Protein AF-A0A2E6HB63-F1 (afdb_monomer)

pLDDT: mean 70.23, std 17.17, range [26.14, 93.38]

Structure (mmCIF, N/CA/C/O backbone):
data_AF-A0A2E6HB63-F1
#
_entry.id   AF-A0A2E6HB63-F1
#
loop_
_atom_site.group_PDB
_atom_site.id
_atom_site.type_symbol
_atom_site.label_atom_id
_atom_site.label_alt_id
_atom_site.label_comp_id
_atom_site.label_asym_id
_atom_site.label_entity_id
_atom_site.label_seq_id
_atom_site.pdbx_PDB_ins_code
_atom_site.Cartn_x
_atom_site.Cartn_y
_atom_site.Cartn_z
_atom_site.occupancy
_atom_site.B_iso_or_equiv
_atom_site.auth_seq_id
_atom_site.auth_comp_id
_atom_site.auth_asym_id
_atom_site.auth_atom_id
_atom_site.pdbx_PDB_model_num
ATOM 1 N N . MET A 1 1 ? 72.623 -30.294 -24.756 1.00 43.41 1 MET A N 1
ATOM 2 C CA . MET A 1 1 ? 72.700 -28.826 -24.928 1.00 43.41 1 MET A CA 1
ATOM 3 C C . MET A 1 1 ? 72.608 -28.507 -26.411 1.00 43.41 1 MET A C 1
ATOM 5 O O . MET A 1 1 ? 73.412 -29.070 -27.139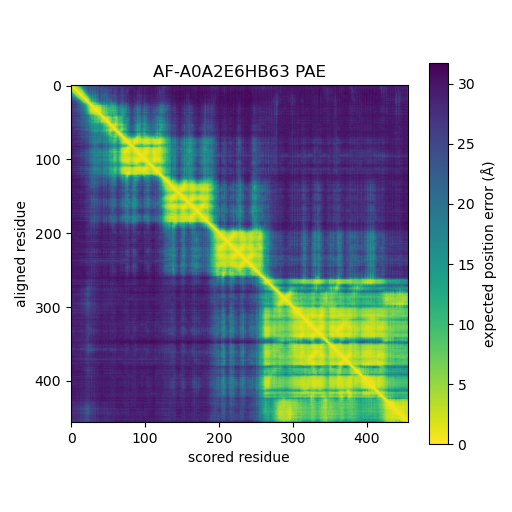 1.00 43.41 1 MET A O 1
ATOM 9 N N . ARG A 1 2 ? 71.716 -27.569 -26.785 1.00 32.94 2 ARG A N 1
ATOM 10 C CA . ARG A 1 2 ? 71.605 -26.884 -28.101 1.00 32.94 2 ARG A CA 1
ATOM 11 C C . ARG A 1 2 ? 71.075 -27.787 -29.241 1.00 32.94 2 ARG A C 1
ATOM 13 O O . ARG A 1 2 ? 71.469 -28.936 -29.320 1.00 32.94 2 ARG A O 1
ATOM 20 N N . SER A 1 3 ? 70.139 -27.401 -30.109 1.00 27.80 3 SER A N 1
ATOM 21 C CA . SER A 1 3 ? 69.627 -26.085 -30.510 1.00 27.80 3 SER A CA 1
ATOM 22 C C . SER A 1 3 ? 68.125 -26.136 -30.818 1.00 27.80 3 SER A C 1
ATOM 24 O O . SER A 1 3 ? 67.604 -27.138 -31.297 1.00 27.80 3 SER A O 1
ATOM 26 N N . VAL A 1 4 ? 67.467 -25.007 -30.560 1.00 32.19 4 VAL A N 1
ATOM 27 C CA . VAL A 1 4 ? 66.081 -24.664 -30.900 1.00 32.19 4 VAL A CA 1
ATOM 28 C C . VAL A 1 4 ? 66.093 -23.811 -32.175 1.00 32.19 4 VAL A C 1
ATOM 30 O O . VAL A 1 4 ? 66.934 -22.924 -32.297 1.00 32.19 4 VAL A O 1
ATOM 33 N N . SER A 1 5 ? 65.165 -24.050 -33.105 1.00 30.66 5 SER A N 1
ATOM 34 C CA . SER A 1 5 ? 64.737 -23.133 -34.186 1.00 30.66 5 SER A CA 1
ATOM 35 C C . SER A 1 5 ? 63.360 -23.622 -34.668 1.00 30.66 5 SER A C 1
ATOM 37 O O . SER A 1 5 ? 63.269 -24.683 -35.271 1.00 30.66 5 SER A O 1
ATOM 39 N N . ILE A 1 6 ? 62.261 -23.148 -34.070 1.00 30.48 6 ILE A N 1
ATOM 40 C CA . ILE A 1 6 ? 61.382 -22.044 -34.516 1.00 30.48 6 ILE A CA 1
ATOM 41 C C . ILE A 1 6 ? 60.884 -22.223 -35.961 1.00 30.48 6 ILE A C 1
ATOM 43 O O . ILE A 1 6 ? 61.549 -21.831 -36.914 1.00 30.48 6 ILE A O 1
ATOM 47 N N . PHE A 1 7 ? 59.667 -22.765 -36.089 1.00 28.91 7 PHE A N 1
ATOM 48 C CA . PHE A 1 7 ? 58.817 -22.637 -37.274 1.00 28.91 7 PHE A CA 1
ATOM 49 C C . PHE A 1 7 ? 57.940 -21.388 -37.128 1.00 28.91 7 PHE A C 1
ATOM 51 O O . PHE A 1 7 ? 57.222 -21.231 -36.141 1.00 28.91 7 PHE A O 1
ATOM 58 N N . LEU A 1 8 ? 58.011 -20.507 -38.123 1.00 26.14 8 LEU A N 1
ATOM 59 C CA . LEU A 1 8 ? 57.200 -19.302 -38.261 1.00 26.14 8 LEU A CA 1
ATOM 60 C C . LEU A 1 8 ? 55.905 -19.670 -39.012 1.00 26.14 8 LEU A C 1
ATOM 62 O O . LEU A 1 8 ? 55.958 -19.989 -40.197 1.00 26.14 8 LEU A O 1
ATOM 66 N N . PHE A 1 9 ? 54.749 -19.635 -38.345 1.00 28.80 9 PHE A N 1
ATOM 67 C CA . PHE A 1 9 ? 53.437 -19.678 -39.005 1.00 28.80 9 PHE A CA 1
ATOM 68 C C . PHE A 1 9 ? 52.905 -18.247 -39.133 1.00 28.80 9 PHE A C 1
ATOM 70 O O . PHE A 1 9 ? 52.549 -17.616 -38.140 1.00 28.80 9 PHE A O 1
ATOM 77 N N . ILE A 1 10 ? 52.845 -17.735 -40.362 1.00 28.78 10 ILE A N 1
ATOM 78 C CA . ILE A 1 10 ? 52.113 -16.511 -40.698 1.00 28.78 10 ILE A CA 1
ATOM 79 C C . ILE A 1 10 ? 50.651 -16.914 -40.902 1.00 28.78 10 ILE A C 1
ATOM 81 O O . ILE A 1 10 ? 50.321 -17.582 -41.878 1.00 28.78 10 ILE A O 1
ATOM 85 N N . SER A 1 11 ? 49.780 -16.522 -39.972 1.00 28.03 11 SER A N 1
ATOM 86 C CA . SER A 1 11 ? 48.327 -16.573 -40.159 1.00 28.03 11 SER A CA 1
ATOM 87 C C . SER A 1 11 ? 47.829 -15.166 -40.478 1.00 28.03 11 SER A C 1
ATOM 89 O O . SER A 1 11 ? 48.028 -14.237 -39.697 1.00 28.03 11 SER A O 1
ATOM 91 N N . LEU A 1 12 ? 47.213 -15.019 -41.651 1.00 26.62 12 LEU A N 1
ATOM 92 C CA . LEU A 1 12 ? 46.540 -13.807 -42.109 1.00 26.62 12 LEU A CA 1
ATOM 93 C C . LEU A 1 12 ? 45.317 -13.537 -41.214 1.00 26.62 12 LEU A C 1
ATOM 95 O O . LEU A 1 12 ? 44.401 -14.354 -41.153 1.00 26.62 12 LEU A O 1
ATOM 99 N N . ILE A 1 13 ? 45.290 -12.388 -40.540 1.00 29.33 13 ILE A N 1
ATOM 100 C CA . ILE A 1 13 ? 44.109 -11.869 -39.841 1.00 29.33 13 ILE A CA 1
ATOM 101 C C . ILE A 1 13 ? 43.326 -11.008 -40.839 1.00 29.33 13 ILE A C 1
ATOM 103 O O . ILE A 1 13 ? 43.828 -9.984 -41.296 1.00 29.33 13 ILE A O 1
ATOM 107 N N . ILE A 1 14 ? 42.096 -11.410 -41.167 1.00 32.22 14 ILE A N 1
ATOM 108 C CA . ILE A 1 14 ? 41.104 -10.553 -41.835 1.00 32.22 14 ILE A CA 1
ATOM 109 C C . ILE A 1 14 ? 40.232 -9.929 -40.731 1.00 32.22 14 ILE A C 1
ATOM 111 O O . ILE A 1 14 ? 39.657 -10.682 -39.943 1.00 32.22 14 ILE A O 1
ATOM 115 N N . PRO A 1 15 ? 40.102 -8.593 -40.634 1.00 31.12 15 PRO A N 1
ATOM 116 C CA . PRO A 1 15 ? 39.249 -7.970 -39.632 1.00 31.12 15 PRO A CA 1
ATOM 117 C C . PRO A 1 15 ? 37.785 -7.995 -40.093 1.00 31.12 15 PRO A C 1
ATOM 119 O O . PRO A 1 15 ? 37.424 -7.382 -41.096 1.00 31.12 15 PRO A O 1
ATOM 122 N N . SER A 1 16 ? 36.926 -8.690 -39.346 1.00 31.41 16 SER A N 1
ATOM 123 C CA . SER A 1 16 ? 35.472 -8.583 -39.483 1.00 31.41 16 SER A CA 1
ATOM 124 C C . SER A 1 16 ? 34.992 -7.271 -38.861 1.00 31.41 16 SER A C 1
ATOM 126 O O . SER A 1 16 ? 35.115 -7.062 -37.652 1.00 31.41 16 SER A O 1
ATOM 128 N N . THR A 1 17 ? 34.454 -6.383 -39.691 1.00 33.34 17 THR A N 1
ATOM 129 C CA . THR A 1 17 ? 33.797 -5.140 -39.287 1.00 33.34 17 THR A CA 1
ATOM 130 C C . THR A 1 17 ? 32.453 -5.422 -38.611 1.00 33.34 17 THR A C 1
ATOM 132 O O . THR A 1 17 ? 31.710 -6.326 -38.991 1.00 33.34 17 THR A O 1
ATOM 135 N N . GLY A 1 18 ? 32.177 -4.656 -37.554 1.00 29.58 18 GLY A N 1
ATOM 136 C CA . GLY A 1 18 ? 31.045 -4.843 -36.655 1.00 29.58 18 GLY A CA 1
ATOM 137 C C . GLY A 1 18 ? 29.687 -4.461 -37.242 1.00 29.58 18 GLY A C 1
ATOM 138 O O . GLY A 1 18 ? 29.544 -3.463 -37.947 1.00 29.58 18 GLY A O 1
ATOM 139 N N . LEU A 1 19 ? 28.671 -5.230 -36.853 1.00 31.11 19 LEU A N 1
ATOM 140 C CA . LEU A 1 19 ? 27.269 -4.830 -36.882 1.00 31.11 19 LEU A CA 1
ATOM 141 C C . LEU A 1 19 ? 26.838 -4.539 -35.444 1.00 31.11 19 LEU A C 1
ATOM 143 O O . LEU A 1 19 ? 26.817 -5.424 -34.590 1.00 31.11 19 LEU A O 1
ATOM 147 N N . PHE A 1 20 ? 26.531 -3.270 -35.190 1.00 29.92 20 PHE A N 1
ATOM 148 C CA . PHE A 1 20 ? 25.911 -2.791 -33.963 1.00 29.92 20 PHE A CA 1
ATOM 149 C C . PHE A 1 20 ? 24.507 -3.391 -33.814 1.00 29.92 20 PHE A C 1
ATOM 151 O O . PHE A 1 20 ? 23.667 -3.254 -34.704 1.00 29.92 20 PHE A O 1
ATOM 158 N N . ALA A 1 21 ? 24.245 -4.014 -32.667 1.00 31.31 21 ALA A N 1
ATOM 159 C CA . ALA A 1 21 ? 22.900 -4.326 -32.207 1.00 31.31 21 ALA A CA 1
ATOM 160 C C . ALA A 1 21 ? 22.323 -3.105 -31.466 1.00 31.31 21 ALA A C 1
ATOM 162 O O . ALA A 1 21 ? 22.933 -2.608 -30.520 1.00 31.31 21 ALA A O 1
ATOM 163 N N . CYS A 1 22 ? 21.152 -2.629 -31.899 1.00 30.06 22 CYS A N 1
ATOM 164 C CA . CYS A 1 22 ? 20.299 -1.707 -31.140 1.00 30.06 22 CYS A CA 1
ATOM 165 C C . CYS A 1 22 ? 19.283 -2.493 -30.286 1.00 30.06 22 CYS A C 1
ATOM 167 O O . CYS A 1 22 ? 18.897 -3.597 -30.682 1.00 30.06 22 CYS A O 1
ATOM 169 N N . PRO A 1 23 ? 18.830 -1.939 -29.144 1.00 36.50 23 PRO A N 1
ATOM 170 C CA . PRO A 1 23 ? 17.990 -2.650 -28.190 1.00 36.50 23 PRO A CA 1
ATOM 171 C C . PRO A 1 23 ? 16.496 -2.637 -28.564 1.00 36.50 23 PRO A C 1
ATOM 173 O O . PRO A 1 23 ? 15.971 -1.681 -29.128 1.00 36.50 23 PRO A O 1
ATOM 176 N N . GLU A 1 24 ? 15.870 -3.766 -28.238 1.00 41.56 24 GLU A N 1
ATOM 177 C CA . GLU A 1 24 ? 14.458 -4.095 -27.996 1.00 41.56 24 GLU A CA 1
ATOM 178 C C . GLU A 1 24 ? 13.367 -3.062 -28.342 1.00 41.56 24 GLU A C 1
ATOM 180 O O . GLU A 1 24 ? 13.202 -2.039 -27.684 1.00 41.56 24 GLU A O 1
ATOM 185 N N . GLY A 1 25 ? 12.521 -3.418 -29.324 1.00 42.56 25 GLY A N 1
ATOM 186 C CA . GLY A 1 25 ? 11.278 -2.689 -29.592 1.00 42.56 25 GLY A CA 1
ATOM 187 C C . GLY A 1 25 ? 10.486 -3.052 -30.857 1.00 42.56 25 GLY A C 1
ATOM 188 O O . GLY A 1 25 ? 9.826 -2.169 -31.383 1.00 42.56 25 GLY A O 1
ATOM 189 N N . VAL A 1 26 ? 10.523 -4.283 -31.403 1.00 41.62 26 VAL A N 1
ATOM 190 C CA . VAL A 1 26 ? 9.675 -4.669 -32.569 1.00 41.62 26 VAL A CA 1
ATOM 191 C C . VAL A 1 26 ? 9.345 -6.181 -32.592 1.00 41.62 26 VAL A C 1
ATOM 193 O O . VAL A 1 26 ? 9.848 -6.929 -33.434 1.00 41.62 26 VAL A O 1
ATOM 196 N N . SER A 1 27 ? 8.503 -6.685 -31.681 1.00 47.12 27 SER A N 1
ATOM 197 C CA . SER A 1 27 ? 8.182 -8.133 -31.647 1.00 47.12 27 SER A CA 1
ATOM 198 C C . SER A 1 27 ? 6.889 -8.534 -32.380 1.00 47.12 27 SER A C 1
ATOM 200 O O . SER A 1 27 ? 6.821 -9.638 -32.911 1.00 47.12 27 SER A O 1
ATOM 202 N N . ALA A 1 28 ? 5.884 -7.658 -32.502 1.00 42.34 28 ALA A N 1
ATOM 203 C CA . ALA A 1 28 ? 4.601 -8.028 -33.122 1.00 42.34 28 ALA A CA 1
ATOM 204 C C . ALA A 1 28 ? 4.597 -7.902 -34.660 1.00 42.34 28 ALA A C 1
ATOM 206 O O . ALA A 1 28 ? 4.108 -8.787 -35.364 1.00 42.34 28 ALA A O 1
ATOM 207 N N . LEU A 1 29 ? 5.192 -6.831 -35.200 1.00 41.25 29 LEU A N 1
ATOM 208 C CA . LEU A 1 29 ? 5.235 -6.582 -36.647 1.00 41.25 29 LEU A CA 1
ATOM 209 C C . LEU A 1 29 ? 6.137 -7.597 -37.372 1.00 41.25 29 LEU A C 1
ATOM 211 O O . LEU A 1 29 ? 5.808 -8.069 -38.457 1.00 41.25 29 LEU A O 1
ATOM 215 N N . SER A 1 30 ? 7.245 -7.997 -36.741 1.00 49.41 30 SER A N 1
ATOM 216 C CA . SER A 1 30 ? 8.195 -8.961 -37.312 1.00 49.41 30 SER A CA 1
ATOM 217 C C . SER A 1 30 ? 7.619 -10.380 -37.408 1.00 49.41 30 SER A C 1
ATOM 219 O O . SER A 1 30 ? 7.944 -11.114 -38.344 1.00 49.41 30 SER A O 1
ATOM 221 N N . GLN A 1 31 ? 6.716 -10.759 -36.497 1.00 47.94 31 GLN A N 1
ATOM 222 C CA . GLN A 1 31 ? 6.041 -12.058 -36.528 1.00 47.94 31 GLN A CA 1
ATOM 223 C C . GLN A 1 31 ? 4.931 -12.128 -37.584 1.00 47.94 31 GLN A C 1
ATOM 225 O O . GLN A 1 31 ? 4.807 -13.157 -38.250 1.00 47.94 31 GLN A O 1
ATOM 230 N N . ALA A 1 32 ? 4.167 -11.048 -37.785 1.00 46.97 32 ALA A N 1
ATOM 231 C CA . ALA A 1 32 ? 3.152 -10.980 -38.839 1.00 46.97 32 ALA A CA 1
ATOM 232 C C . ALA A 1 32 ? 3.791 -11.064 -40.235 1.00 46.97 32 ALA A C 1
ATOM 234 O O . ALA A 1 32 ? 3.389 -11.894 -41.047 1.00 46.97 32 ALA A O 1
ATOM 235 N N . VAL A 1 33 ? 4.867 -10.301 -40.466 1.00 47.47 33 VAL A N 1
ATOM 236 C CA . VAL A 1 33 ? 5.624 -10.332 -41.729 1.00 47.47 33 VAL A CA 1
ATOM 237 C C . VAL A 1 33 ? 6.235 -11.716 -41.985 1.00 47.47 33 VAL A C 1
ATOM 239 O O . VAL A 1 33 ? 6.127 -12.232 -43.096 1.00 47.47 33 VAL A O 1
ATOM 242 N N . ARG A 1 34 ? 6.796 -12.378 -40.960 1.00 50.25 34 ARG A N 1
ATOM 243 C CA . ARG A 1 34 ? 7.318 -13.753 -41.102 1.00 50.25 34 ARG A CA 1
ATOM 244 C C . ARG A 1 34 ? 6.242 -14.779 -41.454 1.00 50.25 34 ARG A C 1
ATOM 246 O O . ARG A 1 34 ? 6.512 -15.665 -42.258 1.00 50.25 34 ARG A O 1
ATOM 253 N N . ARG A 1 35 ? 5.039 -14.687 -40.874 1.00 49.75 35 ARG A N 1
ATOM 254 C CA . ARG A 1 35 ? 3.945 -15.627 -41.184 1.00 49.75 35 ARG A CA 1
ATOM 255 C C . ARG A 1 35 ? 3.474 -15.489 -42.629 1.00 49.75 35 ARG A C 1
ATOM 257 O O . ARG A 1 35 ? 3.337 -16.503 -43.304 1.00 49.75 35 ARG A O 1
ATOM 264 N N . THR A 1 36 ? 3.313 -14.262 -43.123 1.00 46.56 36 THR A N 1
ATOM 265 C CA . THR A 1 36 ? 2.882 -14.009 -44.507 1.00 46.56 36 THR A CA 1
ATOM 266 C C . THR A 1 36 ? 3.946 -14.430 -45.528 1.00 46.56 36 THR A C 1
ATOM 268 O O . THR A 1 36 ? 3.614 -15.052 -46.534 1.00 46.56 36 THR A O 1
ATOM 271 N N . MET A 1 37 ? 5.236 -14.193 -45.246 1.00 47.22 37 MET A N 1
ATOM 272 C CA . MET A 1 37 ? 6.338 -14.630 -46.123 1.00 47.22 37 MET A CA 1
ATOM 273 C C . MET A 1 37 ? 6.456 -16.158 -46.231 1.00 47.22 37 MET A C 1
ATOM 275 O O . MET A 1 37 ? 6.833 -16.663 -47.287 1.00 47.22 37 MET A O 1
ATOM 279 N N . ASN A 1 38 ? 6.102 -16.892 -45.172 1.00 49.47 38 ASN A N 1
ATOM 280 C CA . ASN A 1 38 ? 6.113 -18.357 -45.174 1.00 49.47 38 ASN A CA 1
ATOM 281 C C . ASN A 1 38 ? 4.918 -18.978 -45.921 1.00 49.47 38 ASN A C 1
ATOM 283 O O . ASN A 1 38 ? 5.006 -20.137 -46.313 1.00 49.47 38 ASN A O 1
ATOM 287 N N . GLN A 1 39 ? 3.818 -18.240 -46.119 1.00 49.62 39 GLN A N 1
ATOM 288 C CA . GLN A 1 39 ? 2.605 -18.751 -46.776 1.00 49.62 39 GLN A CA 1
ATOM 289 C C . GLN A 1 39 ? 2.540 -18.464 -48.285 1.00 49.62 39 GLN A C 1
ATOM 291 O O . GLN A 1 39 ? 1.927 -19.244 -49.007 1.00 49.62 39 GLN A O 1
ATOM 296 N N . HIS A 1 40 ? 3.178 -17.393 -48.777 1.00 49.47 40 HIS A N 1
ATOM 297 C CA . HIS A 1 40 ? 2.977 -16.912 -50.158 1.00 49.47 40 HIS A CA 1
ATOM 298 C C . HIS A 1 40 ? 4.257 -16.760 -50.998 1.00 49.47 40 HIS A C 1
ATOM 300 O O . HIS A 1 40 ? 4.226 -16.173 -52.074 1.00 49.47 40 HIS A O 1
ATOM 306 N N . GLY A 1 41 ? 5.385 -17.308 -50.540 1.00 48.69 41 GLY A N 1
ATOM 307 C CA . GLY A 1 41 ? 6.660 -17.211 -51.251 1.00 48.69 41 GLY A CA 1
ATOM 308 C C . GLY A 1 41 ? 7.328 -15.840 -51.081 1.00 48.69 41 GLY A C 1
ATOM 309 O O . GLY A 1 41 ? 6.713 -14.776 -51.157 1.00 48.69 41 GLY A O 1
ATOM 310 N N . SER A 1 42 ? 8.635 -15.857 -50.823 1.00 49.59 42 SER A N 1
ATOM 311 C CA . SER A 1 42 ? 9.406 -14.682 -50.394 1.00 49.59 42 SER A CA 1
ATOM 312 C C . SER A 1 42 ? 9.603 -13.606 -51.473 1.00 49.59 42 SER A C 1
ATOM 314 O O . SER A 1 42 ? 9.984 -12.486 -51.135 1.00 49.59 42 SER A O 1
ATOM 316 N N . GLY A 1 43 ? 9.344 -13.917 -52.749 1.00 45.47 43 GLY A N 1
ATOM 317 C CA . GLY A 1 43 ? 9.638 -13.043 -53.890 1.00 45.47 43 GLY A CA 1
ATOM 318 C C . GLY A 1 43 ? 8.620 -11.922 -54.119 1.00 45.47 43 GLY A C 1
ATOM 319 O O . GLY A 1 43 ? 8.994 -10.751 -54.163 1.00 45.47 43 GLY A O 1
ATOM 320 N N . GLU A 1 44 ? 7.332 -12.251 -54.236 1.00 47.56 44 GLU A N 1
ATOM 321 C CA . GLU A 1 44 ? 6.289 -11.283 -54.623 1.00 47.56 44 GLU A CA 1
ATOM 322 C C . GLU A 1 44 ? 5.919 -10.331 -53.481 1.00 47.56 44 GLU A C 1
ATOM 324 O O . GLU A 1 44 ? 5.827 -9.116 -53.674 1.00 47.56 44 GLU A O 1
ATOM 329 N N . THR A 1 45 ? 5.825 -10.859 -52.257 1.00 49.31 45 THR A N 1
ATOM 330 C CA . THR A 1 45 ? 5.526 -10.063 -51.054 1.00 49.31 45 THR A CA 1
ATOM 331 C C . THR A 1 45 ? 6.638 -9.045 -50.766 1.00 49.31 45 THR A C 1
ATOM 333 O O . THR A 1 45 ? 6.369 -7.899 -50.402 1.00 49.31 45 THR A O 1
ATOM 336 N N . ALA A 1 46 ? 7.905 -9.421 -50.984 1.00 48.19 46 ALA A N 1
ATOM 337 C CA . ALA A 1 46 ? 9.041 -8.518 -50.804 1.00 48.19 46 ALA A CA 1
ATOM 338 C C . ALA A 1 46 ? 9.104 -7.425 -51.885 1.00 48.19 46 ALA A C 1
ATOM 340 O O . ALA A 1 46 ? 9.498 -6.294 -51.589 1.00 48.19 46 ALA A O 1
ATOM 341 N N . MET A 1 47 ? 8.692 -7.732 -53.120 1.00 43.03 47 MET A N 1
ATOM 342 C CA . MET A 1 47 ? 8.622 -6.757 -54.213 1.00 43.03 47 MET A CA 1
ATOM 343 C C . MET A 1 47 ? 7.517 -5.719 -53.986 1.00 43.03 47 MET A C 1
ATOM 345 O O . MET A 1 47 ? 7.766 -4.525 -54.143 1.00 43.03 47 MET A O 1
ATOM 349 N N . ALA A 1 48 ? 6.331 -6.151 -53.546 1.00 48.03 48 ALA A N 1
ATOM 350 C CA . ALA A 1 48 ? 5.202 -5.258 -53.280 1.00 48.03 48 ALA A CA 1
ATOM 351 C C . ALA A 1 48 ? 5.491 -4.274 -52.130 1.00 48.03 48 ALA A C 1
ATOM 353 O O . ALA A 1 48 ? 5.208 -3.081 -52.246 1.00 48.03 48 ALA A O 1
ATOM 354 N N . ILE A 1 49 ? 6.130 -4.740 -51.048 1.00 49.66 49 ILE A N 1
ATOM 355 C CA . ILE A 1 49 ? 6.530 -3.877 -49.921 1.00 49.66 49 ILE A CA 1
ATOM 356 C C . ILE A 1 49 ? 7.614 -2.873 -50.353 1.00 49.66 49 ILE A C 1
ATOM 358 O O . ILE A 1 49 ? 7.556 -1.704 -49.973 1.00 49.66 49 ILE A O 1
ATOM 362 N N . ARG A 1 50 ? 8.564 -3.277 -51.215 1.00 49.53 50 ARG A N 1
ATOM 363 C CA . ARG A 1 50 ? 9.570 -2.359 -51.794 1.00 49.53 50 ARG A CA 1
ATOM 364 C C . ARG A 1 50 ? 8.962 -1.258 -52.669 1.00 49.53 50 ARG A C 1
ATOM 366 O O . ARG A 1 50 ? 9.589 -0.217 -52.827 1.00 49.53 50 ARG A O 1
ATOM 373 N N . GLN A 1 51 ? 7.757 -1.460 -53.198 1.00 45.22 51 GLN A N 1
ATOM 374 C CA . GLN A 1 51 ? 7.025 -0.487 -54.019 1.00 45.22 51 GLN A CA 1
ATOM 375 C C . GLN A 1 51 ? 6.020 0.361 -53.215 1.00 45.22 51 GLN A C 1
ATOM 377 O O . GLN A 1 51 ? 5.167 1.031 -53.793 1.00 45.22 51 GLN A O 1
ATOM 382 N N . GLY A 1 52 ? 6.118 0.371 -51.880 1.00 42.50 52 GLY A N 1
ATOM 383 C CA . GLY A 1 52 ? 5.310 1.244 -51.020 1.00 42.50 52 GLY A CA 1
ATOM 384 C C . GLY A 1 52 ? 3.934 0.688 -50.646 1.00 42.50 52 GLY A C 1
ATOM 385 O O . GLY A 1 52 ? 3.090 1.449 -50.165 1.00 42.50 52 GLY A O 1
ATOM 386 N N . ALA A 1 53 ? 3.699 -0.614 -50.842 1.00 51.50 53 ALA A N 1
ATOM 387 C CA . ALA A 1 53 ? 2.530 -1.291 -50.294 1.00 51.50 53 ALA A CA 1
ATOM 388 C C . ALA A 1 53 ? 2.698 -1.565 -48.790 1.00 51.50 53 ALA A C 1
ATOM 390 O O . ALA A 1 53 ? 3.811 -1.792 -48.311 1.00 51.50 53 ALA A O 1
ATOM 391 N N . TYR A 1 54 ? 1.594 -1.586 -48.043 1.00 51.72 54 TYR A N 1
ATOM 392 C CA . TYR A 1 54 ? 1.597 -2.015 -46.643 1.00 51.72 54 TYR A CA 1
ATOM 393 C C . TYR A 1 54 ? 0.605 -3.154 -46.418 1.00 51.72 54 TYR A C 1
ATOM 395 O O . TYR A 1 54 ? -0.451 -3.221 -47.046 1.00 51.72 54 TYR A O 1
ATOM 403 N N . VAL A 1 55 ? 0.968 -4.064 -45.514 1.00 46.47 55 VAL A N 1
ATOM 404 C CA . VAL A 1 55 ? 0.132 -5.201 -45.127 1.00 46.47 55 VAL A CA 1
ATOM 405 C C . VAL A 1 55 ? -0.674 -4.807 -43.900 1.00 46.47 55 VAL A C 1
ATOM 407 O O . VAL A 1 55 ? -0.105 -4.372 -42.897 1.00 46.47 55 VAL A O 1
ATOM 410 N N . ARG A 1 56 ? -1.994 -4.970 -43.963 1.00 45.38 56 ARG A N 1
ATOM 411 C CA . ARG A 1 56 ? -2.876 -4.793 -42.808 1.00 45.38 56 ARG A CA 1
ATOM 412 C C . ARG A 1 56 ? -3.902 -5.918 -42.793 1.00 45.38 56 ARG A C 1
ATOM 414 O O . ARG A 1 56 ? -4.606 -6.123 -43.772 1.00 45.38 56 ARG A O 1
ATOM 421 N N . ASP A 1 57 ? -3.937 -6.656 -41.687 1.00 50.94 57 ASP A N 1
AT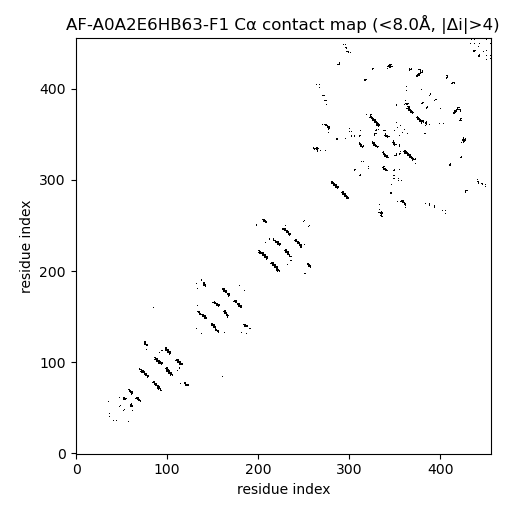OM 422 C CA . ASP A 1 57 ? -4.939 -7.693 -41.410 1.00 50.94 57 ASP A CA 1
ATOM 423 C C . ASP A 1 57 ? -5.053 -8.780 -42.503 1.00 50.94 57 ASP A C 1
ATOM 425 O O . ASP A 1 57 ? -6.135 -9.267 -42.807 1.00 50.94 57 ASP A O 1
ATOM 429 N N . GLY A 1 58 ? -3.919 -9.167 -43.101 1.00 48.91 58 GLY A N 1
ATOM 430 C CA . GLY A 1 58 ? -3.857 -10.206 -44.139 1.00 48.91 58 GLY A CA 1
ATOM 431 C C . GLY A 1 58 ? -4.134 -9.720 -45.565 1.00 48.91 58 GLY A C 1
ATOM 432 O O . GLY A 1 58 ? -4.123 -10.536 -46.477 1.00 48.91 58 GLY A O 1
ATOM 433 N N . LEU A 1 59 ? -4.333 -8.415 -45.774 1.00 49.59 59 LEU A N 1
ATOM 434 C CA . LEU A 1 59 ? -4.517 -7.795 -47.091 1.00 49.59 59 LEU A CA 1
ATOM 435 C C . LEU A 1 59 ? -3.324 -6.900 -47.458 1.00 49.59 59 LEU A C 1
ATOM 437 O O . LEU A 1 59 ? -2.694 -6.298 -46.580 1.00 49.59 59 LEU A O 1
ATOM 441 N N . ILE A 1 60 ? -3.026 -6.800 -48.758 1.00 53.22 60 ILE A N 1
ATOM 442 C CA . ILE A 1 60 ? -1.956 -5.956 -49.308 1.00 53.22 60 ILE A CA 1
ATOM 443 C C . ILE A 1 60 ? -2.586 -4.699 -49.917 1.00 53.22 60 ILE A C 1
ATOM 445 O O . ILE A 1 60 ? -3.370 -4.773 -50.859 1.00 53.22 60 ILE A O 1
ATOM 449 N N . PHE A 1 61 ? -2.223 -3.530 -49.387 1.00 53.03 61 PHE A N 1
ATOM 450 C CA . PHE A 1 61 ? -2.723 -2.236 -49.856 1.00 53.03 61 PHE A CA 1
ATOM 451 C C . PHE A 1 61 ? -1.645 -1.511 -50.661 1.00 53.03 61 PHE A C 1
ATOM 453 O O . PHE A 1 61 ? -0.574 -1.224 -50.119 1.00 53.03 61 PHE A O 1
ATOM 460 N N . ARG A 1 62 ? -1.920 -1.171 -51.928 1.00 53.53 62 ARG A N 1
ATOM 461 C CA . ARG A 1 62 ? -1.049 -0.314 -52.752 1.00 53.53 62 ARG A CA 1
ATOM 462 C C . ARG A 1 62 ? -1.471 1.149 -52.621 1.00 53.53 62 ARG A C 1
ATOM 464 O O . ARG A 1 62 ? -2.642 1.494 -52.715 1.00 53.53 62 ARG A O 1
ATOM 471 N N . LYS A 1 63 ? -0.498 2.025 -52.359 1.00 42.72 63 LYS A N 1
ATOM 472 C CA . LYS A 1 63 ? -0.745 3.419 -51.948 1.00 42.72 63 LYS A CA 1
ATOM 473 C C . LYS A 1 63 ? -1.060 4.377 -53.109 1.00 42.72 63 LYS A C 1
ATOM 475 O O . LYS A 1 63 ? -1.463 5.504 -52.846 1.00 42.72 63 LYS A O 1
ATOM 480 N N . ALA A 1 64 ? -0.841 3.973 -54.362 1.00 40.22 64 ALA A N 1
ATOM 481 C CA . ALA A 1 64 ? -0.774 4.907 -55.489 1.00 40.22 64 ALA A CA 1
ATOM 482 C C . ALA A 1 64 ? -2.067 5.047 -56.320 1.00 40.22 64 ALA A C 1
ATOM 484 O O . ALA A 1 64 ? -2.224 6.066 -56.982 1.00 40.22 64 ALA A O 1
ATOM 485 N N . ASP A 1 65 ? -2.998 4.090 -56.278 1.00 49.19 65 ASP A N 1
ATOM 486 C CA . ASP A 1 65 ? -4.172 4.060 -57.175 1.00 49.19 65 ASP A CA 1
ATOM 487 C C . ASP A 1 65 ? -5.497 3.648 -56.502 1.00 49.19 65 ASP A C 1
ATOM 489 O O . ASP A 1 65 ? -6.547 3.679 -57.139 1.00 49.19 65 ASP A O 1
ATOM 493 N N . GLY A 1 66 ? -5.481 3.291 -55.213 1.00 48.38 66 GLY A N 1
ATOM 494 C CA . GLY A 1 66 ? -6.676 2.826 -54.503 1.00 48.38 66 GLY A CA 1
ATOM 495 C C . GLY A 1 66 ? -7.114 1.405 -54.876 1.00 48.38 66 GLY A C 1
ATOM 496 O O . GLY A 1 66 ? -8.184 0.976 -54.441 1.00 48.38 66 GLY A O 1
ATOM 497 N N . ALA A 1 67 ? -6.304 0.663 -55.638 1.00 48.72 67 ALA A N 1
ATOM 498 C CA . ALA A 1 67 ? -6.558 -0.741 -55.921 1.00 48.72 67 ALA A CA 1
ATOM 499 C C . ALA A 1 67 ? -6.304 -1.593 -54.664 1.00 48.72 67 ALA A C 1
ATOM 501 O O . ALA A 1 67 ? -5.259 -1.500 -54.012 1.00 48.72 67 ALA A O 1
ATOM 502 N N . VAL A 1 68 ? -7.286 -2.425 -54.313 1.00 53.72 68 VAL A N 1
ATOM 503 C CA . VAL A 1 68 ? -7.184 -3.394 -53.218 1.00 53.72 68 VAL A CA 1
ATOM 504 C C . VAL A 1 68 ? -6.856 -4.748 -53.834 1.00 53.72 68 VAL A C 1
ATOM 506 O O . VAL A 1 68 ? -7.702 -5.312 -54.527 1.00 53.72 68 VAL A O 1
ATOM 509 N N . ASP A 1 69 ? -5.660 -5.280 -53.566 1.00 58.72 69 ASP A N 1
ATOM 510 C CA . ASP A 1 69 ? -5.386 -6.691 -53.843 1.00 58.72 69 ASP A CA 1
ATOM 511 C C . ASP A 1 69 ? -6.095 -7.520 -52.769 1.00 58.72 69 ASP A C 1
ATOM 513 O O . ASP A 1 69 ? -5.697 -7.596 -51.601 1.00 58.72 69 ASP A O 1
ATOM 517 N N . ILE A 1 70 ? -7.236 -8.068 -53.174 1.00 61.09 70 ILE A N 1
ATOM 518 C CA . ILE A 1 70 ? -8.106 -8.889 -52.349 1.00 61.09 70 ILE A CA 1
ATOM 519 C C . ILE A 1 70 ? -7.531 -10.304 -52.303 1.00 61.09 70 ILE A C 1
ATOM 521 O O . ILE A 1 70 ? -7.329 -10.920 -53.344 1.00 61.09 70 ILE A O 1
ATOM 525 N N . VAL A 1 71 ? -7.309 -10.838 -51.100 1.00 65.75 71 VAL A N 1
ATOM 526 C CA . VAL A 1 71 ? -6.836 -12.216 -50.917 1.00 65.75 71 VAL A CA 1
ATOM 527 C C . VAL A 1 71 ? -8.029 -13.177 -51.016 1.00 65.75 71 VAL A C 1
ATOM 529 O O . VAL A 1 71 ? -8.922 -13.118 -50.162 1.00 65.75 71 VAL A O 1
ATOM 532 N N . PRO A 1 72 ? -8.089 -14.062 -52.031 1.00 69.75 72 PRO A N 1
ATOM 533 C CA . PRO A 1 72 ? -9.116 -15.095 -52.098 1.00 69.75 72 PRO A CA 1
ATOM 534 C C . PRO A 1 72 ? -9.056 -15.989 -50.855 1.00 69.75 72 PRO A C 1
ATOM 536 O O . PRO A 1 72 ? -7.980 -16.285 -50.341 1.00 69.75 72 PRO A O 1
ATOM 539 N N . SER A 1 73 ? -10.211 -16.470 -50.404 1.00 77.75 73 SER A N 1
ATOM 540 C CA . SER A 1 73 ? -10.424 -17.261 -49.180 1.00 77.75 73 SER A CA 1
ATOM 541 C C . SER A 1 73 ? -10.445 -16.476 -47.862 1.00 77.75 73 SER A C 1
ATOM 543 O O . SER A 1 73 ? -10.594 -17.084 -46.804 1.00 77.75 73 SER A O 1
ATOM 545 N N . ALA A 1 74 ? -10.349 -15.143 -47.887 1.00 76.25 74 ALA A N 1
ATOM 546 C CA . ALA A 1 74 ? -10.560 -14.335 -46.687 1.00 76.25 74 ALA A CA 1
ATOM 547 C C . ALA A 1 74 ? -12.043 -14.345 -46.268 1.00 76.25 74 ALA A C 1
ATOM 549 O O . ALA A 1 74 ? -12.929 -14.088 -47.087 1.00 76.25 74 ALA A O 1
ATOM 550 N N . GLU A 1 75 ? -12.324 -14.607 -44.991 1.00 80.12 75 GLU A N 1
ATOM 551 C CA . GLU A 1 75 ? -13.663 -14.401 -44.436 1.00 80.12 75 GLU A CA 1
ATOM 552 C C . GLU A 1 75 ? -13.944 -12.904 -44.258 1.00 80.12 75 GLU A C 1
ATOM 554 O O . GLU A 1 75 ? -13.093 -12.139 -43.799 1.00 80.12 75 GLU A O 1
ATOM 559 N N . VAL A 1 76 ? -15.167 -12.484 -44.583 1.00 82.69 76 VAL A N 1
ATOM 560 C CA . VAL A 1 76 ? -15.640 -11.103 -44.457 1.00 82.69 76 VAL A CA 1
ATOM 561 C C . VAL A 1 76 ? -17.089 -11.018 -43.983 1.00 82.69 76 VAL A C 1
ATOM 563 O O . VAL A 1 76 ? -17.860 -11.976 -44.065 1.00 82.69 76 VAL A O 1
ATOM 566 N N . LEU A 1 77 ? -17.483 -9.833 -43.514 1.00 80.44 77 LEU A N 1
ATOM 567 C CA . LEU A 1 77 ? -18.879 -9.492 -43.249 1.00 80.44 77 LEU A CA 1
ATOM 568 C C . LEU A 1 77 ? -19.403 -8.588 -44.355 1.00 80.44 77 LEU A C 1
ATOM 570 O O . LEU A 1 77 ? -18.780 -7.589 -44.708 1.00 80.44 77 LEU A O 1
ATOM 574 N N . VAL A 1 78 ? -20.569 -8.928 -44.889 1.00 82.12 78 VAL A N 1
ATOM 575 C CA . VAL A 1 78 ? -21.198 -8.207 -45.992 1.00 82.12 78 VAL A CA 1
ATOM 576 C C . VAL A 1 78 ? -22.536 -7.644 -45.548 1.00 82.12 78 VAL A C 1
ATOM 578 O O . VAL A 1 78 ? -23.397 -8.377 -45.057 1.00 82.12 78 VAL A O 1
ATOM 581 N N . LYS A 1 79 ? -22.739 -6.344 -45.764 1.00 80.62 79 LYS A N 1
ATOM 582 C CA . LYS A 1 79 ? -24.026 -5.692 -45.520 1.00 80.62 79 LYS A CA 1
ATOM 583 C C . LYS A 1 79 ? -25.025 -6.133 -46.589 1.00 80.62 79 LYS A C 1
ATOM 585 O O . LYS A 1 79 ? -24.859 -5.807 -47.766 1.00 80.62 79 LYS A O 1
ATOM 590 N N . ARG A 1 80 ? -26.071 -6.864 -46.198 1.00 78.62 80 ARG A N 1
ATOM 591 C CA . ARG A 1 80 ? -27.170 -7.209 -47.111 1.00 78.62 80 ARG A CA 1
ATOM 592 C C . ARG A 1 80 ? -28.090 -5.998 -47.259 1.00 78.62 80 ARG A C 1
ATOM 594 O O . ARG A 1 80 ? -28.372 -5.306 -46.288 1.00 78.62 80 ARG A O 1
ATOM 601 N N . GLY A 1 81 ? -28.528 -5.710 -48.485 1.00 74.00 81 GLY A N 1
ATOM 602 C CA . GLY A 1 81 ? -29.467 -4.613 -48.738 1.00 74.00 81 GLY A CA 1
ATOM 603 C C . GLY A 1 81 ? -30.780 -4.784 -47.955 1.00 74.00 81 GLY A C 1
ATOM 604 O O . GLY A 1 81 ? -31.259 -5.910 -47.792 1.00 74.00 81 GLY A O 1
ATOM 605 N N . GLY A 1 82 ? -31.356 -3.668 -47.494 1.00 68.81 82 GLY A N 1
ATOM 606 C CA . GLY A 1 82 ? -32.531 -3.625 -46.608 1.00 68.81 82 GLY A CA 1
ATOM 607 C C . GLY A 1 82 ? -32.185 -3.790 -45.119 1.00 68.81 82 GLY A C 1
ATOM 608 O O . GLY A 1 82 ? -31.026 -3.667 -44.731 1.00 68.81 82 GLY A O 1
ATOM 609 N N . ASP A 1 83 ? -33.182 -4.122 -44.294 1.00 54.50 83 ASP A N 1
ATOM 610 C CA . ASP A 1 83 ? -33.053 -4.291 -42.829 1.00 54.50 83 ASP A CA 1
ATOM 611 C C . ASP A 1 83 ? -32.413 -5.634 -42.417 1.00 54.50 83 ASP A C 1
ATOM 613 O O . ASP A 1 83 ? -32.565 -6.107 -41.294 1.00 54.50 83 ASP A O 1
ATOM 617 N N . LYS A 1 84 ? -31.716 -6.304 -43.342 1.00 62.66 84 LYS A N 1
ATOM 618 C CA . LYS A 1 84 ? -31.202 -7.672 -43.157 1.00 62.66 84 LYS A CA 1
ATOM 619 C C . LYS A 1 84 ? -29.832 -7.740 -42.475 1.00 62.66 84 LYS A C 1
ATOM 621 O O . LYS A 1 84 ? -29.292 -8.828 -42.320 1.00 62.66 84 LYS A O 1
ATOM 626 N N . GLY A 1 85 ? -29.273 -6.601 -42.066 1.00 75.69 85 GLY A N 1
ATOM 627 C CA . GLY A 1 85 ? -28.031 -6.545 -41.296 1.00 75.69 85 GLY A CA 1
ATOM 628 C C . GLY A 1 85 ? -26.785 -7.026 -42.055 1.00 75.69 85 GLY A C 1
ATOM 629 O O . GLY A 1 85 ? -26.666 -6.878 -43.275 1.00 75.69 85 GLY A O 1
ATOM 630 N N . TRP A 1 86 ? -25.818 -7.549 -41.298 1.00 78.69 86 TRP A N 1
ATOM 631 C CA . TRP A 1 86 ? -24.533 -8.053 -41.791 1.00 78.69 86 TRP A CA 1
ATOM 632 C C . TRP A 1 86 ? -24.520 -9.584 -41.782 1.00 78.69 86 TRP A C 1
ATOM 634 O O . TRP A 1 86 ? -24.856 -10.184 -40.766 1.00 78.69 86 TRP A O 1
ATOM 644 N N . THR A 1 87 ? -24.068 -10.206 -42.872 1.00 79.88 87 THR A N 1
ATOM 645 C CA . THR A 1 87 ? -23.936 -11.670 -43.000 1.00 79.88 87 THR A CA 1
ATOM 646 C C . THR A 1 87 ? -22.484 -12.055 -43.289 1.00 79.88 87 THR A C 1
ATOM 648 O O . THR A 1 87 ? -21.779 -11.320 -43.984 1.00 79.88 87 THR A O 1
ATOM 651 N N . ARG A 1 88 ? -22.029 -13.210 -42.782 1.00 82.06 88 ARG A N 1
ATOM 652 C CA . ARG A 1 88 ? -20.685 -13.753 -43.055 1.00 82.06 88 ARG A CA 1
ATOM 653 C C . ARG A 1 88 ? -20.583 -14.369 -44.452 1.00 82.06 88 ARG A C 1
ATOM 655 O O . ARG A 1 88 ? -21.508 -15.028 -44.931 1.00 82.06 88 ARG A O 1
ATOM 662 N N . GLY A 1 89 ? -19.427 -14.207 -45.078 1.00 87.50 89 GLY A N 1
ATOM 663 C CA . GLY A 1 89 ? -19.093 -14.880 -46.324 1.00 87.50 89 GLY A CA 1
ATOM 664 C C . GLY A 1 89 ? -17.592 -14.980 -46.543 1.00 87.50 89 GLY A C 1
ATOM 665 O O . GLY A 1 89 ? -16.809 -14.355 -45.834 1.00 87.50 89 GLY A O 1
ATOM 666 N N . THR A 1 90 ? -17.197 -15.758 -47.538 1.00 87.31 90 THR A N 1
ATOM 667 C CA . THR A 1 90 ? -15.801 -15.944 -47.928 1.00 87.31 90 THR A CA 1
ATOM 668 C C . THR A 1 90 ? -15.580 -15.305 -49.286 1.00 87.31 90 THR A C 1
ATOM 670 O O . THR A 1 90 ? -16.329 -15.540 -50.235 1.00 87.31 90 THR A O 1
ATOM 673 N N . ILE A 1 91 ? -14.552 -14.473 -49.391 1.00 86.50 91 ILE A N 1
ATOM 674 C CA . ILE A 1 91 ? -14.142 -13.890 -50.661 1.00 86.50 91 ILE A CA 1
ATOM 675 C C . ILE A 1 91 ? -13.637 -15.006 -51.573 1.00 86.50 91 ILE A C 1
ATOM 677 O O . ILE A 1 91 ? -12.744 -15.762 -51.210 1.00 86.50 91 ILE A O 1
ATOM 681 N N . THR A 1 92 ? -14.162 -15.067 -52.788 1.00 87.31 92 THR A N 1
ATOM 682 C CA . THR A 1 92 ? -13.755 -16.038 -53.816 1.00 87.31 92 THR A CA 1
ATOM 683 C C . THR A 1 92 ? -12.997 -15.388 -54.973 1.00 87.31 92 THR A C 1
ATOM 685 O O . THR A 1 92 ? -12.309 -16.083 -55.712 1.00 87.31 92 THR A O 1
ATOM 688 N N . GLY A 1 93 ? -13.064 -14.060 -55.109 1.00 88.31 93 GLY A N 1
ATOM 689 C CA . GLY A 1 93 ? -12.329 -13.303 -56.122 1.00 88.31 93 GLY A CA 1
ATOM 690 C C . GLY A 1 93 ? -12.929 -11.922 -56.369 1.00 88.31 93 GLY A C 1
ATOM 691 O O . GLY A 1 93 ? -13.656 -11.382 -55.531 1.00 88.31 93 GLY A O 1
ATOM 692 N N . THR A 1 94 ? -12.653 -11.369 -57.544 1.00 86.44 94 THR A N 1
ATOM 693 C CA . THR A 1 94 ? -13.255 -10.137 -58.065 1.00 86.44 94 THR A CA 1
ATOM 694 C C . THR A 1 94 ? -13.806 -10.374 -59.464 1.00 86.44 94 THR A C 1
ATOM 696 O O . THR A 1 94 ? -13.337 -11.259 -60.179 1.00 86.44 94 THR A O 1
ATOM 699 N N . ASP A 1 95 ? -14.830 -9.616 -59.851 1.00 87.75 95 ASP A N 1
ATOM 700 C CA . ASP A 1 95 ? -15.311 -9.613 -61.233 1.00 87.75 95 ASP A CA 1
ATOM 701 C C . ASP A 1 95 ? -14.624 -8.537 -62.089 1.00 87.75 95 ASP A C 1
ATOM 703 O O . ASP A 1 95 ? -13.862 -7.700 -61.600 1.00 87.75 95 ASP A O 1
ATOM 707 N N . ASP A 1 96 ? -14.923 -8.548 -63.387 1.00 86.00 96 ASP A N 1
ATOM 708 C CA . ASP A 1 96 ? -14.431 -7.603 -64.398 1.00 86.00 96 ASP A CA 1
ATOM 709 C C . ASP A 1 96 ? -14.815 -6.135 -64.128 1.00 86.00 96 ASP A C 1
ATOM 711 O O . ASP A 1 96 ? -14.273 -5.221 -64.749 1.00 86.00 96 ASP A O 1
ATOM 715 N N . LYS A 1 97 ? -15.729 -5.894 -63.182 1.00 85.25 97 LYS A N 1
ATOM 716 C CA . LYS A 1 97 ? -16.205 -4.568 -62.763 1.00 85.25 97 LYS A CA 1
ATOM 717 C C . LYS A 1 97 ? -15.623 -4.132 -61.419 1.00 85.25 97 LYS A C 1
ATOM 719 O O . LYS A 1 97 ? -16.063 -3.121 -60.872 1.00 85.25 97 LYS A O 1
ATOM 724 N N . GLY A 1 98 ? -14.669 -4.885 -60.870 1.00 80.00 98 GLY A N 1
ATOM 725 C CA . GLY A 1 98 ? -14.028 -4.582 -59.591 1.00 80.00 98 GLY A CA 1
ATOM 726 C C . GLY A 1 98 ? -14.922 -4.819 -58.370 1.00 80.00 98 GLY A C 1
ATOM 727 O O . GLY A 1 98 ? -14.624 -4.315 -57.287 1.00 80.00 98 GLY A O 1
ATOM 728 N N . ARG A 1 99 ? -16.024 -5.570 -58.510 1.00 86.88 99 ARG A N 1
ATOM 729 C CA . ARG A 1 99 ? -16.836 -6.011 -57.367 1.00 86.88 99 ARG A CA 1
ATOM 730 C C . ARG A 1 99 ? -16.220 -7.260 -56.764 1.00 86.88 99 ARG A C 1
ATOM 732 O O . ARG A 1 99 ? -15.625 -8.076 -57.461 1.00 86.88 99 ARG A O 1
ATOM 739 N N . VAL A 1 100 ? -16.406 -7.435 -55.464 1.00 86.19 100 VAL A N 1
ATOM 740 C CA . VAL A 1 100 ? -15.884 -8.590 -54.735 1.00 86.19 100 VAL A CA 1
ATOM 741 C C . VAL A 1 100 ? -16.889 -9.727 -54.812 1.00 86.19 100 VAL A C 1
ATOM 743 O O . VAL A 1 100 ? -18.068 -9.547 -54.509 1.00 86.19 100 VAL A O 1
ATOM 746 N N . LEU A 1 101 ? -16.429 -10.902 -55.213 1.00 90.00 101 LEU A N 1
ATOM 747 C CA . LEU A 1 101 ? -17.226 -12.117 -55.272 1.00 90.00 101 LEU A CA 1
ATOM 748 C C . LEU A 1 101 ? -17.201 -12.796 -53.901 1.00 90.00 101 LEU A C 1
ATOM 750 O O . LEU A 1 101 ? -16.140 -13.210 -53.439 1.00 90.00 101 LEU A O 1
ATOM 754 N N . VAL A 1 102 ? -18.357 -12.910 -53.244 1.00 90.06 102 VAL A N 1
ATOM 755 C CA . VAL A 1 102 ? -18.471 -13.480 -51.890 1.00 90.06 102 VAL A CA 1
ATOM 756 C C . VAL A 1 102 ? -19.407 -14.685 -51.897 1.00 90.06 102 VAL A C 1
ATOM 758 O O . VAL A 1 102 ? -20.551 -14.566 -52.341 1.00 90.06 102 VAL A O 1
ATOM 761 N N . ASP A 1 103 ? -18.932 -15.823 -51.389 1.00 90.62 103 ASP A N 1
ATOM 762 C CA . ASP A 1 103 ? -19.762 -16.992 -51.084 1.00 90.62 103 ASP A CA 1
ATOM 763 C C . ASP A 1 103 ? -20.325 -16.847 -49.665 1.00 90.62 103 ASP A C 1
ATOM 765 O O . ASP A 1 103 ? -19.575 -16.716 -48.697 1.00 90.62 103 ASP A O 1
ATOM 769 N N . PHE A 1 104 ? -21.648 -16.776 -49.532 1.00 86.44 104 PHE A N 1
ATOM 770 C CA . PHE A 1 104 ? -22.296 -16.517 -48.246 1.00 86.44 104 PHE A CA 1
ATOM 771 C C . PHE A 1 104 ? -22.521 -17.828 -47.502 1.00 86.44 104 PHE A C 1
ATOM 773 O O . PHE A 1 104 ? -23.237 -18.697 -47.994 1.00 86.44 104 PHE A O 1
ATOM 780 N N . ILE A 1 105 ? -22.003 -17.923 -46.276 1.00 78.12 105 ILE A N 1
ATOM 781 C CA . ILE A 1 105 ? -22.080 -19.146 -45.458 1.00 78.12 105 ILE A CA 1
ATOM 782 C C . ILE A 1 105 ? -23.543 -19.597 -45.268 1.00 78.12 105 ILE A C 1
ATOM 784 O O . ILE A 1 105 ? -23.846 -20.786 -45.311 1.00 78.12 105 ILE A O 1
ATOM 788 N N . GLU A 1 106 ? -24.469 -18.645 -45.124 1.00 73.56 106 GLU A N 1
ATOM 789 C CA . GLU A 1 106 ? -25.901 -18.896 -44.894 1.00 73.56 106 GLU A CA 1
ATOM 790 C C . GLU A 1 106 ? -26.696 -19.288 -46.154 1.00 73.56 106 GLU A C 1
ATOM 792 O O . GLU A 1 106 ? -27.779 -19.859 -46.036 1.00 73.56 106 GLU A O 1
ATOM 797 N N . ASP A 1 107 ? -26.196 -19.003 -47.362 1.00 75.56 107 ASP A N 1
ATOM 798 C CA . ASP A 1 107 ? -26.923 -19.299 -48.609 1.00 75.56 107 ASP A CA 1
ATOM 799 C C . ASP A 1 107 ? -26.633 -20.726 -49.141 1.00 75.56 107 ASP A C 1
ATOM 801 O O . ASP A 1 107 ? -27.315 -21.192 -50.071 1.00 75.56 107 ASP A O 1
ATOM 805 N N . GLY A 1 108 ? -25.666 -21.421 -48.525 1.00 66.00 108 GLY A N 1
ATOM 806 C CA . GLY A 1 108 ? -25.112 -22.711 -48.945 1.00 66.00 108 GLY A CA 1
ATOM 807 C C . GLY A 1 108 ? -23.924 -22.564 -49.907 1.00 66.00 108 GLY A C 1
ATOM 808 O O . GLY A 1 108 ? -23.866 -21.606 -50.673 1.00 66.00 108 GLY A O 1
ATOM 809 N N . VAL A 1 109 ? -22.998 -23.533 -49.868 1.00 63.06 109 VAL A N 1
ATOM 810 C CA . VAL A 1 109 ? -21.742 -23.540 -50.648 1.00 63.06 109 VAL A CA 1
ATOM 811 C C . VAL A 1 109 ? -22.009 -23.361 -52.147 1.00 63.06 109 VAL A C 1
ATOM 813 O O . VAL A 1 109 ? -22.841 -24.068 -52.721 1.00 63.06 109 VAL A O 1
ATOM 816 N N . GLY A 1 110 ? -21.270 -22.452 -52.787 1.00 67.94 110 GLY A N 1
ATOM 817 C CA . GLY A 1 110 ? -21.295 -22.254 -54.239 1.00 67.94 110 GLY A CA 1
ATOM 818 C C . GLY A 1 110 ? -22.294 -21.206 -54.735 1.00 67.94 110 GLY A C 1
ATOM 819 O O . GLY A 1 110 ? -22.541 -21.128 -55.940 1.00 67.94 110 GLY A O 1
ATOM 820 N N . LYS A 1 111 ? -22.862 -20.377 -53.849 1.00 78.44 111 LYS A N 1
ATOM 821 C CA . LYS A 1 111 ? -23.738 -19.254 -54.230 1.00 78.44 111 LYS A CA 1
ATOM 822 C C . LYS A 1 111 ? -23.010 -17.923 -54.094 1.00 78.44 111 LYS A C 1
ATOM 824 O O . LYS A 1 111 ? -23.425 -17.020 -53.365 1.00 78.44 111 LYS A O 1
ATOM 829 N N . THR A 1 112 ? -21.949 -17.792 -54.879 1.00 88.12 112 THR A N 1
ATOM 830 C CA . THR A 1 112 ? -21.147 -16.577 -54.979 1.00 88.12 112 THR A CA 1
ATOM 831 C C . THR A 1 112 ? -21.958 -15.419 -55.558 1.00 88.12 112 THR A C 1
ATOM 833 O O . THR A 1 112 ? -22.545 -15.535 -56.635 1.00 88.12 112 THR A O 1
ATOM 836 N N . LYS A 1 113 ? -21.972 -14.270 -54.874 1.00 91.00 113 LYS A N 1
ATOM 837 C CA . LYS A 1 113 ? -22.607 -13.040 -55.377 1.00 91.00 113 LYS A CA 1
ATOM 838 C C . LYS A 1 113 ? -21.609 -11.881 -55.426 1.00 91.00 113 LYS A C 1
ATOM 840 O O . LYS A 1 113 ? -20.758 -11.782 -54.541 1.00 91.00 113 LYS A O 1
ATOM 845 N N . PRO A 1 114 ? -21.725 -10.980 -56.418 1.00 91.62 114 PRO A N 1
ATOM 846 C CA . PRO A 1 114 ? -20.911 -9.775 -56.483 1.00 91.62 114 PRO A CA 1
ATOM 847 C C . PRO A 1 114 ? -21.395 -8.726 -55.476 1.00 91.62 114 PRO A C 1
ATOM 849 O O . PRO A 1 114 ? -22.587 -8.419 -55.392 1.00 91.62 114 PRO A O 1
ATOM 852 N N . VAL A 1 115 ? -20.454 -8.140 -54.743 1.00 88.44 115 VAL A N 1
ATOM 853 C CA . VAL A 1 115 ? -20.676 -7.174 -53.665 1.00 88.44 115 VAL A CA 1
ATOM 854 C C . VAL A 1 115 ? -19.799 -5.945 -53.906 1.00 88.44 115 VAL A C 1
ATOM 856 O O . VAL A 1 115 ? -18.638 -6.058 -54.294 1.00 88.44 115 VAL A O 1
ATOM 859 N N . GLN A 1 116 ? -20.353 -4.750 -53.686 1.00 85.00 116 GLN A N 1
ATOM 860 C CA . GLN A 1 116 ? -19.573 -3.513 -53.768 1.00 85.00 116 GLN A CA 1
ATOM 861 C C . GLN A 1 116 ? -18.504 -3.490 -52.664 1.00 85.00 116 GLN A C 1
ATOM 863 O O . GLN A 1 116 ? -18.853 -3.788 -51.521 1.00 85.00 116 GLN A O 1
ATOM 868 N N . PRO A 1 117 ? -17.250 -3.082 -52.937 1.00 77.88 117 PRO A N 1
ATOM 869 C CA . PRO A 1 117 ? -16.198 -3.044 -51.916 1.00 77.88 117 PRO A CA 1
ATOM 870 C C . PRO A 1 117 ? -16.601 -2.288 -50.638 1.00 77.88 117 PRO A C 1
ATOM 872 O O . PRO A 1 117 ? -16.319 -2.739 -49.534 1.00 77.88 117 PRO A O 1
ATOM 875 N N . GLY A 1 118 ? -17.360 -1.191 -50.766 1.00 72.94 118 GLY A N 1
ATOM 876 C CA . GLY A 1 118 ? -17.867 -0.416 -49.623 1.00 72.94 118 GLY A CA 1
ATOM 877 C C . GLY A 1 118 ? -18.948 -1.107 -48.775 1.00 72.94 118 GLY A C 1
ATOM 878 O O . GLY A 1 118 ? -19.296 -0.607 -47.710 1.00 72.94 118 GLY A O 1
ATOM 879 N N . ALA A 1 119 ? -19.490 -2.244 -49.221 1.00 80.44 119 ALA A N 1
ATOM 880 C CA . ALA A 1 119 ? -20.448 -3.056 -48.468 1.00 80.44 119 ALA A CA 1
ATOM 881 C C . ALA A 1 119 ? -19.775 -4.194 -47.675 1.00 80.44 119 ALA A C 1
ATOM 883 O O . ALA A 1 119 ? -20.475 -5.026 -47.093 1.00 80.44 119 ALA A O 1
ATOM 884 N N . ILE A 1 120 ? -18.439 -4.232 -47.653 1.00 76.62 120 ILE A N 1
ATOM 885 C CA . ILE A 1 120 ? -17.639 -5.274 -47.011 1.00 76.62 120 ILE A CA 1
ATOM 886 C C . ILE A 1 120 ? -16.927 -4.692 -45.797 1.00 76.62 120 ILE A C 1
ATOM 888 O O . ILE A 1 120 ? -16.154 -3.742 -45.897 1.00 76.62 120 ILE A O 1
ATOM 892 N N . ALA A 1 121 ? -17.164 -5.298 -44.640 1.00 72.88 121 ALA A N 1
ATOM 893 C CA . ALA A 1 121 ? -16.381 -5.079 -43.440 1.00 72.88 121 ALA A CA 1
ATOM 894 C C . ALA A 1 121 ? -15.332 -6.191 -43.340 1.00 72.88 121 ALA A C 1
ATOM 896 O O . ALA A 1 121 ? -15.653 -7.362 -43.133 1.00 72.88 121 ALA A O 1
ATOM 897 N N . THR A 1 122 ? -14.064 -5.813 -43.480 1.00 55.72 122 THR A N 1
ATOM 898 C CA . THR A 1 122 ? -12.907 -6.721 -43.393 1.00 55.72 122 THR A CA 1
ATOM 899 C C . THR A 1 122 ? -12.498 -7.032 -41.953 1.00 55.72 122 THR A C 1
ATOM 901 O O . THR A 1 122 ? -11.638 -7.870 -41.712 1.00 55.72 122 THR A O 1
ATOM 904 N N . ASN A 1 123 ? -13.121 -6.373 -40.974 1.00 54.50 123 ASN A N 1
ATOM 905 C CA . ASN A 1 123 ? -12.763 -6.487 -39.570 1.00 54.50 123 ASN A CA 1
ATOM 906 C C . ASN A 1 123 ? -13.764 -7.389 -38.830 1.00 54.50 123 ASN A C 1
ATOM 908 O O . ASN A 1 123 ? -14.556 -6.915 -38.014 1.00 54.50 123 AS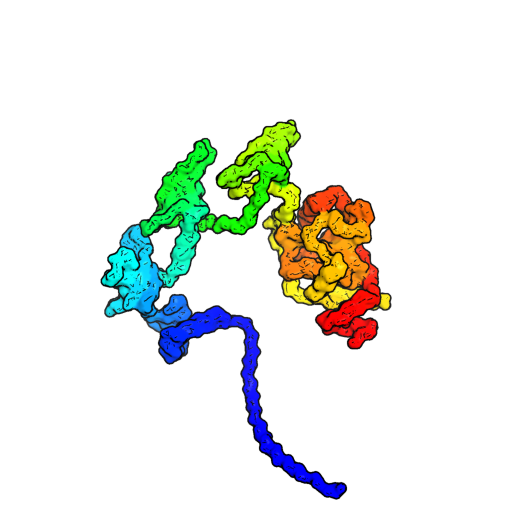N A O 1
ATOM 912 N N . ILE A 1 124 ? -13.743 -8.699 -39.121 1.00 48.31 124 ILE A N 1
ATOM 913 C CA . ILE A 1 124 ? -14.567 -9.702 -38.408 1.00 48.31 124 ILE A CA 1
ATOM 914 C C . ILE A 1 124 ? -14.345 -9.612 -36.894 1.00 48.31 124 ILE A C 1
ATOM 916 O O . ILE A 1 124 ? -15.285 -9.768 -36.117 1.00 48.31 124 ILE A O 1
ATOM 920 N N . LYS A 1 125 ? -13.129 -9.235 -36.482 1.00 38.81 125 LYS A N 1
ATOM 921 C CA . LYS A 1 125 ? -12.751 -9.012 -35.086 1.00 38.81 125 LYS A CA 1
ATOM 922 C C . LYS A 1 125 ? -13.658 -8.012 -34.359 1.00 38.81 125 LYS A C 1
ATOM 924 O O . LYS A 1 125 ? -14.021 -8.265 -33.221 1.00 38.81 125 LYS A O 1
ATOM 929 N N . ILE A 1 126 ? -14.108 -6.941 -35.023 1.00 39.09 126 ILE A N 1
ATOM 930 C CA . ILE A 1 126 ? -14.991 -5.923 -34.418 1.00 39.09 126 ILE A CA 1
ATOM 931 C C . ILE A 1 126 ? -16.408 -6.474 -34.178 1.00 39.09 126 ILE A C 1
ATOM 933 O O . ILE A 1 126 ? -17.106 -6.045 -33.258 1.00 39.09 126 ILE A O 1
ATOM 937 N N . LEU A 1 127 ? -16.862 -7.438 -34.982 1.00 41.16 127 LEU A N 1
ATOM 938 C CA . LEU A 1 127 ? -18.183 -8.053 -34.825 1.00 41.16 127 LEU A CA 1
ATOM 939 C C . LEU A 1 127 ? -18.162 -9.262 -33.886 1.00 41.16 127 LEU A C 1
ATOM 941 O O . LEU A 1 127 ? -19.115 -9.414 -33.130 1.00 41.16 127 LEU A O 1
ATOM 945 N N . ASP A 1 128 ? -17.075 -10.034 -33.823 1.00 45.91 128 ASP A N 1
ATOM 946 C CA . ASP A 1 128 ? -16.855 -10.994 -32.729 1.00 45.91 128 ASP A CA 1
ATOM 947 C C . ASP A 1 128 ? -16.668 -10.281 -31.382 1.00 45.91 128 ASP A C 1
ATOM 949 O O . ASP A 1 128 ? -17.149 -10.766 -30.361 1.00 45.91 128 ASP A O 1
ATOM 953 N N . GLU A 1 129 ? -16.067 -9.088 -31.354 1.00 45.41 129 GLU A N 1
ATOM 954 C CA . GLU A 1 129 ? -16.057 -8.222 -30.170 1.00 45.41 129 GLU A CA 1
ATOM 955 C C . GLU A 1 129 ? -17.484 -7.789 -29.797 1.00 45.41 129 GLU A C 1
ATOM 957 O O . GLU A 1 129 ? -17.880 -7.936 -28.648 1.00 45.41 129 GLU A O 1
ATOM 962 N N . ASN A 1 130 ? -18.330 -7.378 -30.746 1.00 50.91 130 ASN A N 1
ATOM 963 C CA . ASN A 1 130 ? -19.730 -7.039 -30.443 1.00 50.91 130 ASN A CA 1
ATOM 964 C C . ASN A 1 130 ? -20.614 -8.252 -30.081 1.00 50.91 130 ASN A C 1
ATOM 966 O O . ASN A 1 130 ? -21.516 -8.118 -29.258 1.00 50.91 130 ASN A O 1
ATOM 970 N N . LEU A 1 131 ? -20.356 -9.440 -30.633 1.00 55.09 131 LEU A N 1
ATOM 971 C CA . LEU A 1 131 ? -21.068 -10.678 -30.286 1.00 55.09 131 LEU A CA 1
ATOM 972 C C . LEU A 1 131 ? -20.610 -11.237 -28.936 1.00 55.09 131 LEU A C 1
ATOM 974 O O . LEU A 1 131 ? -21.436 -11.673 -28.137 1.00 55.09 131 LEU A O 1
ATOM 978 N N . SER A 1 132 ? -19.318 -11.148 -28.620 1.00 56.47 132 SER A N 1
ATOM 979 C CA . SER A 1 132 ? -18.809 -11.445 -27.275 1.00 56.47 132 SER A CA 1
ATOM 980 C C . SER A 1 132 ? -19.300 -10.428 -26.237 1.00 56.47 132 SER A C 1
ATOM 982 O O . SER A 1 132 ? -19.432 -10.772 -25.057 1.00 56.47 132 SER A O 1
ATOM 984 N N . LEU A 1 133 ? -19.680 -9.212 -26.663 1.00 57.12 133 LEU A N 1
ATOM 985 C CA . LEU A 1 133 ? -20.434 -8.268 -25.834 1.00 57.12 133 LEU A CA 1
ATOM 986 C C . LEU A 1 133 ? -21.894 -8.691 -25.573 1.00 57.12 133 LEU A C 1
ATOM 988 O O . LEU A 1 133 ? -22.487 -8.193 -24.616 1.00 57.12 133 LEU A O 1
ATOM 992 N N . MET A 1 134 ? -22.439 -9.633 -26.349 1.00 65.88 134 MET A N 1
ATOM 993 C CA . MET A 1 134 ? -23.827 -10.118 -26.287 1.00 65.88 134 MET A CA 1
ATOM 994 C C . MET A 1 134 ? -23.951 -11.573 -25.799 1.00 65.88 134 MET A C 1
ATOM 996 O O . MET A 1 134 ? -24.957 -12.235 -26.044 1.00 65.88 134 MET A O 1
ATOM 1000 N N . ALA A 1 135 ? -22.937 -12.085 -25.099 1.00 70.81 135 ALA A N 1
ATOM 1001 C CA . ALA A 1 135 ? -22.964 -13.436 -24.545 1.00 70.81 135 ALA A CA 1
ATOM 1002 C C . ALA A 1 135 ? -24.107 -13.631 -23.516 1.00 70.81 135 ALA A C 1
ATOM 1004 O O . ALA A 1 135 ? -24.377 -12.710 -22.731 1.00 70.81 135 ALA A O 1
ATOM 1005 N N . PRO A 1 136 ? -24.738 -14.824 -23.457 1.00 74.06 136 PRO A N 1
ATOM 1006 C CA . PRO A 1 136 ? -25.656 -15.182 -22.379 1.00 74.06 136 PRO A CA 1
ATOM 1007 C C . PRO A 1 136 ? -25.059 -14.904 -20.991 1.00 74.06 136 PRO A C 1
ATOM 1009 O O . PRO A 1 136 ? -23.869 -15.107 -20.757 1.00 74.06 136 PRO A O 1
ATOM 1012 N N . GLY A 1 137 ? -25.884 -14.404 -20.074 1.00 72.06 137 GLY A N 1
ATOM 1013 C CA . GLY A 1 137 ? -25.497 -13.958 -18.736 1.00 72.06 137 GLY A CA 1
ATOM 1014 C C . GLY A 1 137 ? -25.059 -12.491 -18.648 1.00 72.06 137 GLY A C 1
ATOM 1015 O O . GLY A 1 137 ? -24.902 -11.971 -17.542 1.00 72.06 137 GLY A O 1
ATOM 1016 N N . ARG A 1 138 ? -24.886 -11.775 -19.769 1.00 73.81 138 ARG A N 1
ATOM 1017 C CA . ARG A 1 138 ? -24.526 -10.347 -19.737 1.00 73.81 138 ARG A CA 1
ATOM 1018 C C . ARG A 1 138 ? -25.722 -9.436 -19.500 1.00 73.81 138 ARG A C 1
ATOM 1020 O O . ARG A 1 138 ? -26.776 -9.604 -20.106 1.00 73.81 138 ARG A O 1
ATOM 1027 N N . ARG A 1 139 ? -25.521 -8.402 -18.677 1.00 76.00 139 ARG A N 1
ATOM 1028 C CA . ARG A 1 139 ? -26.510 -7.340 -18.457 1.00 76.00 139 ARG A CA 1
ATOM 1029 C C . ARG A 1 139 ? -26.445 -6.275 -19.542 1.00 76.00 139 ARG A C 1
ATOM 1031 O O . ARG A 1 139 ? -25.366 -5.821 -19.914 1.00 76.00 139 ARG A O 1
ATOM 1038 N N . VAL A 1 140 ? -27.614 -5.830 -19.980 1.00 80.62 140 VAL A N 1
ATOM 1039 C CA . VAL A 1 140 ? -27.793 -4.852 -21.051 1.00 80.62 140 VAL A CA 1
ATOM 1040 C C . VAL A 1 140 ? -28.810 -3.784 -20.674 1.00 80.62 140 VAL A C 1
ATOM 1042 O O . VAL A 1 140 ? -29.777 -4.053 -19.958 1.00 80.62 140 VAL A O 1
ATOM 1045 N N . PHE A 1 141 ? -28.604 -2.567 -21.182 1.00 80.62 141 PHE A N 1
ATOM 1046 C CA . PHE A 1 141 ? -29.628 -1.528 -21.156 1.00 80.62 141 PHE A CA 1
ATOM 1047 C C . PHE A 1 141 ? -30.456 -1.578 -22.433 1.00 80.62 141 PHE A C 1
ATOM 1049 O O . PHE A 1 141 ? -29.920 -1.505 -23.540 1.00 80.62 141 PHE A O 1
ATOM 1056 N N . VAL A 1 142 ? -31.769 -1.634 -22.257 1.00 81.56 142 VAL A N 1
ATOM 1057 C CA . VAL A 1 142 ? -32.744 -1.728 -23.339 1.00 81.56 142 VAL A CA 1
ATOM 1058 C C . VAL A 1 142 ? -33.627 -0.494 -23.294 1.00 81.56 142 VAL A C 1
ATOM 1060 O O . VAL A 1 142 ? -34.277 -0.222 -22.280 1.00 81.56 142 VAL A O 1
ATOM 1063 N N . ASN A 1 143 ? -33.644 0.265 -24.385 1.00 77.00 143 ASN A N 1
ATOM 1064 C CA . ASN A 1 143 ? -34.478 1.459 -24.490 1.00 77.00 143 ASN A CA 1
ATOM 1065 C C . ASN A 1 143 ? -35.968 1.069 -24.487 1.00 77.00 143 ASN A C 1
ATOM 1067 O O . ASN A 1 143 ? -36.380 0.135 -25.178 1.00 77.00 143 ASN A O 1
ATOM 1071 N N . ARG A 1 144 ? -36.784 1.776 -23.697 1.00 77.56 144 ARG A N 1
ATOM 1072 C CA . ARG A 1 144 ? -38.245 1.602 -23.679 1.00 77.56 144 ARG A CA 1
ATOM 1073 C C . ARG A 1 144 ? -38.897 2.458 -24.766 1.00 77.56 144 ARG A C 1
ATOM 1075 O O . ARG A 1 144 ? -38.480 3.593 -25.003 1.00 77.56 144 ARG A O 1
ATOM 1082 N N . ASN A 1 145 ? -39.968 1.941 -25.370 1.00 64.44 145 ASN A N 1
ATOM 1083 C CA . ASN A 1 145 ? -40.849 2.731 -26.232 1.00 64.44 145 ASN A CA 1
ATOM 1084 C C . ASN A 1 145 ? -41.552 3.772 -25.347 1.00 64.44 145 ASN A C 1
ATOM 1086 O O . ASN A 1 145 ? -42.409 3.404 -24.550 1.00 64.44 145 ASN A O 1
ATOM 1090 N N . GLY A 1 146 ? -41.136 5.037 -25.425 1.00 74.81 146 GLY A N 1
ATOM 1091 C CA . GLY A 1 146 ? -41.599 6.114 -24.533 1.00 74.81 146 GLY A CA 1
ATOM 1092 C C . GLY A 1 146 ? -40.489 6.828 -23.754 1.00 74.81 146 GLY A C 1
ATOM 1093 O O . GLY A 1 146 ? -40.773 7.766 -23.018 1.00 74.81 146 GLY A O 1
ATOM 1094 N N . GLY A 1 147 ? -39.227 6.423 -23.935 1.00 66.19 147 GLY A N 1
ATOM 1095 C CA . GLY A 1 147 ? -38.090 6.998 -23.216 1.00 66.19 147 GLY A CA 1
ATOM 1096 C C . GLY A 1 147 ? -37.784 6.252 -21.913 1.00 66.19 147 GLY A C 1
ATOM 1097 O O . GLY A 1 147 ? -38.632 5.587 -21.324 1.00 66.19 147 GLY A O 1
ATOM 1098 N N . GLY A 1 148 ? -36.522 6.312 -21.486 1.00 72.38 148 GLY A N 1
ATOM 1099 C CA . GLY A 1 148 ? -36.006 5.534 -20.356 1.00 72.38 148 GLY A CA 1
ATOM 1100 C C . GLY A 1 148 ? -35.357 4.206 -20.765 1.00 72.38 148 GLY A C 1
ATOM 1101 O O . GLY A 1 148 ? -35.491 3.730 -21.895 1.00 72.38 148 GLY A O 1
ATOM 1102 N N . LYS A 1 149 ? -34.604 3.614 -19.832 1.00 79.19 149 LYS A N 1
ATOM 1103 C CA . LYS A 1 149 ? -33.834 2.380 -20.036 1.00 79.19 149 LYS A CA 1
ATOM 1104 C C . LYS A 1 149 ? -34.260 1.327 -19.016 1.00 79.19 149 LYS A C 1
ATOM 1106 O O . LYS A 1 149 ? -34.348 1.625 -17.830 1.00 79.19 149 LYS A O 1
ATOM 1111 N N . SER A 1 150 ? -34.490 0.100 -19.471 1.00 78.94 150 SER A N 1
ATOM 1112 C CA . SER A 1 150 ? -34.604 -1.079 -18.603 1.00 78.94 150 SER A CA 1
ATOM 1113 C C . SER A 1 150 ? -33.262 -1.782 -18.537 1.00 78.94 150 SER A C 1
ATOM 1115 O O . SER A 1 150 ? -32.554 -1.818 -19.541 1.00 78.94 150 SER A O 1
ATOM 1117 N N . VAL A 1 151 ? -32.939 -2.389 -17.400 1.00 83.25 151 VAL A N 1
ATOM 1118 C CA . VAL A 1 151 ? -31.816 -3.324 -17.317 1.00 83.25 151 VAL A CA 1
ATOM 1119 C C . VAL A 1 151 ? -32.360 -4.736 -17.421 1.00 83.25 151 VAL A C 1
ATOM 1121 O O . VAL A 1 151 ? -33.270 -5.080 -16.674 1.00 83.25 151 VAL A O 1
ATOM 1124 N N . GLY A 1 152 ? -31.796 -5.540 -18.313 1.00 86.44 152 GLY A N 1
ATOM 1125 C CA . GLY A 1 152 ? -32.093 -6.966 -18.401 1.00 86.44 152 GLY A CA 1
ATOM 1126 C C . GLY A 1 152 ? -30.829 -7.787 -18.628 1.00 86.44 152 GLY A C 1
ATOM 1127 O O . GLY A 1 152 ? -29.745 -7.218 -18.766 1.00 86.44 152 GLY A O 1
ATOM 1128 N N . THR A 1 153 ? -30.963 -9.107 -18.650 1.00 85.38 153 THR A N 1
ATOM 1129 C CA . THR A 1 153 ? -29.867 -10.064 -18.841 1.00 85.38 153 THR A CA 1
ATOM 1130 C C . THR A 1 153 ? -30.096 -10.855 -20.118 1.00 85.38 153 THR A C 1
ATOM 1132 O O . THR A 1 153 ? -31.177 -11.401 -20.314 1.00 85.38 153 THR A O 1
ATOM 1135 N N . ILE A 1 154 ? -29.096 -10.923 -20.995 1.00 83.44 154 ILE A N 1
ATOM 1136 C CA . ILE A 1 154 ? -29.168 -11.743 -22.205 1.00 83.44 154 ILE A CA 1
ATOM 1137 C C . ILE A 1 154 ? -29.207 -13.214 -21.793 1.00 83.44 154 ILE A C 1
ATOM 1139 O O . ILE A 1 154 ? -28.336 -13.661 -21.052 1.00 83.44 154 ILE A O 1
ATOM 1143 N N . THR A 1 155 ? -30.174 -13.978 -22.285 1.00 81.06 155 THR A N 1
ATOM 1144 C CA . THR A 1 155 ? -30.291 -15.419 -22.005 1.00 81.06 155 THR A CA 1
ATOM 1145 C C . THR A 1 155 ? -29.990 -16.284 -23.219 1.00 81.06 155 THR A C 1
ATOM 1147 O O . THR A 1 155 ? -29.474 -17.389 -23.068 1.00 81.06 155 THR A O 1
ATOM 1150 N N . SER A 1 156 ? -30.216 -15.775 -24.429 1.00 81.81 156 SER A N 1
ATOM 1151 C CA . SER A 1 156 ? -29.828 -16.451 -25.666 1.00 81.81 156 SER A CA 1
ATOM 1152 C C . SER A 1 156 ? -29.652 -15.472 -26.828 1.00 81.81 156 SER A C 1
ATOM 1154 O O . SER A 1 156 ? -30.162 -14.349 -26.810 1.00 81.81 156 SER A O 1
ATOM 1156 N N . TYR A 1 157 ? -28.924 -15.919 -27.851 1.00 79.50 157 TYR A N 1
ATOM 1157 C CA . TYR A 1 157 ? -28.792 -15.245 -29.141 1.00 79.50 157 TYR A CA 1
ATOM 1158 C C . TYR A 1 157 ? -29.520 -16.059 -30.211 1.00 79.50 157 TYR A C 1
ATOM 1160 O O . TYR A 1 157 ? -29.436 -17.288 -30.222 1.00 79.50 157 TYR A O 1
ATOM 1168 N N . GLU A 1 158 ? -30.206 -15.376 -31.121 1.00 76.12 158 GLU A N 1
ATOM 1169 C CA . GL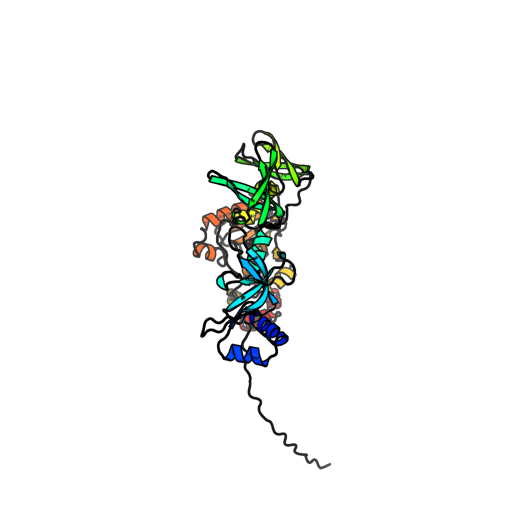U A 1 158 ? -30.775 -15.984 -32.318 1.00 76.12 158 GLU A CA 1
ATOM 1170 C C . GLU A 1 158 ? -29.974 -15.584 -33.554 1.00 76.12 158 GLU A C 1
ATOM 1172 O O . GLU A 1 158 ? -29.555 -14.436 -33.699 1.00 76.12 158 GLU A O 1
ATOM 1177 N N . THR A 1 159 ? -29.864 -16.505 -34.514 1.00 62.69 159 THR A N 1
ATOM 1178 C CA . THR A 1 159 ? -29.215 -16.290 -35.822 1.00 62.69 159 THR A CA 1
ATOM 1179 C C . THR A 1 159 ? -29.804 -15.125 -36.625 1.00 62.69 159 THR A C 1
ATOM 1181 O O . THR A 1 159 ? -29.185 -14.654 -37.571 1.00 62.69 159 THR A O 1
ATOM 1184 N N . SER A 1 160 ? -30.972 -14.615 -36.230 1.00 71.75 160 SER A N 1
ATOM 1185 C CA . SER A 1 160 ? -31.624 -13.437 -36.806 1.00 71.75 160 SER A CA 1
ATOM 1186 C C . SER A 1 160 ? -31.002 -12.092 -36.390 1.00 71.75 160 SER A C 1
ATOM 1188 O O . SER A 1 160 ? -31.503 -11.044 -36.799 1.00 71.75 160 SER A O 1
ATOM 1190 N N . GLY A 1 161 ? -29.955 -12.085 -35.554 1.00 70.19 161 GLY A N 1
ATOM 1191 C CA . GLY A 1 161 ? -29.368 -10.855 -35.007 1.00 70.19 161 GLY A CA 1
ATOM 1192 C C . GLY A 1 161 ? -30.165 -10.251 -33.843 1.00 70.19 161 GLY A C 1
ATOM 1193 O O . GLY A 1 161 ? -29.919 -9.112 -33.441 1.00 70.19 161 GLY A O 1
ATOM 1194 N N . LYS A 1 162 ? -31.120 -11.005 -33.287 1.00 80.31 162 LYS A N 1
ATOM 1195 C CA . LYS A 1 162 ? -31.858 -10.655 -32.068 1.00 80.31 162 LYS A CA 1
ATOM 1196 C C . LYS A 1 162 ? -31.297 -11.411 -30.869 1.00 80.31 162 LYS A C 1
ATOM 1198 O O . LYS A 1 162 ? -30.801 -12.527 -30.993 1.00 80.31 162 LYS A O 1
ATOM 1203 N N . VAL A 1 163 ? -31.438 -10.817 -29.693 1.00 85.12 163 VAL A N 1
ATOM 1204 C CA . VAL A 1 163 ? -31.142 -11.468 -28.414 1.00 85.12 163 VAL A CA 1
ATOM 1205 C C . VAL A 1 163 ? -32.403 -11.582 -27.577 1.00 85.12 163 VAL A C 1
ATOM 1207 O O . VAL A 1 163 ? -33.273 -10.704 -27.608 1.00 85.12 163 VAL A O 1
ATOM 1210 N N . ARG A 1 164 ? -32.483 -12.653 -26.796 1.00 87.19 164 ARG A N 1
ATOM 1211 C CA . ARG A 1 164 ? -33.463 -12.791 -25.726 1.00 87.19 164 ARG A CA 1
ATOM 1212 C C . ARG A 1 164 ? -32.918 -12.112 -24.480 1.00 87.19 164 ARG A C 1
ATOM 1214 O O . ARG A 1 164 ? -31.807 -12.425 -24.058 1.00 87.19 164 ARG A O 1
ATOM 1221 N N . VAL A 1 165 ? -33.683 -11.186 -23.911 1.00 88.62 165 VAL A N 1
ATOM 1222 C CA . VAL A 1 165 ? -33.328 -10.484 -22.673 1.00 88.62 165 VAL A CA 1
ATOM 1223 C C . VAL A 1 165 ? -34.419 -10.693 -21.639 1.00 88.62 165 VAL A C 1
ATOM 1225 O O . VAL A 1 165 ? -35.586 -10.392 -21.900 1.00 88.62 165 VAL A O 1
ATOM 1228 N N . ASP A 1 166 ? -34.013 -11.146 -20.461 1.00 87.75 166 ASP A N 1
ATOM 1229 C CA . ASP A 1 166 ? -34.882 -11.318 -19.308 1.00 87.75 166 ASP A CA 1
ATOM 1230 C C . ASP A 1 166 ? -34.773 -10.091 -18.388 1.00 87.75 166 ASP A C 1
ATOM 1232 O O . ASP A 1 166 ? -33.683 -9.587 -18.104 1.00 87.75 166 ASP A O 1
ATOM 1236 N N . PHE A 1 167 ? -35.914 -9.584 -17.938 1.00 87.06 167 PHE A N 1
ATOM 1237 C CA . PHE A 1 167 ? -36.064 -8.427 -17.064 1.00 87.06 167 PHE A CA 1
ATOM 1238 C C . PHE A 1 167 ? -36.686 -8.882 -15.752 1.00 87.06 167 PHE A C 1
ATOM 1240 O O . PHE A 1 167 ? -37.733 -9.526 -15.764 1.00 87.06 167 PHE A O 1
ATOM 1247 N N . TYR A 1 168 ? -36.069 -8.503 -14.637 1.00 77.00 168 TYR A N 1
ATOM 1248 C CA . TYR A 1 168 ? -36.634 -8.719 -13.310 1.00 77.00 168 TYR A CA 1
ATOM 1249 C C . TYR A 1 168 ? -37.454 -7.498 -12.887 1.00 77.00 168 TYR A C 1
ATOM 1251 O O . TYR A 1 168 ? -36.925 -6.379 -12.854 1.00 77.00 168 TYR A O 1
ATOM 1259 N N . ASP A 1 169 ? -38.729 -7.703 -12.564 1.00 75.19 169 ASP A N 1
ATOM 1260 C CA . ASP A 1 169 ? -39.576 -6.666 -11.981 1.00 75.19 169 ASP A CA 1
ATOM 1261 C C . ASP A 1 169 ? -39.446 -6.690 -10.453 1.00 75.19 169 ASP A C 1
ATOM 1263 O O . ASP A 1 169 ? -39.850 -7.635 -9.781 1.00 75.19 169 ASP A O 1
ATOM 1267 N N . GLN A 1 170 ? -38.877 -5.627 -9.883 1.00 56.50 170 GLN A N 1
ATOM 1268 C CA . GLN A 1 170 ? -38.671 -5.526 -8.435 1.00 56.50 170 GLN A CA 1
ATOM 1269 C C . GLN A 1 170 ? -39.970 -5.360 -7.640 1.00 56.50 170 GLN A C 1
ATOM 1271 O O . GLN A 1 170 ? -39.960 -5.590 -6.434 1.00 56.50 170 GLN A O 1
ATOM 1276 N N . ASN A 1 171 ? -41.060 -4.936 -8.282 1.00 60.16 171 ASN A N 1
ATOM 1277 C CA . ASN A 1 171 ? -42.334 -4.712 -7.608 1.00 60.16 171 ASN A CA 1
ATOM 1278 C C . ASN A 1 171 ? -43.158 -5.997 -7.521 1.00 60.16 171 ASN A C 1
ATOM 1280 O O . ASN A 1 171 ? -43.845 -6.200 -6.524 1.00 60.16 171 ASN A O 1
ATOM 1284 N N . THR A 1 172 ? -43.100 -6.847 -8.550 1.00 68.75 172 THR A N 1
ATOM 1285 C CA . THR A 1 172 ? -43.872 -8.100 -8.583 1.00 68.75 172 THR A CA 1
ATOM 1286 C C . THR A 1 172 ? -43.043 -9.323 -8.201 1.00 68.75 172 THR A C 1
ATOM 1288 O O . THR A 1 172 ? -43.607 -10.318 -7.762 1.00 68.75 172 THR A O 1
ATOM 1291 N N . GLY A 1 173 ? -41.713 -9.253 -8.318 1.00 68.50 173 GLY A N 1
ATOM 1292 C CA . GLY A 1 173 ? -40.827 -10.403 -8.135 1.00 68.50 173 GLY A CA 1
ATOM 1293 C C . GLY A 1 173 ? -40.804 -11.361 -9.330 1.00 68.50 173 GLY A C 1
ATOM 1294 O O . GLY A 1 173 ? -40.188 -12.422 -9.241 1.00 68.50 173 GLY A O 1
ATOM 1295 N N . ASP A 1 174 ? -41.443 -10.994 -10.445 1.00 70.00 174 ASP A N 1
ATOM 1296 C CA . ASP A 1 174 ? -41.545 -11.836 -11.636 1.00 70.00 174 ASP A CA 1
ATOM 1297 C C . ASP A 1 174 ? -40.479 -11.509 -12.688 1.00 70.00 174 ASP A C 1
ATOM 1299 O O . ASP A 1 174 ? -39.917 -10.409 -12.756 1.00 70.00 174 ASP A O 1
ATOM 1303 N N . TRP A 1 175 ? -40.249 -12.482 -13.570 1.00 77.19 175 TRP A N 1
ATOM 1304 C CA . TRP A 1 175 ? -39.376 -12.354 -14.732 1.00 77.19 175 TRP A CA 1
ATOM 1305 C C . TRP A 1 175 ? -40.191 -12.200 -16.018 1.00 77.19 175 TRP A C 1
ATOM 1307 O O . TRP A 1 175 ? -41.054 -13.020 -16.330 1.00 77.19 175 TRP A O 1
ATOM 1317 N N . ALA A 1 176 ? -39.870 -11.182 -16.815 1.00 83.44 176 ALA A N 1
ATOM 1318 C CA . ALA A 1 176 ? -40.412 -10.987 -18.158 1.00 83.44 176 ALA A CA 1
ATOM 1319 C C . ALA A 1 176 ? -39.303 -11.146 -19.202 1.00 83.44 176 ALA A C 1
ATOM 1321 O O . ALA A 1 176 ? -38.211 -10.620 -19.021 1.00 83.44 176 ALA A O 1
ATOM 1322 N N . HIS A 1 177 ? -39.572 -11.813 -20.324 1.00 87.44 177 HIS A N 1
ATOM 1323 C CA . HIS A 1 177 ? -38.594 -11.979 -21.404 1.00 87.44 177 HIS A CA 1
ATOM 1324 C C . HIS A 1 177 ? -39.007 -11.192 -22.652 1.00 87.44 177 HIS A C 1
ATOM 1326 O O . HIS A 1 177 ? -40.190 -11.101 -22.982 1.00 87.44 177 HIS A O 1
ATOM 1332 N N . LYS A 1 178 ? -38.034 -10.628 -23.376 1.00 88.88 178 LYS A N 1
ATOM 1333 C CA . LYS A 1 178 ? -38.276 -9.919 -24.640 1.00 88.88 178 LYS A CA 1
ATOM 1334 C C . LYS A 1 178 ? -37.176 -10.189 -25.658 1.00 88.88 178 LYS A C 1
ATOM 1336 O O . LYS A 1 178 ? -35.995 -10.174 -25.324 1.00 88.88 178 LYS A O 1
ATOM 1341 N N . MET A 1 179 ? -37.577 -10.353 -26.915 1.00 87.75 179 MET A N 1
ATOM 1342 C CA . MET A 1 179 ? -36.655 -10.388 -28.050 1.00 87.75 179 MET A CA 1
ATOM 1343 C C . MET A 1 179 ? -36.315 -8.967 -28.491 1.00 87.75 179 MET A C 1
ATOM 1345 O O . MET A 1 179 ? -37.210 -8.173 -28.793 1.00 87.75 179 MET A O 1
ATOM 1349 N N . ILE A 1 180 ? -35.028 -8.635 -28.523 1.00 83.19 180 ILE A N 1
ATOM 1350 C CA . ILE A 1 180 ? -34.535 -7.286 -28.814 1.00 83.19 180 ILE A CA 1
ATOM 1351 C C . ILE A 1 180 ? -33.493 -7.361 -29.924 1.00 83.19 180 ILE A C 1
ATOM 1353 O O . ILE A 1 180 ? -32.603 -8.206 -29.895 1.00 83.19 180 ILE A O 1
ATOM 1357 N N . SER A 1 181 ? -33.621 -6.479 -30.919 1.00 79.75 181 SER A N 1
ATOM 1358 C CA . SER A 1 181 ? -32.595 -6.319 -31.955 1.00 79.75 181 SER A CA 1
ATOM 1359 C C . SER A 1 181 ? -31.279 -5.899 -31.304 1.00 79.75 181 SER A C 1
ATOM 1361 O O . SER A 1 181 ? -31.281 -4.987 -30.474 1.00 79.75 181 SER A O 1
ATOM 1363 N N . ALA A 1 182 ? -30.173 -6.538 -31.683 1.00 71.75 182 ALA A N 1
ATOM 1364 C CA . ALA A 1 182 ? -28.835 -6.242 -31.173 1.00 71.75 182 ALA A CA 1
ATOM 1365 C C . ALA A 1 182 ? -28.477 -4.743 -31.248 1.00 71.75 182 ALA A C 1
ATOM 1367 O O . ALA A 1 182 ? -27.800 -4.221 -30.368 1.00 71.75 182 ALA A O 1
ATOM 1368 N N . GLU A 1 183 ? -28.991 -4.024 -32.249 1.00 70.88 183 GLU A N 1
ATOM 1369 C CA . GLU A 1 183 ? -28.777 -2.579 -32.429 1.00 70.88 183 GLU A CA 1
ATOM 1370 C C . GLU A 1 183 ? -29.486 -1.699 -31.380 1.00 70.88 183 GLU A C 1
ATOM 1372 O O . GLU A 1 183 ? -29.078 -0.568 -31.130 1.00 70.88 183 GLU A O 1
ATOM 1377 N N . ASN A 1 184 ? -30.536 -2.222 -30.738 1.00 72.81 184 ASN A N 1
ATOM 1378 C CA . ASN A 1 184 ? -31.308 -1.527 -29.704 1.00 72.81 184 ASN A CA 1
ATOM 1379 C C . ASN A 1 184 ? -30.748 -1.756 -28.293 1.00 72.81 184 ASN A C 1
ATOM 1381 O O . ASN A 1 184 ? -31.303 -1.257 -27.307 1.00 72.81 184 ASN A O 1
ATOM 1385 N N . ILE A 1 185 ? -29.650 -2.505 -28.194 1.00 73.25 185 ILE A N 1
ATOM 1386 C CA . ILE A 1 185 ? -28.895 -2.714 -26.968 1.00 73.25 185 ILE A CA 1
ATOM 1387 C C . ILE A 1 185 ? -27.844 -1.621 -26.860 1.00 73.25 185 ILE A C 1
ATOM 1389 O O . ILE A 1 185 ? -26.956 -1.490 -27.699 1.00 73.25 185 ILE A O 1
ATOM 1393 N N . ASN A 1 186 ? -27.914 -0.839 -25.788 1.00 70.69 186 ASN A N 1
ATOM 1394 C CA . ASN A 1 186 ? -26.863 0.122 -25.504 1.00 70.69 186 ASN A CA 1
ATOM 1395 C C . ASN A 1 186 ? -25.722 -0.590 -24.755 1.00 70.69 186 ASN A C 1
ATOM 1397 O O . ASN A 1 186 ? -25.870 -0.925 -23.577 1.00 70.69 186 ASN A O 1
ATOM 1401 N N . ASN A 1 187 ? -24.588 -0.803 -25.432 1.00 55.84 187 ASN A N 1
ATOM 1402 C CA . ASN A 1 187 ? -23.401 -1.527 -24.938 1.00 55.84 187 ASN A CA 1
ATOM 1403 C C . ASN A 1 187 ? -22.625 -0.802 -23.813 1.00 55.84 187 ASN A C 1
ATOM 1405 O O . ASN A 1 187 ? -21.467 -1.110 -23.548 1.00 55.84 187 ASN A O 1
ATOM 1409 N N . SER A 1 188 ? -23.233 0.162 -23.117 1.00 44.28 188 SER A N 1
ATOM 1410 C CA . SER A 1 188 ? -22.567 0.984 -22.099 1.00 44.28 188 SER A CA 1
ATOM 1411 C C . SER A 1 188 ? -22.347 0.285 -20.748 1.00 44.28 188 SER A C 1
ATOM 1413 O O . SER A 1 188 ? -21.997 0.950 -19.772 1.00 44.28 188 SER A O 1
ATOM 1415 N N . VAL A 1 189 ? -22.576 -1.027 -20.641 1.00 49.19 189 VAL A N 1
ATOM 1416 C CA . VAL A 1 189 ? -22.280 -1.792 -19.422 1.00 49.19 189 VAL A CA 1
ATOM 1417 C C . VAL A 1 189 ? -20.881 -2.378 -19.571 1.00 49.19 189 VAL A C 1
ATOM 1419 O O . VAL A 1 189 ? -20.660 -3.279 -20.379 1.00 49.19 189 VAL A O 1
ATOM 1422 N N . LYS A 1 190 ? -19.921 -1.856 -18.793 1.00 42.31 190 LYS A N 1
ATOM 1423 C CA . LYS A 1 190 ? -18.616 -2.510 -18.615 1.00 42.31 190 LYS A CA 1
ATOM 1424 C C . LYS A 1 190 ? -18.860 -3.982 -18.242 1.00 42.31 190 LYS A C 1
ATOM 1426 O O . LYS A 1 190 ? -19.790 -4.225 -17.470 1.00 42.31 190 LYS A O 1
ATOM 1431 N N . PRO A 1 191 ? -18.064 -4.944 -18.752 1.00 38.91 191 PRO A N 1
ATOM 1432 C CA . PRO A 1 191 ? -18.163 -6.336 -18.324 1.00 38.91 191 PRO A CA 1
ATOM 1433 C C . PRO A 1 191 ? -18.265 -6.389 -16.801 1.00 38.91 191 PRO A C 1
ATOM 1435 O O . PRO A 1 191 ? -17.549 -5.644 -16.125 1.00 38.91 191 PRO A O 1
ATOM 1438 N N . ILE A 1 192 ? -19.170 -7.220 -16.270 1.00 40.06 192 ILE A N 1
ATOM 1439 C CA . ILE A 1 192 ? -19.187 -7.501 -14.834 1.00 40.06 192 ILE A CA 1
ATOM 1440 C C . ILE A 1 192 ? -17.777 -7.975 -14.516 1.00 40.06 192 ILE A C 1
ATOM 1442 O O . ILE A 1 192 ? -17.310 -8.967 -15.076 1.00 40.06 192 ILE A O 1
ATOM 1446 N N . SER A 1 193 ? -17.077 -7.171 -13.723 1.00 35.47 193 SER A N 1
ATOM 1447 C CA . SER A 1 193 ? -15.723 -7.472 -13.306 1.00 35.47 193 SER A CA 1
ATOM 1448 C C . SER A 1 193 ? -15.733 -8.878 -12.720 1.00 35.47 193 SER A C 1
ATOM 1450 O O . SER A 1 193 ? -16.600 -9.198 -11.906 1.00 35.47 193 SER A O 1
ATOM 1452 N N . THR A 1 194 ? -14.797 -9.722 -13.142 1.00 35.56 194 THR A N 1
ATOM 1453 C CA . THR A 1 194 ? -14.540 -11.039 -12.548 1.00 35.56 194 THR A CA 1
ATOM 1454 C C . THR A 1 194 ? -13.924 -10.878 -11.156 1.00 35.56 194 THR A C 1
ATOM 1456 O O . THR A 1 194 ? -12.953 -11.558 -10.830 1.00 35.56 194 THR A O 1
ATOM 1459 N N . GLN A 1 195 ? -14.422 -9.926 -10.356 1.00 36.28 195 GLN A N 1
ATOM 1460 C CA . GLN A 1 195 ? -13.967 -9.764 -8.988 1.00 36.28 195 GLN A CA 1
ATOM 1461 C C . GLN A 1 195 ? -14.202 -11.084 -8.259 1.00 36.28 195 GLN A C 1
ATOM 1463 O O . GLN A 1 195 ? -15.202 -11.763 -8.530 1.00 36.28 195 GLN A O 1
ATOM 1468 N N . PRO A 1 196 ? -13.267 -11.474 -7.382 1.00 36.12 196 PRO A N 1
ATOM 1469 C CA . PRO A 1 196 ? -13.464 -12.626 -6.525 1.00 36.12 196 PRO A CA 1
ATOM 1470 C C . PRO A 1 196 ? -14.802 -12.448 -5.810 1.00 36.12 196 PRO A C 1
ATOM 1472 O O . PRO A 1 196 ? -14.996 -11.473 -5.088 1.00 36.12 196 PRO A O 1
ATOM 1475 N N . ARG A 1 197 ? -15.747 -13.358 -6.071 1.00 52.94 197 ARG A N 1
ATOM 1476 C CA . ARG A 1 197 ? -17.001 -13.390 -5.322 1.00 52.94 197 ARG A CA 1
ATOM 1477 C C . ARG A 1 197 ? -16.631 -13.616 -3.869 1.00 52.94 197 ARG A C 1
ATOM 1479 O O . ARG A 1 197 ? -15.913 -14.572 -3.572 1.00 52.94 197 ARG A O 1
ATOM 1486 N N . LEU A 1 198 ? -17.111 -12.742 -2.994 1.00 55.75 198 LEU A N 1
ATOM 1487 C CA . LEU A 1 198 ? -17.008 -12.944 -1.562 1.00 55.75 198 LEU A CA 1
ATOM 1488 C C . LEU A 1 198 ? -17.634 -14.313 -1.242 1.00 55.75 198 LEU A C 1
ATOM 1490 O O . LEU A 1 198 ? -18.828 -14.520 -1.467 1.00 55.75 198 LEU A O 1
ATOM 1494 N N . VAL A 1 199 ? -16.815 -15.281 -0.823 1.00 68.81 199 VAL A N 1
ATOM 1495 C CA . VAL A 1 199 ? -17.306 -16.597 -0.404 1.00 68.81 199 VAL A CA 1
ATOM 1496 C C . VAL A 1 199 ? -17.881 -16.404 0.985 1.00 68.81 199 VAL A C 1
ATOM 1498 O O . VAL A 1 199 ? -17.131 -16.212 1.933 1.00 68.81 199 VAL A O 1
ATOM 1501 N N . LEU A 1 200 ? -19.206 -16.388 1.062 1.00 75.75 200 LEU A N 1
ATOM 1502 C CA . LEU A 1 200 ? -19.948 -16.148 2.288 1.00 75.75 200 LEU A CA 1
ATOM 1503 C C . LEU A 1 200 ? -20.518 -17.456 2.830 1.00 75.75 200 LEU A C 1
ATOM 1505 O O . LEU A 1 200 ? -21.050 -18.262 2.063 1.00 75.75 200 LEU A O 1
ATOM 1509 N N . GLN A 1 201 ? -20.423 -17.652 4.142 1.00 81.50 201 GLN A N 1
ATOM 1510 C CA . GLN A 1 201 ? -20.912 -18.844 4.834 1.00 81.50 201 GLN A CA 1
ATOM 1511 C C . GLN A 1 201 ? -21.995 -18.495 5.857 1.00 81.50 201 GLN A C 1
ATOM 1513 O O . GLN A 1 201 ? -22.008 -17.418 6.455 1.00 81.50 201 GLN A O 1
ATOM 1518 N N . GLU A 1 202 ? -22.923 -19.425 6.075 1.00 87.06 202 GLU A N 1
ATOM 1519 C CA . GLU A 1 202 ? -23.890 -19.311 7.166 1.00 87.06 202 GLU A CA 1
ATOM 1520 C C . GLU A 1 202 ? -23.162 -19.212 8.513 1.00 87.06 202 GLU A C 1
ATOM 1522 O O . GLU A 1 202 ? -22.192 -19.922 8.771 1.00 87.06 202 GLU A O 1
ATOM 1527 N N . GLY A 1 203 ? -23.622 -18.307 9.374 1.00 83.62 203 GLY A N 1
ATOM 1528 C CA . GLY A 1 203 ? -22.994 -18.006 10.659 1.00 83.62 203 GLY A CA 1
ATOM 1529 C C . GLY A 1 203 ? -21.894 -16.942 10.611 1.00 83.62 203 GLY A C 1
ATOM 1530 O O . GLY A 1 203 ? -21.496 -16.462 11.672 1.00 83.62 203 GLY A O 1
ATOM 1531 N N . GLU A 1 204 ? -21.428 -16.511 9.434 1.00 81.31 204 GLU A N 1
ATOM 1532 C CA . GLU A 1 204 ? -20.447 -15.425 9.341 1.00 81.31 204 GLU A CA 1
ATOM 1533 C C . GLU A 1 204 ? -21.036 -14.070 9.749 1.00 81.31 204 GLU A C 1
ATOM 1535 O O . GLU A 1 204 ? -22.184 -13.732 9.438 1.00 81.31 204 GLU A O 1
ATOM 1540 N N . THR A 1 205 ? -20.210 -13.270 10.426 1.00 80.50 205 THR A N 1
ATOM 1541 C CA . THR A 1 205 ? -20.543 -11.901 10.826 1.00 80.50 205 THR A CA 1
ATOM 1542 C C . THR A 1 205 ? -20.095 -10.912 9.754 1.00 80.50 205 THR A C 1
ATOM 1544 O O . THR A 1 205 ? -18.937 -10.894 9.336 1.00 80.50 205 THR A O 1
ATOM 1547 N N . ILE A 1 206 ? -21.014 -10.041 9.355 1.00 83.94 206 ILE A N 1
ATOM 1548 C CA . ILE A 1 206 ? -20.850 -9.047 8.298 1.00 83.94 206 ILE A CA 1
ATOM 1549 C C . ILE A 1 206 ? -21.406 -7.689 8.736 1.00 83.94 206 ILE A C 1
ATOM 1551 O O . ILE A 1 206 ? -22.250 -7.607 9.626 1.00 83.94 206 ILE A O 1
ATOM 1555 N N . GLU A 1 207 ? -20.983 -6.612 8.087 1.00 80.44 207 GLU A N 1
ATOM 1556 C CA . GLU A 1 207 ? -21.653 -5.317 8.175 1.00 80.44 207 GLU A CA 1
ATOM 1557 C C . GLU A 1 207 ? -22.624 -5.147 7.010 1.00 80.44 207 GLU A C 1
ATOM 1559 O O . GLU A 1 207 ? -22.253 -5.308 5.848 1.00 80.44 207 GLU A O 1
ATOM 1564 N N . ILE A 1 208 ? -23.871 -4.791 7.310 1.00 81.38 208 ILE A N 1
ATOM 1565 C CA . ILE A 1 208 ? -24.933 -4.592 6.328 1.00 81.38 208 ILE A CA 1
ATOM 1566 C C . ILE A 1 208 ? -25.423 -3.149 6.336 1.00 81.38 208 ILE A C 1
ATOM 1568 O O . ILE A 1 208 ? -25.815 -2.612 7.374 1.00 81.38 208 ILE A O 1
ATOM 1572 N N . PHE A 1 209 ? -25.444 -2.511 5.165 1.00 75.25 209 PHE A N 1
ATOM 1573 C CA . PHE A 1 209 ? -26.014 -1.171 5.046 1.00 75.25 209 PHE A CA 1
ATOM 1574 C C . PHE A 1 209 ? -27.543 -1.235 5.086 1.00 75.25 209 PHE A C 1
ATOM 1576 O O . PHE A 1 209 ? -28.191 -1.849 4.219 1.00 75.25 209 PHE A O 1
ATOM 1583 N N . SER A 1 210 ? -28.133 -0.564 6.069 1.00 74.56 210 SER A N 1
ATOM 1584 C CA . SER A 1 210 ? -29.574 -0.408 6.207 1.00 74.56 210 SER A CA 1
ATOM 1585 C C . SER A 1 210 ? -29.976 1.017 5.822 1.00 74.56 210 SER A C 1
ATOM 1587 O O . SER A 1 210 ? -29.404 2.011 6.260 1.00 74.56 210 SER A O 1
ATOM 1589 N N . ARG A 1 211 ? -30.976 1.122 4.939 1.00 72.00 211 ARG A N 1
ATOM 1590 C CA . ARG A 1 211 ? -31.504 2.425 4.506 1.00 72.00 211 ARG A CA 1
ATOM 1591 C C . ARG A 1 211 ? -32.361 3.078 5.587 1.00 72.00 211 ARG A C 1
ATOM 1593 O O . ARG A 1 211 ? -32.452 4.297 5.614 1.00 72.00 211 ARG A O 1
ATOM 1600 N N . THR A 1 212 ? -32.973 2.274 6.455 1.00 71.44 212 THR A N 1
ATOM 1601 C CA . THR A 1 212 ? -33.890 2.729 7.509 1.00 71.44 212 THR A CA 1
ATOM 1602 C C . THR A 1 212 ? -33.196 3.636 8.521 1.00 71.44 212 THR A C 1
ATOM 1604 O O . THR A 1 212 ? -33.787 4.594 8.999 1.00 71.44 212 THR A O 1
ATOM 1607 N N . ASP A 1 213 ? -31.935 3.354 8.824 1.00 70.56 213 ASP A N 1
ATOM 1608 C CA . ASP A 1 213 ? -31.105 4.081 9.786 1.00 70.56 213 ASP A CA 1
ATOM 1609 C C . ASP A 1 213 ? -29.887 4.756 9.136 1.00 70.56 213 ASP A C 1
ATOM 1611 O O . ASP A 1 213 ? -29.079 5.370 9.836 1.00 70.56 213 ASP A O 1
ATOM 1615 N N . ASN A 1 214 ? -29.775 4.664 7.804 1.00 75.56 214 ASN A N 1
ATOM 1616 C CA . ASN A 1 214 ? -28.694 5.221 6.991 1.00 75.56 214 ASN A CA 1
ATOM 1617 C C . ASN A 1 214 ? -27.298 4.879 7.552 1.00 75.56 214 ASN A C 1
ATOM 1619 O O . ASN A 1 214 ? -26.406 5.729 7.596 1.00 75.56 214 ASN A O 1
ATOM 1623 N N . ALA A 1 215 ? -27.130 3.645 8.035 1.00 71.94 215 ALA A N 1
ATOM 1624 C CA . ALA A 1 215 ? -25.930 3.185 8.724 1.00 71.94 215 ALA A CA 1
ATOM 1625 C C . ALA A 1 215 ? -25.594 1.726 8.377 1.00 71.94 215 ALA A C 1
ATOM 1627 O O . ALA A 1 215 ? -26.446 0.948 7.936 1.00 71.94 215 ALA A O 1
ATOM 1628 N N . PHE A 1 216 ? -24.330 1.357 8.588 1.00 76.75 216 PHE A N 1
ATOM 1629 C CA . PHE A 1 216 ? -23.911 -0.040 8.624 1.00 76.75 216 PHE A CA 1
ATOM 1630 C C . PHE A 1 216 ? -24.241 -0.632 9.994 1.00 76.75 216 PHE A C 1
ATOM 1632 O O . PHE A 1 216 ? -23.996 -0.004 11.024 1.00 76.75 216 PHE A O 1
ATOM 1639 N N . ASN A 1 217 ? -24.817 -1.829 9.986 1.00 81.88 217 ASN A N 1
ATOM 1640 C CA . ASN A 1 217 ? -25.129 -2.596 11.184 1.00 81.88 217 ASN A CA 1
ATOM 1641 C C . ASN A 1 217 ? -24.412 -3.934 11.119 1.00 81.88 217 ASN A C 1
ATOM 1643 O O . ASN A 1 217 ? -24.337 -4.543 10.056 1.00 81.88 217 ASN A O 1
ATOM 1647 N N . THR A 1 218 ? -23.941 -4.430 12.254 1.00 84.19 218 THR A N 1
ATOM 1648 C CA . THR A 1 218 ? -23.409 -5.787 12.331 1.00 84.19 218 THR A CA 1
ATOM 1649 C C . THR A 1 218 ? -24.560 -6.791 12.257 1.00 84.19 218 THR A C 1
ATOM 1651 O O . THR A 1 218 ? -25.557 -6.681 12.980 1.00 84.19 218 THR A O 1
ATOM 1654 N N . GLY A 1 219 ? -24.430 -7.765 11.365 1.00 88.75 219 GLY A N 1
ATOM 1655 C CA . GLY A 1 219 ? -25.376 -8.850 11.173 1.00 88.75 219 GLY A CA 1
ATOM 1656 C C . GLY A 1 219 ? -24.684 -10.187 10.970 1.00 88.75 219 GLY A C 1
ATOM 1657 O O . GLY A 1 219 ? -23.487 -10.253 10.711 1.00 88.75 219 GLY A O 1
ATOM 1658 N N . THR A 1 220 ? -25.457 -11.255 11.090 1.00 89.75 220 THR A N 1
ATOM 1659 C CA . THR A 1 220 ? -25.018 -12.629 10.869 1.00 89.75 220 THR A CA 1
ATOM 1660 C C . THR A 1 220 ? -25.749 -13.185 9.660 1.00 89.75 220 THR A C 1
ATOM 1662 O O . THR A 1 220 ? -26.966 -13.003 9.527 1.00 89.75 220 THR A O 1
ATOM 1665 N N . ILE A 1 221 ? -25.017 -13.857 8.777 1.00 89.25 221 ILE A N 1
ATOM 1666 C CA . ILE A 1 221 ? -25.606 -14.566 7.644 1.00 89.25 221 ILE A CA 1
ATOM 1667 C C . ILE A 1 221 ? -26.391 -15.750 8.194 1.00 89.25 221 ILE A C 1
ATOM 1669 O O . ILE A 1 221 ? -25.831 -16.654 8.806 1.00 89.25 221 ILE A O 1
ATOM 1673 N N . THR A 1 222 ? -27.704 -15.732 8.005 1.00 91.94 222 THR A N 1
ATOM 1674 C CA . THR A 1 222 ? -28.594 -16.789 8.490 1.00 91.94 222 THR A CA 1
ATOM 1675 C C . THR A 1 222 ? -28.820 -17.878 7.459 1.00 91.94 222 THR A C 1
ATOM 1677 O O . THR A 1 222 ? -29.148 -18.994 7.845 1.00 91.94 222 THR A O 1
ATOM 1680 N N . LYS A 1 223 ? -28.694 -17.553 6.167 1.00 90.81 223 LYS A N 1
ATOM 1681 C CA . LYS A 1 223 ? -28.866 -18.503 5.067 1.00 90.81 223 LYS A CA 1
ATOM 1682 C C . LYS A 1 223 ? -28.200 -17.998 3.788 1.00 90.81 223 LYS A C 1
ATOM 1684 O O . LYS A 1 223 ? -28.305 -16.807 3.489 1.00 90.81 223 LYS A O 1
ATOM 1689 N N . VAL A 1 224 ? -27.607 -18.895 3.004 1.00 85.25 224 VAL A N 1
ATOM 1690 C CA . VAL A 1 224 ? -27.283 -18.645 1.587 1.00 85.25 224 VAL A CA 1
ATOM 1691 C C . VAL A 1 224 ? -28.105 -19.612 0.745 1.00 85.25 224 VAL A C 1
ATOM 1693 O O . VAL A 1 224 ? -27.982 -20.824 0.898 1.00 85.25 224 VAL A O 1
ATOM 1696 N N . ASP A 1 225 ? -29.009 -19.098 -0.085 1.00 82.62 225 ASP A N 1
ATOM 1697 C CA . ASP A 1 225 ? -29.885 -19.961 -0.879 1.00 82.62 225 ASP A CA 1
ATOM 1698 C C . ASP A 1 225 ? -29.225 -20.464 -2.176 1.00 82.62 225 ASP A C 1
ATOM 1700 O O . ASP A 1 225 ? -28.125 -20.063 -2.555 1.00 82.62 225 ASP A O 1
ATOM 1704 N N . GLU A 1 226 ? -29.919 -21.364 -2.872 1.00 72.88 226 GLU A N 1
ATOM 1705 C CA . GLU A 1 226 ? -29.463 -21.980 -4.125 1.00 72.88 226 GLU A CA 1
ATOM 1706 C C . GLU A 1 226 ? -29.294 -20.985 -5.287 1.00 72.88 226 GLU A C 1
ATOM 1708 O O . GLU A 1 226 ? -28.579 -21.271 -6.247 1.00 72.88 226 GLU A O 1
ATOM 1713 N N . THR A 1 227 ? -29.901 -19.797 -5.192 1.00 69.56 227 THR A N 1
ATOM 1714 C CA . THR A 1 227 ? -29.719 -18.700 -6.156 1.00 69.56 227 THR A CA 1
ATOM 1715 C C . THR A 1 227 ? -28.491 -17.841 -5.831 1.00 69.56 227 THR A C 1
ATOM 1717 O O . THR A 1 227 ? -28.107 -16.966 -6.612 1.00 69.56 227 THR A O 1
ATOM 1720 N N . GLY A 1 228 ? -27.854 -18.097 -4.683 1.00 72.25 228 GLY A N 1
ATOM 1721 C CA . GLY A 1 228 ? -26.766 -17.306 -4.125 1.00 72.25 228 GLY A CA 1
ATOM 1722 C C . GLY A 1 228 ? -27.242 -16.060 -3.378 1.00 72.25 228 GLY A C 1
ATOM 1723 O O . GLY A 1 228 ? -26.426 -15.179 -3.098 1.00 72.25 228 GLY A O 1
ATOM 1724 N N . ALA A 1 229 ? -28.537 -15.933 -3.073 1.00 79.19 229 ALA A N 1
ATOM 1725 C CA . ALA A 1 229 ? -29.014 -14.845 -2.236 1.00 79.19 229 ALA A CA 1
ATOM 1726 C C . ALA A 1 229 ? -28.592 -15.079 -0.781 1.00 79.19 229 ALA A C 1
ATOM 1728 O O . ALA A 1 229 ? -28.719 -16.172 -0.230 1.00 79.19 229 ALA A O 1
ATOM 1729 N N . VAL A 1 230 ? -28.085 -14.021 -0.158 1.00 83.25 230 VAL A N 1
ATOM 1730 C CA . VAL A 1 230 ? -27.586 -14.014 1.212 1.00 83.25 230 VAL A CA 1
ATOM 1731 C C . VAL A 1 230 ? -28.642 -13.386 2.106 1.00 83.25 230 VAL A C 1
ATOM 1733 O O . VAL A 1 230 ? -29.001 -12.216 1.945 1.00 83.25 230 VAL A O 1
ATOM 1736 N N . HIS A 1 231 ? -29.139 -14.159 3.060 1.00 86.69 231 HIS A N 1
ATOM 1737 C CA . HIS A 1 231 ? -30.066 -13.701 4.082 1.00 86.69 231 HIS A CA 1
ATOM 1738 C C . HIS A 1 231 ? -29.289 -13.326 5.337 1.00 86.69 231 HIS A C 1
ATOM 1740 O O . HIS A 1 231 ? -28.481 -14.104 5.839 1.00 86.69 231 HIS A O 1
ATOM 1746 N N . VAL A 1 232 ? -29.538 -12.123 5.844 1.00 89.62 232 VAL A N 1
ATOM 1747 C CA . VAL A 1 232 ? -28.797 -11.546 6.965 1.00 89.62 232 VAL A CA 1
ATOM 1748 C C . VAL A 1 232 ? -29.772 -11.112 8.042 1.00 89.62 232 VAL A C 1
ATOM 1750 O O . VAL A 1 232 ? -30.732 -10.393 7.754 1.00 89.62 232 VAL A O 1
ATOM 1753 N N . SER A 1 233 ? -29.498 -11.509 9.281 1.00 93.38 233 SER A N 1
ATOM 1754 C CA . SER A 1 233 ? -30.143 -10.970 10.478 1.00 93.38 233 SER A CA 1
ATOM 1755 C C . SER A 1 233 ? -29.210 -9.956 11.126 1.00 93.38 233 SER A C 1
ATOM 1757 O O . SER A 1 233 ? -28.060 -10.280 11.404 1.00 93.38 233 SER A O 1
ATOM 1759 N N . TYR A 1 234 ? -29.672 -8.733 11.366 1.00 89.81 234 TYR A N 1
ATOM 1760 C CA . TYR A 1 234 ? -28.850 -7.655 11.919 1.00 89.81 234 TYR A CA 1
ATOM 1761 C C . TYR A 1 234 ? -29.598 -6.873 12.991 1.00 89.81 234 TYR A C 1
ATOM 1763 O O . TYR A 1 234 ? -30.826 -6.794 12.979 1.00 89.81 234 TYR A O 1
ATOM 1771 N N . LYS A 1 235 ? -28.860 -6.284 13.931 1.00 85.81 235 LYS A N 1
ATOM 1772 C CA . LYS A 1 235 ? -29.439 -5.466 15.001 1.00 85.81 235 LYS A CA 1
ATOM 1773 C C . LYS A 1 235 ? -29.321 -3.990 14.635 1.00 85.81 235 LYS A C 1
ATOM 1775 O O . LYS A 1 235 ? -28.221 -3.511 14.396 1.00 85.81 235 LYS A O 1
ATOM 1780 N N . MET A 1 236 ? -30.448 -3.287 14.585 1.00 80.50 236 MET A N 1
ATOM 1781 C CA . MET A 1 236 ? -30.500 -1.843 14.347 1.00 80.50 236 MET A CA 1
ATOM 1782 C C . MET A 1 236 ? -30.070 -1.067 15.602 1.00 80.50 236 MET A C 1
ATOM 1784 O O . MET A 1 236 ? -30.085 -1.604 16.714 1.00 80.50 236 MET A O 1
ATOM 1788 N N . LYS A 1 237 ? -29.757 0.228 15.449 1.00 74.12 237 LYS A N 1
ATOM 1789 C CA . LYS A 1 237 ? -29.370 1.117 16.568 1.00 74.12 237 LYS A CA 1
ATOM 1790 C C . LYS A 1 237 ? -30.383 1.177 17.716 1.00 74.12 237 LYS A C 1
ATOM 1792 O O . LYS A 1 237 ? -29.987 1.346 18.863 1.00 74.12 237 LYS A O 1
ATOM 1797 N N . ASP A 1 238 ? -31.671 1.036 17.420 1.00 82.56 238 ASP A N 1
ATOM 1798 C CA . ASP A 1 238 ? -32.750 1.040 18.418 1.00 82.56 238 ASP A CA 1
ATOM 1799 C C . ASP A 1 238 ? -32.982 -0.330 19.085 1.00 82.56 238 ASP A C 1
ATOM 1801 O O . ASP A 1 238 ? -33.908 -0.501 19.875 1.00 82.56 238 ASP A O 1
ATOM 1805 N N . GLY A 1 239 ? -32.141 -1.319 18.773 1.00 83.62 239 GLY A N 1
ATOM 1806 C CA . GLY A 1 239 ? -32.191 -2.658 19.342 1.00 83.62 239 GLY A CA 1
ATOM 1807 C C . GLY A 1 239 ? -33.130 -3.627 18.629 1.00 83.62 239 GLY A C 1
ATOM 1808 O O . GLY A 1 239 ? -33.104 -4.813 18.967 1.00 83.62 239 GLY A O 1
ATOM 1809 N N . ARG A 1 240 ? -33.910 -3.180 17.634 1.00 88.00 240 ARG A N 1
ATOM 1810 C CA . ARG A 1 240 ? -34.745 -4.074 16.820 1.00 88.00 240 ARG A CA 1
ATOM 1811 C C . ARG A 1 240 ? -33.889 -4.968 15.928 1.00 88.00 240 ARG A C 1
ATOM 1813 O O . ARG A 1 240 ? -32.808 -4.585 15.485 1.00 88.00 240 ARG A O 1
ATOM 1820 N N . VAL A 1 241 ? -34.403 -6.160 15.639 1.00 89.06 241 VAL A N 1
ATOM 1821 C CA . VAL A 1 241 ? -33.785 -7.095 14.693 1.00 89.06 241 VAL A CA 1
ATOM 1822 C C . VAL A 1 241 ? -34.391 -6.867 13.312 1.00 89.06 241 VAL A C 1
ATOM 1824 O O . VAL A 1 241 ? -35.608 -6.920 13.145 1.00 89.06 241 VAL A O 1
ATOM 1827 N N . GLY A 1 242 ? -33.539 -6.583 12.332 1.00 86.50 242 GLY A N 1
ATOM 1828 C CA . GLY A 1 242 ? -33.884 -6.521 10.919 1.00 86.50 242 GLY A CA 1
ATOM 1829 C C . GLY A 1 242 ? -33.447 -7.787 10.194 1.00 86.50 242 GLY A C 1
ATOM 1830 O O . GLY A 1 242 ? -32.440 -8.401 10.544 1.00 86.50 242 GLY A O 1
ATOM 1831 N N . THR A 1 243 ? -34.187 -8.156 9.156 1.00 88.44 243 THR A N 1
ATOM 1832 C CA . THR A 1 243 ? -33.789 -9.198 8.208 1.00 88.44 243 THR A CA 1
ATOM 1833 C C . THR A 1 243 ? -33.700 -8.604 6.812 1.00 88.44 243 THR A C 1
ATOM 1835 O O . THR A 1 243 ? -34.475 -7.717 6.445 1.00 88.44 243 THR A O 1
ATOM 1838 N N . LYS A 1 244 ? -32.721 -9.050 6.025 1.00 85.81 244 LYS A N 1
ATOM 1839 C CA . LYS A 1 244 ? -32.547 -8.584 4.648 1.00 85.81 244 LYS A CA 1
ATOM 1840 C C . LYS A 1 244 ? -31.997 -9.696 3.770 1.00 85.81 244 LYS A C 1
ATOM 1842 O O . LYS A 1 244 ? -31.024 -10.348 4.133 1.00 85.81 244 LYS A O 1
ATOM 1847 N N . SER A 1 245 ? -32.627 -9.875 2.615 1.00 84.88 245 SER A N 1
ATOM 1848 C CA . SER A 1 245 ? -32.164 -10.769 1.553 1.00 84.88 245 SER A CA 1
ATOM 1849 C C . SER A 1 245 ? -31.408 -9.944 0.518 1.00 84.88 245 SER A C 1
ATOM 1851 O O . SER A 1 245 ? -31.923 -8.935 0.029 1.00 84.88 245 SER A O 1
ATOM 1853 N N . ILE A 1 246 ? -30.179 -10.338 0.210 1.00 79.94 246 ILE A N 1
ATOM 1854 C CA . ILE A 1 246 ? -29.294 -9.633 -0.714 1.00 79.94 246 ILE A CA 1
ATOM 1855 C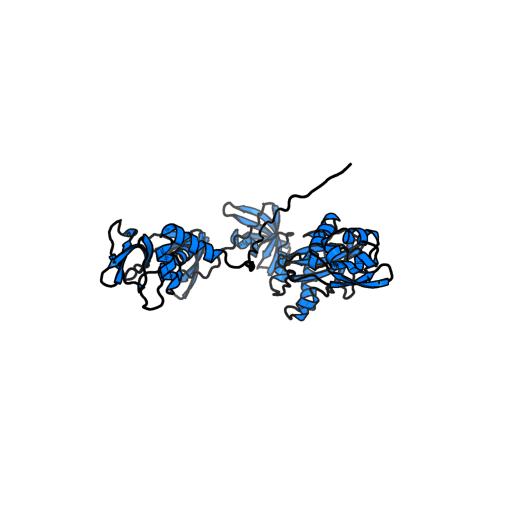 C . ILE A 1 246 ? -28.899 -10.600 -1.814 1.00 79.94 246 ILE A C 1
ATOM 1857 O O . ILE A 1 246 ? -28.280 -11.621 -1.548 1.00 79.94 246 ILE A O 1
ATOM 1861 N N . LEU A 1 247 ? -29.244 -10.278 -3.059 1.00 72.56 247 LEU A N 1
ATOM 1862 C CA . LEU A 1 247 ? -28.809 -11.078 -4.204 1.00 72.56 247 LEU A CA 1
ATOM 1863 C C . LEU A 1 247 ? -27.277 -11.065 -4.301 1.00 72.56 247 LEU A C 1
ATOM 1865 O O . LEU A 1 247 ? -26.666 -10.022 -4.052 1.00 72.56 247 LEU A O 1
ATOM 1869 N N . ALA A 1 248 ? -26.683 -12.184 -4.727 1.00 61.62 248 ALA A N 1
ATOM 1870 C CA . ALA A 1 248 ? -25.233 -12.387 -4.844 1.00 61.62 248 ALA A CA 1
ATOM 1871 C C . ALA A 1 248 ? -24.478 -11.200 -5.478 1.00 61.62 248 ALA A C 1
ATOM 1873 O O . ALA A 1 248 ? -23.387 -10.839 -5.056 1.00 61.62 248 ALA A O 1
ATOM 1874 N N . GLU A 1 249 ? -25.072 -10.547 -6.478 1.00 53.31 249 GLU A N 1
ATOM 1875 C CA . GLU A 1 249 ? -24.480 -9.423 -7.218 1.00 53.31 249 GLU A CA 1
ATOM 1876 C C . GLU A 1 249 ? -24.472 -8.073 -6.476 1.00 53.31 249 GLU A C 1
ATOM 1878 O O . GLU A 1 249 ? -23.808 -7.126 -6.906 1.00 53.31 249 GLU A O 1
ATOM 1883 N N . PHE A 1 250 ? -25.223 -7.957 -5.380 1.00 59.66 250 PHE A N 1
ATOM 1884 C CA . PHE A 1 250 ? -25.258 -6.771 -4.521 1.00 59.66 250 PHE A CA 1
ATOM 1885 C C . PHE A 1 250 ? -24.554 -6.988 -3.186 1.00 59.66 250 PHE A C 1
ATOM 1887 O O . PHE A 1 250 ? -24.491 -6.040 -2.396 1.00 59.66 250 PHE A O 1
ATOM 1894 N N . VAL A 1 251 ? -24.023 -8.192 -2.949 1.00 60.22 251 VAL A N 1
ATOM 1895 C CA . VAL A 1 251 ? -23.246 -8.537 -1.757 1.00 60.22 251 VAL A CA 1
ATOM 1896 C C . VAL A 1 251 ? -22.129 -7.515 -1.567 1.00 60.22 251 VAL A C 1
ATOM 1898 O O . VAL A 1 251 ? -22.178 -6.781 -0.592 1.00 60.22 251 VAL A O 1
ATOM 1901 N N . ASP A 1 252 ? -21.265 -7.299 -2.558 1.00 52.03 252 ASP A N 1
ATOM 1902 C CA . ASP A 1 252 ? -20.113 -6.382 -2.441 1.00 52.03 252 ASP A CA 1
ATOM 1903 C C . ASP A 1 252 ? -20.487 -4.905 -2.190 1.00 52.03 252 ASP A C 1
ATOM 1905 O O . ASP A 1 252 ? -19.663 -4.103 -1.757 1.00 52.03 252 ASP A O 1
ATOM 1909 N N . LYS A 1 253 ? -21.737 -4.511 -2.474 1.00 53.22 253 LYS A N 1
ATOM 1910 C CA . LYS A 1 253 ? -22.234 -3.137 -2.265 1.00 53.22 253 LYS A CA 1
ATOM 1911 C C . LYS A 1 253 ? -22.989 -2.956 -0.955 1.00 53.22 253 LYS A C 1
ATOM 1913 O O . LYS A 1 253 ? -23.221 -1.823 -0.538 1.00 53.22 253 LYS A O 1
ATOM 1918 N N . THR A 1 254 ? -23.447 -4.050 -0.359 1.00 57.28 254 THR A N 1
ATOM 1919 C CA . THR A 1 254 ? -24.427 -4.024 0.735 1.00 57.28 254 THR A CA 1
ATOM 1920 C C . THR A 1 254 ? -23.923 -4.741 1.976 1.00 57.28 254 THR A C 1
ATOM 1922 O O . THR A 1 254 ? -24.392 -4.430 3.067 1.00 57.28 254 THR A O 1
ATOM 1925 N N . ILE A 1 255 ? -22.991 -5.671 1.795 1.00 58.88 255 ILE A N 1
ATOM 1926 C CA . ILE A 1 255 ? -22.374 -6.533 2.789 1.00 58.88 255 ILE A CA 1
ATOM 1927 C C . ILE A 1 255 ? -20.875 -6.247 2.767 1.00 58.88 255 ILE A C 1
ATOM 1929 O O . ILE A 1 255 ? -20.255 -6.265 1.705 1.00 58.88 255 ILE A O 1
ATOM 1933 N N . ARG A 1 256 ? -20.283 -6.007 3.933 1.00 63.12 256 ARG A N 1
ATOM 1934 C CA . ARG A 1 256 ? -18.830 -5.966 4.106 1.00 63.12 256 ARG A CA 1
ATOM 1935 C C . ARG A 1 256 ? -18.437 -7.059 5.095 1.00 63.12 256 ARG A C 1
ATOM 1937 O O . ARG A 1 256 ? -19.081 -7.163 6.140 1.00 63.12 256 ARG A O 1
ATOM 1944 N N . PRO A 1 257 ? -17.428 -7.893 4.810 1.00 53.59 257 PRO A N 1
ATOM 1945 C CA . PRO A 1 257 ? -16.867 -8.748 5.845 1.00 53.59 257 PRO A CA 1
ATOM 1946 C C . PRO A 1 257 ? -16.289 -7.844 6.935 1.00 53.59 257 PRO A C 1
ATOM 1948 O O . PRO A 1 257 ? -15.607 -6.870 6.623 1.00 53.59 257 PRO A O 1
ATOM 1951 N N . VAL A 1 258 ? -16.536 -8.168 8.206 1.00 49.53 258 VAL A N 1
ATOM 1952 C CA . VAL A 1 258 ? -16.123 -7.317 9.340 1.00 49.53 258 VAL A CA 1
ATOM 1953 C C . VAL A 1 258 ? -14.593 -7.124 9.409 1.00 49.53 258 VAL A C 1
ATOM 1955 O O . VAL A 1 258 ? -14.143 -6.249 10.132 1.00 49.53 258 VAL A O 1
ATOM 1958 N N . ASN A 1 259 ? -13.777 -7.880 8.649 1.00 48.16 259 ASN A N 1
ATOM 1959 C CA . ASN A 1 259 ? -12.319 -7.931 8.844 1.00 48.16 259 ASN A CA 1
ATOM 1960 C C . ASN A 1 259 ? -11.428 -8.200 7.601 1.00 48.16 259 ASN A C 1
ATOM 1962 O O . ASN A 1 259 ? -10.368 -8.801 7.752 1.00 48.16 259 ASN A O 1
ATOM 1966 N N . GLN A 1 260 ? -11.766 -7.792 6.369 1.00 46.03 260 GLN A N 1
ATOM 1967 C CA . GLN A 1 260 ? -10.854 -8.046 5.228 1.00 46.03 260 GLN A CA 1
ATOM 1968 C C . GLN A 1 260 ? -10.621 -6.823 4.335 1.00 46.03 260 GLN A C 1
ATOM 1970 O O . GLN A 1 260 ? -11.468 -6.522 3.506 1.00 46.03 260 GLN A O 1
ATOM 1975 N N . GLY A 1 261 ? -9.459 -6.165 4.494 1.00 45.47 261 GLY A N 1
ATOM 1976 C CA . GLY A 1 261 ? -8.633 -5.439 3.495 1.00 45.47 261 GLY A CA 1
ATOM 1977 C C . GLY A 1 261 ? -9.235 -4.371 2.556 1.00 45.47 261 GLY A C 1
ATOM 1978 O O . GLY A 1 261 ? -8.612 -3.335 2.331 1.00 45.47 261 GLY A O 1
ATOM 1979 N N . ASN A 1 262 ? -10.439 -4.574 2.023 1.00 51.59 262 ASN A N 1
ATOM 1980 C CA . ASN A 1 262 ? -11.085 -3.767 0.984 1.00 51.59 262 ASN A CA 1
ATOM 1981 C C . ASN A 1 262 ? -11.530 -2.375 1.460 1.00 51.59 262 ASN A C 1
ATOM 1983 O O . ASN A 1 262 ? -11.707 -1.469 0.647 1.00 51.59 262 ASN A O 1
ATOM 1987 N N . ASP A 1 263 ? -11.663 -2.176 2.769 1.00 65.06 263 ASP A N 1
ATOM 1988 C CA . ASP A 1 263 ? -12.031 -0.883 3.343 1.00 65.06 263 ASP A CA 1
ATOM 1989 C C . ASP A 1 263 ? -10.914 0.163 3.208 1.00 65.06 263 ASP A C 1
ATOM 1991 O O . ASP A 1 263 ? -11.203 1.349 3.062 1.00 65.06 263 ASP A O 1
ATOM 1995 N N . ILE A 1 264 ? -9.640 -0.249 3.233 1.00 70.38 264 ILE A N 1
ATOM 1996 C CA . ILE A 1 264 ? -8.512 0.684 3.082 1.00 70.38 264 ILE A CA 1
ATOM 1997 C C . ILE A 1 264 ? -8.419 1.154 1.630 1.00 70.38 264 ILE A C 1
ATOM 1999 O O . ILE A 1 264 ? -8.281 2.351 1.380 1.00 70.38 264 ILE A O 1
ATOM 2003 N N . ALA A 1 265 ? -8.579 0.239 0.670 1.00 72.00 265 ALA A N 1
ATOM 2004 C CA . ALA A 1 265 ? -8.641 0.593 -0.744 1.00 72.00 265 ALA A CA 1
ATOM 2005 C C . ALA A 1 265 ? -9.780 1.590 -1.014 1.00 72.00 265 ALA A C 1
ATOM 2007 O O . ALA A 1 265 ? -9.575 2.567 -1.725 1.00 72.00 265 ALA A O 1
ATOM 2008 N N . GLU A 1 266 ? -10.959 1.414 -0.402 1.00 70.25 266 GLU A N 1
ATOM 2009 C CA . GLU A 1 266 ? -12.089 2.342 -0.556 1.00 70.25 266 GLU A CA 1
ATOM 2010 C C . GLU A 1 266 ? -11.832 3.722 0.076 1.00 70.25 266 GLU A C 1
ATOM 2012 O O . GLU A 1 266 ? -12.196 4.738 -0.525 1.00 70.25 266 GLU A O 1
ATOM 2017 N N . ILE A 1 267 ? -11.158 3.780 1.236 1.00 72.50 267 ILE A N 1
ATOM 2018 C CA . ILE A 1 267 ? -10.726 5.044 1.869 1.00 72.50 267 ILE A CA 1
ATOM 2019 C C . ILE A 1 267 ? -9.899 5.883 0.882 1.00 72.50 267 ILE A C 1
ATOM 2021 O O . ILE A 1 267 ? -10.051 7.108 0.844 1.00 72.50 267 ILE A O 1
ATOM 2025 N N . PHE A 1 268 ? -9.084 5.226 0.049 1.00 71.50 268 PHE A N 1
ATOM 2026 C CA . PHE A 1 268 ? -8.217 5.867 -0.941 1.00 71.50 268 PHE A CA 1
ATOM 2027 C C . PHE A 1 268 ? -8.738 5.836 -2.386 1.00 71.50 268 PHE A C 1
ATOM 2029 O O . PHE A 1 268 ? -8.202 6.557 -3.220 1.00 71.50 268 PHE A O 1
ATOM 2036 N N . ALA A 1 269 ? -9.819 5.113 -2.697 1.00 64.12 269 ALA A N 1
ATOM 2037 C CA . ALA A 1 269 ? -10.357 4.960 -4.059 1.00 64.12 269 ALA A CA 1
ATOM 2038 C C . ALA A 1 269 ? -10.833 6.281 -4.691 1.00 64.12 269 ALA A C 1
ATOM 2040 O O . ALA A 1 269 ? -11.039 6.363 -5.902 1.00 64.12 269 ALA A O 1
ATOM 2041 N N . ARG A 1 270 ? -11.031 7.321 -3.872 1.00 58.22 270 ARG A N 1
ATOM 2042 C CA . ARG A 1 270 ? -11.388 8.679 -4.313 1.00 58.22 270 ARG A CA 1
ATOM 2043 C C . ARG A 1 270 ? -10.196 9.638 -4.378 1.00 58.22 270 ARG A C 1
ATOM 2045 O O . ARG A 1 270 ? -10.375 10.759 -4.847 1.00 58.22 270 ARG A O 1
ATOM 2052 N N . SER A 1 271 ? -9.013 9.220 -3.930 1.00 54.12 271 SER A N 1
ATOM 2053 C CA . SER A 1 271 ? -7.785 10.014 -3.984 1.00 54.12 271 SER A CA 1
ATOM 2054 C C . SER A 1 271 ? -6.986 9.627 -5.236 1.00 54.12 271 SER A C 1
ATOM 2056 O O . SER A 1 271 ? -6.481 8.510 -5.300 1.00 54.12 271 SER A O 1
ATOM 2058 N N . PRO A 1 272 ? -6.808 10.522 -6.226 1.00 47.31 272 P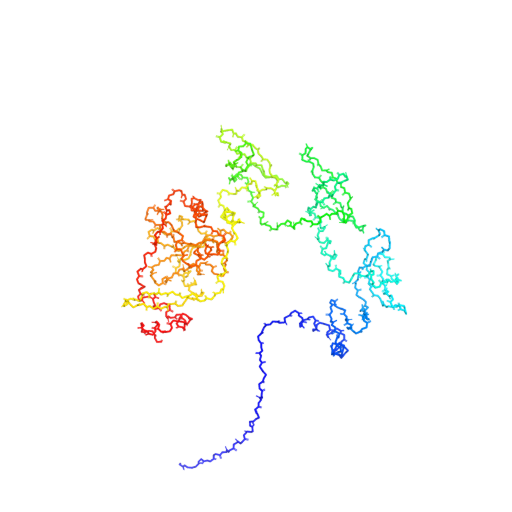RO A N 1
ATOM 2059 C CA . PRO A 1 272 ? -6.054 10.239 -7.455 1.00 47.31 272 PRO A CA 1
ATOM 2060 C C . PRO A 1 272 ? -4.527 10.194 -7.238 1.00 47.31 272 PRO A C 1
ATOM 2062 O O . PRO A 1 272 ? -3.753 10.399 -8.175 1.00 47.31 272 PRO A O 1
ATOM 2065 N N . SER A 1 273 ? -4.076 9.997 -5.998 1.00 55.09 273 SER A N 1
ATOM 2066 C CA . SER A 1 273 ? -2.705 10.251 -5.588 1.00 55.09 273 SER A CA 1
ATOM 2067 C C . SER A 1 273 ? -1.868 8.976 -5.589 1.00 55.09 273 SER A C 1
ATOM 2069 O O . SER A 1 273 ? -1.937 8.186 -4.647 1.00 55.09 273 SER A O 1
ATOM 2071 N N . HIS A 1 274 ? -1.062 8.784 -6.634 1.00 58.09 274 HIS A N 1
ATOM 2072 C CA . HIS A 1 274 ? -0.153 7.643 -6.741 1.00 58.09 274 HIS A CA 1
ATOM 2073 C C . HIS A 1 274 ? 1.251 8.110 -7.110 1.00 58.09 274 HIS A C 1
ATOM 2075 O O . HIS A 1 274 ? 1.433 8.883 -8.051 1.00 58.09 274 HIS A O 1
ATOM 2081 N N . PHE A 1 275 ? 2.253 7.580 -6.411 1.00 57.81 275 PHE A N 1
ATOM 2082 C CA . PHE A 1 275 ? 3.648 7.705 -6.821 1.00 57.81 275 PHE A CA 1
ATOM 2083 C C . PHE A 1 275 ? 4.147 6.362 -7.352 1.00 57.81 275 PHE A C 1
ATOM 2085 O O . PHE A 1 275 ? 4.016 5.342 -6.672 1.00 57.81 275 PHE A O 1
ATOM 2092 N N . ASN A 1 276 ? 4.711 6.365 -8.561 1.00 56.75 276 ASN A N 1
ATOM 2093 C CA . ASN A 1 276 ? 5.304 5.177 -9.160 1.00 56.75 276 ASN A CA 1
ATOM 2094 C C . ASN A 1 276 ? 6.744 5.050 -8.652 1.00 56.75 276 ASN A C 1
ATOM 2096 O O . ASN A 1 276 ? 7.583 5.905 -8.928 1.00 56.75 276 ASN A O 1
ATOM 2100 N N . SER A 1 277 ? 7.028 4.008 -7.874 1.00 56.00 277 SER A N 1
ATOM 2101 C CA . SER A 1 277 ? 8.358 3.784 -7.285 1.00 56.00 277 SER A CA 1
ATOM 2102 C C . SER A 1 277 ? 9.372 3.188 -8.275 1.00 56.00 277 SER A C 1
ATOM 2104 O O . SER A 1 277 ? 10.524 2.971 -7.909 1.00 56.00 277 SER A O 1
ATOM 2106 N N . ALA A 1 278 ? 8.952 2.949 -9.524 1.00 49.31 278 ALA A N 1
ATOM 2107 C CA . ALA A 1 278 ? 9.733 2.284 -10.567 1.00 49.31 278 ALA A CA 1
ATOM 2108 C C . ALA A 1 278 ? 10.963 3.077 -11.058 1.00 49.31 278 ALA A C 1
ATOM 2110 O O . ALA A 1 278 ? 11.872 2.482 -11.634 1.00 49.31 278 ALA A O 1
ATOM 2111 N N . ASP A 1 279 ? 11.045 4.381 -10.783 1.00 42.38 279 ASP A N 1
ATOM 2112 C CA . ASP A 1 279 ? 12.163 5.215 -11.226 1.00 42.38 279 ASP A CA 1
ATOM 2113 C C . ASP A 1 279 ? 13.215 5.412 -10.122 1.00 42.38 279 ASP A C 1
ATOM 2115 O O . ASP A 1 279 ? 13.180 6.377 -9.362 1.00 42.38 279 ASP A O 1
ATOM 2119 N N . GLY A 1 280 ? 14.201 4.512 -10.099 1.00 50.97 280 GLY A N 1
ATOM 2120 C CA . GLY A 1 280 ? 15.604 4.866 -9.858 1.00 50.97 280 GLY A CA 1
ATOM 2121 C C . GLY A 1 280 ? 16.072 5.066 -8.410 1.00 50.97 280 GLY A C 1
ATOM 2122 O O . GLY A 1 280 ? 15.564 5.886 -7.656 1.00 50.97 280 GLY A O 1
ATOM 2123 N N . MET A 1 281 ? 17.145 4.343 -8.073 1.00 55.28 281 MET A N 1
ATOM 2124 C CA . MET A 1 281 ? 18.148 4.624 -7.033 1.00 55.28 281 MET A CA 1
ATOM 2125 C C . MET A 1 281 ? 17.872 5.861 -6.159 1.00 55.28 281 MET A C 1
ATOM 2127 O O . MET A 1 281 ? 18.242 6.990 -6.495 1.00 55.28 281 MET A O 1
ATOM 2131 N N . PHE A 1 282 ? 17.288 5.649 -4.983 1.00 64.56 282 PHE A N 1
ATOM 2132 C CA . PHE A 1 282 ? 17.174 6.717 -3.996 1.00 64.56 282 PHE A CA 1
ATOM 2133 C C . PHE A 1 282 ? 18.548 6.978 -3.374 1.00 64.56 282 PHE A C 1
ATOM 2135 O O . PHE A 1 282 ? 19.317 6.046 -3.137 1.00 64.56 282 PHE A O 1
ATOM 2142 N N . SER A 1 283 ? 18.864 8.246 -3.095 1.00 66.06 283 SER A N 1
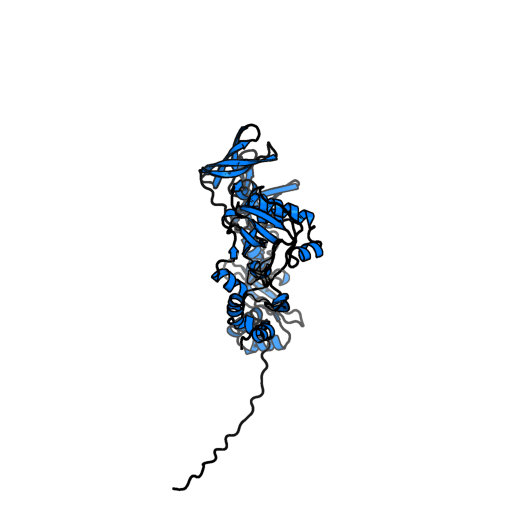ATOM 2143 C CA . SER A 1 283 ? 20.043 8.596 -2.302 1.00 66.06 283 SER A CA 1
ATOM 2144 C C . SER A 1 283 ? 19.660 9.445 -1.100 1.00 66.06 283 SER A C 1
ATOM 2146 O O . SER A 1 283 ? 18.850 10.363 -1.225 1.00 66.06 283 SER A O 1
ATOM 2148 N N . ALA A 1 284 ? 20.247 9.150 0.060 1.00 65.94 284 ALA A N 1
ATOM 2149 C CA . ALA A 1 284 ? 20.016 9.904 1.291 1.00 65.94 284 ALA A CA 1
ATOM 2150 C C . ALA A 1 284 ? 21.342 10.237 1.994 1.00 65.94 284 ALA A C 1
ATOM 2152 O O . ALA A 1 284 ? 22.268 9.421 1.961 1.00 65.94 284 ALA A O 1
ATOM 2153 N N . PRO A 1 285 ? 21.464 11.424 2.624 1.00 68.75 285 PRO A N 1
ATOM 2154 C CA . PRO A 1 285 ? 22.588 11.736 3.498 1.00 68.75 285 PRO A CA 1
ATOM 2155 C C . PRO A 1 285 ? 22.490 10.928 4.799 1.00 68.75 285 PRO A C 1
ATOM 2157 O O . PRO A 1 285 ? 21.415 10.824 5.386 1.00 68.75 285 PRO A O 1
ATOM 2160 N N . ARG A 1 286 ? 23.616 10.381 5.255 1.00 72.12 286 ARG A N 1
ATOM 2161 C CA . ARG A 1 286 ? 23.736 9.421 6.355 1.00 72.12 286 ARG A CA 1
ATOM 2162 C C . ARG A 1 286 ? 24.922 9.720 7.244 1.00 72.12 286 ARG A C 1
ATOM 2164 O O . ARG A 1 286 ? 25.953 10.158 6.750 1.00 72.12 286 ARG A O 1
ATOM 2171 N N . MET A 1 287 ? 24.773 9.454 8.537 1.00 76.25 287 MET A N 1
ATOM 2172 C CA . MET A 1 287 ? 25.878 9.521 9.485 1.00 76.25 287 MET A CA 1
ATOM 2173 C C . MET A 1 287 ? 26.608 8.181 9.521 1.00 76.25 287 MET A C 1
ATOM 2175 O O . MET A 1 287 ? 25.990 7.136 9.707 1.00 76.25 287 MET A O 1
ATOM 2179 N N . LEU A 1 288 ? 27.916 8.199 9.308 1.00 75.50 288 LEU A N 1
ATOM 2180 C CA . LEU A 1 288 ? 28.794 7.053 9.515 1.00 75.50 288 LEU A CA 1
ATOM 2181 C C . LEU A 1 288 ? 29.095 6.894 11.022 1.00 75.50 288 LEU A C 1
ATOM 2183 O O . LEU A 1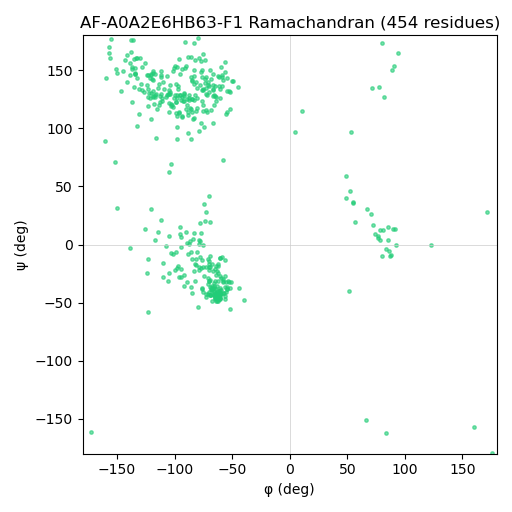 288 ? 28.993 7.876 11.761 1.00 75.50 288 LEU A O 1
ATOM 2187 N N . PRO A 1 289 ? 29.547 5.710 11.486 1.00 74.50 289 PRO A N 1
ATOM 2188 C CA . PRO A 1 289 ? 29.931 5.499 12.890 1.00 74.50 289 PRO A CA 1
ATOM 2189 C C . PRO A 1 289 ? 31.000 6.476 13.398 1.00 74.50 289 PRO A C 1
ATOM 2191 O O . PRO A 1 289 ? 31.056 6.790 14.580 1.00 74.50 289 PRO A O 1
ATOM 2194 N N . ASN A 1 290 ? 31.843 6.985 12.496 1.00 80.31 290 ASN A N 1
ATOM 2195 C CA . ASN A 1 290 ? 32.872 7.979 12.799 1.00 80.31 290 ASN A CA 1
ATOM 2196 C C . ASN A 1 290 ? 32.348 9.434 12.819 1.00 80.31 290 ASN A C 1
ATOM 2198 O O . ASN A 1 290 ? 33.148 10.364 12.794 1.00 80.31 290 ASN A O 1
ATOM 2202 N N . GLY A 1 291 ? 31.027 9.648 12.778 1.00 80.88 291 GLY A N 1
ATOM 2203 C CA . GLY A 1 291 ? 30.400 10.974 12.779 1.00 80.88 291 GLY A CA 1
ATOM 2204 C C . GLY A 1 291 ? 30.459 11.727 11.444 1.00 80.88 291 GLY A C 1
ATOM 2205 O O . GLY A 1 291 ? 30.059 12.888 11.375 1.00 80.88 291 GLY A O 1
ATOM 2206 N N . THR A 1 292 ? 30.948 11.105 10.367 1.00 81.31 292 THR A N 1
ATOM 2207 C CA . THR A 1 292 ? 31.018 11.746 9.043 1.00 81.31 292 THR A CA 1
ATOM 2208 C C . THR A 1 292 ? 29.701 11.593 8.285 1.00 81.31 292 THR A C 1
ATOM 2210 O O . THR A 1 292 ? 29.089 10.528 8.306 1.00 81.31 292 THR A O 1
ATOM 2213 N N . LYS A 1 293 ? 29.277 12.629 7.548 1.00 79.25 293 LYS A N 1
ATOM 2214 C CA . LYS A 1 293 ? 28.126 12.545 6.635 1.00 79.25 293 LYS A CA 1
ATOM 2215 C C . LYS A 1 293 ? 28.531 11.930 5.289 1.00 79.25 293 LYS A C 1
ATOM 2217 O O . LYS A 1 293 ? 29.443 12.430 4.639 1.00 79.25 293 LYS A O 1
ATOM 2222 N N . ALA A 1 294 ? 27.816 10.909 4.829 1.00 78.31 294 ALA A N 1
ATOM 2223 C CA . ALA A 1 294 ? 27.982 10.270 3.521 1.00 78.31 294 ALA A CA 1
ATOM 2224 C C . ALA A 1 294 ? 26.637 10.155 2.785 1.00 78.31 294 ALA A C 1
ATOM 2226 O O . ALA A 1 294 ? 25.588 10.233 3.412 1.00 78.31 294 ALA A O 1
ATOM 2227 N N . ARG A 1 295 ? 26.631 9.977 1.458 1.00 78.62 295 ARG A N 1
ATOM 2228 C CA . ARG A 1 295 ? 25.401 9.673 0.700 1.00 78.62 295 ARG A CA 1
ATOM 2229 C C . ARG A 1 295 ? 25.363 8.198 0.331 1.00 78.62 295 ARG A C 1
ATOM 2231 O O . ARG A 1 295 ? 26.241 7.751 -0.398 1.00 78.62 295 ARG A O 1
ATOM 2238 N N . VAL A 1 296 ? 24.333 7.489 0.782 1.00 74.06 296 VAL A N 1
ATOM 2239 C CA . VAL A 1 296 ? 24.098 6.076 0.448 1.00 74.06 296 VAL A CA 1
ATOM 2240 C C . VAL A 1 296 ? 23.108 5.993 -0.710 1.00 74.06 296 VAL A C 1
ATOM 2242 O O . VAL A 1 296 ? 22.119 6.729 -0.706 1.00 74.06 296 VAL A O 1
ATOM 2245 N N . LYS A 1 297 ? 23.380 5.130 -1.693 1.00 76.31 297 LYS A N 1
ATOM 2246 C CA . LYS A 1 297 ? 22.469 4.764 -2.785 1.00 76.31 297 LYS A CA 1
ATOM 2247 C C . LYS A 1 297 ? 21.795 3.430 -2.471 1.00 76.31 297 LYS A C 1
ATOM 2249 O O . LYS A 1 297 ? 22.493 2.463 -2.178 1.00 76.31 297 LYS A O 1
ATOM 2254 N N . TYR A 1 298 ? 20.471 3.399 -2.569 1.00 67.56 298 TYR A N 1
ATOM 2255 C CA . TYR A 1 298 ? 19.641 2.227 -2.274 1.00 67.56 298 TYR A CA 1
ATOM 2256 C C . TYR A 1 298 ? 19.347 1.390 -3.522 1.00 67.56 298 TYR A C 1
ATOM 2258 O O . TYR A 1 298 ? 19.257 1.943 -4.626 1.00 67.56 298 TYR A O 1
ATOM 2266 N N . ILE A 1 299 ? 19.148 0.081 -3.332 1.00 64.88 299 ILE A N 1
ATOM 2267 C CA . ILE A 1 299 ? 18.785 -0.873 -4.391 1.00 64.88 299 ILE A CA 1
ATOM 2268 C C . ILE A 1 299 ? 17.642 -1.800 -3.991 1.00 64.88 299 ILE A C 1
ATOM 2270 O O . ILE A 1 299 ? 17.363 -2.014 -2.820 1.00 64.88 299 ILE A O 1
ATOM 2274 N N . VAL A 1 300 ? 16.997 -2.396 -4.995 1.00 62.03 300 VAL A N 1
ATOM 2275 C CA . VAL A 1 300 ? 15.896 -3.356 -4.812 1.00 62.03 300 VAL A CA 1
ATOM 2276 C C . VAL A 1 300 ? 16.316 -4.566 -3.961 1.00 62.03 300 VAL A C 1
ATOM 2278 O O . VAL A 1 300 ? 15.504 -5.060 -3.179 1.00 62.03 300 VAL A O 1
ATOM 2281 N N . ASP A 1 301 ? 17.580 -4.998 -4.030 1.00 66.94 301 ASP A N 1
ATOM 2282 C CA . ASP A 1 301 ? 18.088 -6.145 -3.258 1.00 66.94 301 ASP A CA 1
ATOM 2283 C C . ASP A 1 301 ? 18.091 -5.915 -1.734 1.00 66.94 301 ASP A C 1
ATOM 2285 O O . ASP A 1 301 ? 17.984 -6.878 -0.969 1.00 66.94 301 ASP A O 1
ATOM 2289 N N . ASP A 1 302 ? 18.075 -4.656 -1.276 1.00 68.25 302 ASP A N 1
ATOM 2290 C CA . ASP A 1 302 ? 17.950 -4.303 0.146 1.00 68.25 302 ASP A CA 1
ATOM 2291 C C . ASP A 1 302 ? 16.638 -4.853 0.749 1.00 68.25 302 ASP A C 1
ATOM 2293 O O . ASP A 1 302 ? 16.570 -5.199 1.933 1.00 68.25 302 ASP A O 1
ATOM 2297 N N . ARG A 1 303 ? 15.590 -5.005 -0.077 1.00 75.19 303 ARG A N 1
ATOM 2298 C CA . ARG A 1 303 ? 14.315 -5.621 0.320 1.00 75.19 303 ARG A CA 1
ATOM 2299 C C . ARG A 1 303 ? 14.487 -7.094 0.681 1.00 75.19 303 ARG A C 1
ATOM 2301 O O . ARG A 1 303 ? 13.931 -7.537 1.684 1.00 75.19 303 ARG A O 1
ATOM 2308 N N . ASN A 1 304 ? 15.245 -7.850 -0.114 1.00 74.62 304 ASN A N 1
ATOM 2309 C CA . ASN A 1 304 ? 15.456 -9.281 0.116 1.00 74.62 304 ASN A CA 1
ATOM 2310 C C . ASN A 1 304 ? 16.240 -9.516 1.410 1.00 74.62 304 ASN A C 1
ATOM 2312 O O . ASN A 1 304 ? 15.904 -10.418 2.176 1.00 74.62 304 ASN A O 1
ATOM 2316 N N . ILE A 1 305 ? 17.217 -8.651 1.700 1.00 72.69 305 ILE A N 1
ATOM 2317 C CA . ILE A 1 305 ? 17.952 -8.658 2.970 1.00 72.69 305 ILE A CA 1
ATOM 2318 C C . ILE A 1 305 ? 16.995 -8.408 4.141 1.00 72.69 305 ILE A C 1
ATOM 2320 O O . ILE A 1 305 ? 17.015 -9.149 5.124 1.00 72.69 305 ILE A O 1
ATOM 2324 N N . ALA A 1 306 ? 16.119 -7.404 4.041 1.00 77.00 306 ALA A N 1
ATOM 2325 C CA . ALA A 1 306 ? 15.175 -7.098 5.112 1.00 77.00 306 ALA A CA 1
ATOM 2326 C C . ALA A 1 306 ? 14.133 -8.211 5.334 1.00 77.00 306 ALA A C 1
ATOM 2328 O O . ALA A 1 306 ? 13.786 -8.499 6.479 1.00 77.00 306 ALA A O 1
ATOM 2329 N N . ILE A 1 307 ? 13.677 -8.877 4.267 1.00 79.69 307 ILE A N 1
ATOM 2330 C CA . ILE A 1 307 ? 12.813 -10.065 4.364 1.00 79.69 307 ILE A CA 1
ATOM 2331 C C . ILE A 1 307 ? 13.551 -11.210 5.058 1.00 79.69 307 ILE A C 1
ATOM 2333 O O . ILE A 1 307 ? 13.021 -11.781 6.007 1.00 79.69 307 ILE A O 1
ATOM 2337 N N . ALA A 1 308 ? 14.782 -11.518 4.639 1.00 77.88 308 ALA A N 1
ATOM 2338 C CA . ALA A 1 308 ? 15.587 -12.585 5.239 1.00 77.88 308 ALA A CA 1
ATOM 2339 C C . ALA A 1 308 ? 15.875 -12.341 6.731 1.00 77.88 308 ALA A C 1
ATOM 2341 O O . ALA A 1 308 ? 16.042 -13.285 7.497 1.00 77.88 308 ALA A O 1
ATOM 2342 N N . GLN A 1 309 ? 15.902 -11.076 7.151 1.00 79.88 309 GLN A N 1
ATOM 2343 C CA . GLN A 1 309 ? 16.064 -10.669 8.547 1.00 79.88 309 GLN A CA 1
ATOM 2344 C C . GLN A 1 309 ? 14.740 -10.585 9.328 1.00 79.88 309 GLN A C 1
ATOM 2346 O O . GLN A 1 309 ? 14.767 -10.220 10.500 1.00 79.88 309 GLN A O 1
ATOM 2351 N N . GLY A 1 310 ? 13.593 -10.887 8.708 1.00 84.50 310 GLY A N 1
ATOM 2352 C CA . GLY A 1 310 ? 12.280 -10.816 9.359 1.00 84.50 310 GLY A CA 1
ATOM 2353 C C . GLY A 1 310 ? 11.845 -9.392 9.718 1.00 84.50 310 GLY A C 1
ATOM 2354 O O . GLY A 1 310 ? 11.163 -9.191 10.716 1.00 84.50 310 GLY A O 1
ATOM 2355 N N . LYS A 1 311 ? 12.274 -8.393 8.937 1.00 85.88 311 LYS A N 1
ATOM 2356 C CA . LYS A 1 311 ? 12.043 -6.960 9.208 1.00 85.88 311 LYS A CA 1
ATOM 2357 C C . LYS A 1 311 ? 10.943 -6.332 8.357 1.00 85.88 311 LYS A C 1
ATOM 2359 O O . LYS A 1 311 ? 10.621 -5.161 8.553 1.00 85.88 311 LYS A O 1
ATOM 2364 N N . LEU A 1 312 ? 10.413 -7.067 7.384 1.00 88.25 312 LEU A N 1
ATOM 2365 C CA . LEU A 1 312 ? 9.337 -6.620 6.506 1.00 88.25 312 LEU A CA 1
ATOM 2366 C C . LEU A 1 312 ? 8.079 -7.412 6.840 1.00 88.25 312 LEU A C 1
ATOM 2368 O O . LEU A 1 312 ? 8.097 -8.640 6.808 1.00 88.25 312 LEU A O 1
ATOM 2372 N N . PHE A 1 313 ? 6.995 -6.697 7.115 1.00 90.69 313 PHE A N 1
ATOM 2373 C CA . PHE A 1 313 ? 5.703 -7.275 7.448 1.00 90.69 313 PHE A CA 1
ATOM 2374 C C . PHE A 1 313 ? 4.677 -6.803 6.414 1.00 90.69 313 PHE A C 1
ATOM 2376 O O . PHE A 1 313 ? 4.336 -5.621 6.365 1.00 90.69 313 PHE A O 1
ATOM 2383 N N . ASP A 1 314 ? 4.240 -7.708 5.538 1.00 88.50 314 ASP A N 1
ATOM 2384 C CA . ASP A 1 314 ? 3.293 -7.410 4.456 1.00 88.50 314 ASP A CA 1
ATOM 2385 C C . ASP A 1 314 ? 1.883 -7.821 4.872 1.00 88.50 314 ASP A C 1
ATOM 2387 O O . ASP A 1 314 ? 1.647 -8.983 5.201 1.00 88.50 314 ASP A O 1
ATOM 2391 N N . ASN A 1 315 ? 0.965 -6.854 4.856 1.00 85.88 315 ASN A N 1
ATOM 2392 C CA . ASN A 1 315 ? -0.452 -7.032 5.152 1.00 85.88 315 ASN A CA 1
ATOM 2393 C C . ASN A 1 315 ? -0.729 -7.684 6.517 1.00 85.88 315 ASN A C 1
ATOM 2395 O O . ASN A 1 315 ? -1.667 -8.468 6.660 1.00 85.88 315 ASN A O 1
ATOM 2399 N N . VAL A 1 316 ? 0.099 -7.356 7.510 1.00 82.56 316 VAL A N 1
ATOM 2400 C CA . VAL A 1 316 ? -0.111 -7.761 8.902 1.00 82.56 316 VAL A CA 1
ATOM 2401 C C . VAL A 1 316 ? -0.944 -6.722 9.641 1.00 82.56 316 VAL A C 1
ATOM 2403 O O . VAL A 1 316 ? -0.909 -5.529 9.319 1.00 82.56 316 VAL A O 1
ATOM 2406 N N . SER A 1 317 ? -1.649 -7.167 10.672 1.00 74.75 317 SER A N 1
ATOM 2407 C CA . SER A 1 317 ? -2.276 -6.271 11.631 1.00 74.75 317 SER A CA 1
ATOM 2408 C C . SER A 1 317 ? -1.241 -5.633 12.558 1.00 74.75 317 SER A C 1
ATOM 2410 O O . SER A 1 317 ? -0.151 -6.147 12.815 1.00 74.75 317 SER A O 1
ATOM 2412 N N . ALA A 1 318 ? -1.649 -4.517 13.139 1.00 71.06 318 ALA A N 1
ATOM 2413 C CA . ALA A 1 318 ? -0.994 -3.840 14.245 1.00 71.06 318 ALA A CA 1
ATOM 2414 C C . ALA A 1 318 ? -0.420 -4.736 15.344 1.00 71.06 318 ALA A C 1
ATOM 2416 O O . ALA A 1 318 ? 0.697 -4.536 15.819 1.00 71.06 318 ALA A O 1
ATOM 2417 N N . ALA A 1 319 ? -1.242 -5.685 15.792 1.00 74.06 319 ALA A N 1
ATOM 2418 C CA . ALA A 1 319 ? -0.972 -6.514 16.955 1.00 74.06 319 ALA A CA 1
ATOM 2419 C C . ALA A 1 319 ? 0.120 -7.553 16.679 1.00 74.06 319 ALA A C 1
ATOM 2421 O O . ALA A 1 319 ? 0.722 -8.071 17.619 1.00 74.06 319 ALA A O 1
ATOM 2422 N N . GLU A 1 320 ? 0.375 -7.837 15.403 1.00 83.88 320 GLU A N 1
ATOM 2423 C CA . GLU A 1 320 ? 1.409 -8.758 14.938 1.00 83.88 320 GLU A CA 1
ATOM 2424 C C . GLU A 1 320 ? 2.779 -8.078 14.819 1.00 83.88 320 GLU A C 1
ATOM 2426 O O . GLU A 1 320 ? 3.797 -8.761 14.696 1.00 83.88 320 GLU A O 1
ATOM 2431 N N . LEU A 1 321 ? 2.834 -6.743 14.894 1.00 89.12 321 LEU A N 1
ATOM 2432 C CA . LEU A 1 321 ? 4.094 -6.014 14.902 1.00 89.12 321 LEU A CA 1
ATOM 2433 C C . LEU A 1 321 ? 4.781 -6.140 16.272 1.00 89.12 321 LEU A C 1
ATOM 2435 O O . LEU A 1 321 ? 4.153 -5.903 17.311 1.00 89.12 321 LEU A O 1
ATOM 2439 N N . PRO A 1 322 ? 6.090 -6.450 16.309 1.00 90.94 322 PRO A N 1
ATOM 2440 C CA . PRO A 1 322 ? 6.851 -6.441 17.551 1.00 90.94 322 PRO A CA 1
ATOM 2441 C C . PRO A 1 322 ? 6.726 -5.114 18.321 1.00 90.94 322 PRO A C 1
ATOM 2443 O O . PRO A 1 322 ? 6.893 -4.019 17.776 1.00 90.94 322 PRO A O 1
ATOM 2446 N N . ARG A 1 323 ? 6.459 -5.208 19.625 1.00 91.31 323 ARG A N 1
ATOM 2447 C CA . ARG A 1 323 ? 6.324 -4.046 20.515 1.00 91.31 323 ARG A CA 1
ATOM 2448 C C . ARG A 1 323 ? 7.678 -3.451 20.900 1.00 91.31 323 ARG A C 1
ATOM 2450 O O . ARG A 1 323 ? 8.701 -4.135 20.878 1.00 91.31 323 ARG A O 1
ATOM 2457 N N . GLY A 1 324 ? 7.675 -2.183 21.307 1.00 89.56 324 GLY A N 1
ATOM 2458 C CA . GLY A 1 324 ? 8.885 -1.442 21.682 1.00 89.56 324 GLY A CA 1
ATOM 2459 C C . GLY A 1 324 ? 9.790 -1.120 20.491 1.00 89.56 324 GLY A C 1
ATOM 2460 O O . GLY A 1 324 ? 11.007 -1.023 20.650 1.00 89.56 324 GLY A O 1
ATOM 2461 N N . LYS A 1 325 ? 9.214 -1.021 19.291 1.00 89.56 325 LYS A N 1
ATOM 2462 C CA . LYS A 1 325 ? 9.926 -0.823 18.024 1.00 89.56 325 LYS A CA 1
ATOM 2463 C C . LYS A 1 325 ? 9.261 0.278 17.209 1.00 89.56 325 LYS A C 1
ATOM 2465 O O . LYS A 1 325 ? 8.089 0.600 17.410 1.00 89.56 325 LYS A O 1
ATOM 2470 N N . SER A 1 326 ? 10.018 0.815 16.261 1.00 89.06 326 SER A N 1
ATOM 2471 C CA . SER A 1 326 ? 9.515 1.768 15.281 1.00 89.06 326 SER A CA 1
ATOM 2472 C C . SER A 1 326 ? 9.661 1.219 13.867 1.00 89.06 326 SER A C 1
ATOM 2474 O O . SER A 1 326 ? 10.590 0.468 13.554 1.00 89.06 326 SER A O 1
ATOM 2476 N N . TYR A 1 327 ? 8.719 1.607 13.018 1.00 90.00 327 TYR A N 1
ATOM 2477 C CA . TYR A 1 327 ? 8.554 1.114 11.667 1.00 90.00 327 TYR A CA 1
ATOM 2478 C C . TYR A 1 327 ? 8.322 2.277 10.711 1.00 90.00 327 TYR A C 1
ATOM 2480 O O . TYR A 1 327 ? 7.650 3.255 11.039 1.00 90.00 327 TYR A O 1
ATOM 2488 N N . THR A 1 328 ? 8.810 2.137 9.490 1.00 89.94 328 THR A N 1
ATOM 2489 C CA . THR A 1 328 ? 8.203 2.798 8.337 1.00 89.94 328 THR A CA 1
ATOM 2490 C C . THR A 1 328 ? 6.950 2.023 7.939 1.00 89.94 328 THR A C 1
ATOM 2492 O O . THR A 1 328 ? 6.883 0.803 8.092 1.00 89.94 328 THR A O 1
ATOM 2495 N N . TYR A 1 329 ? 5.949 2.711 7.403 1.00 91.00 329 TYR A N 1
ATOM 2496 C CA . TYR A 1 329 ? 4.796 2.058 6.793 1.00 91.00 329 TYR A CA 1
ATOM 2497 C C . TYR A 1 329 ? 4.450 2.695 5.451 1.00 91.00 329 TYR A C 1
ATOM 2499 O O . TYR A 1 329 ? 4.679 3.890 5.238 1.00 91.00 329 TYR A O 1
ATOM 2507 N N . ILE A 1 330 ? 3.860 1.903 4.561 1.00 89.19 330 ILE A N 1
ATOM 2508 C CA . ILE A 1 330 ? 3.130 2.396 3.391 1.00 89.19 330 ILE A CA 1
ATOM 2509 C C . ILE A 1 330 ? 1.722 1.818 3.363 1.00 89.19 330 ILE A C 1
ATOM 2511 O O . ILE A 1 330 ? 1.478 0.722 3.869 1.00 89.19 330 ILE A O 1
ATOM 2515 N N . VAL A 1 331 ? 0.836 2.534 2.684 1.00 89.38 331 VAL A N 1
ATOM 2516 C CA . VAL A 1 331 ? -0.437 2.015 2.195 1.00 89.38 331 VAL A CA 1
ATOM 2517 C C . VAL A 1 331 ? -0.386 1.994 0.673 1.00 89.38 331 VAL A C 1
ATOM 2519 O O . VAL A 1 331 ? -0.040 2.997 0.036 1.00 89.38 331 VAL A O 1
ATOM 2522 N N . LYS A 1 332 ? -0.696 0.836 0.095 1.00 87.06 332 LYS A N 1
ATOM 2523 C CA . LYS A 1 332 ? -0.739 0.596 -1.349 1.00 87.06 332 LYS A CA 1
ATOM 2524 C C . LYS A 1 332 ? -2.122 0.917 -1.920 1.00 87.06 332 LYS A C 1
ATOM 2526 O O . LYS A 1 332 ? -3.104 0.998 -1.188 1.00 87.06 332 LYS A O 1
ATOM 2531 N N . GLU A 1 333 ? -2.203 1.105 -3.238 1.00 82.44 333 GLU A N 1
ATOM 2532 C CA . GLU A 1 333 ? -3.471 1.385 -3.946 1.00 82.44 333 GLU A CA 1
ATOM 2533 C C . GLU A 1 333 ? -4.525 0.279 -3.738 1.00 82.44 333 GLU A C 1
ATOM 2535 O O . GLU A 1 333 ? -5.717 0.564 -3.676 1.00 82.44 333 GLU A O 1
ATOM 2540 N N . ASP A 1 334 ? -4.087 -0.970 -3.571 1.00 82.38 334 ASP A N 1
ATOM 2541 C CA . ASP A 1 334 ? -4.950 -2.123 -3.291 1.00 82.38 334 ASP A CA 1
ATOM 2542 C C . ASP A 1 334 ? -5.397 -2.225 -1.819 1.00 82.38 334 ASP A C 1
ATOM 2544 O O . ASP A 1 334 ? -6.070 -3.182 -1.443 1.00 82.38 334 ASP A O 1
ATOM 2548 N N . GLY A 1 335 ? -5.040 -1.247 -0.981 1.00 84.69 335 GLY A N 1
ATOM 2549 C CA . GLY A 1 335 ? -5.387 -1.204 0.436 1.00 84.69 335 GLY A CA 1
ATOM 2550 C C . GLY A 1 335 ? -4.461 -2.008 1.347 1.00 84.69 335 GLY A C 1
ATOM 2551 O O . GLY A 1 335 ? -4.614 -1.927 2.566 1.00 84.69 335 GLY A O 1
ATOM 2552 N N . ARG A 1 336 ? -3.475 -2.740 0.807 1.00 87.12 336 ARG A N 1
ATOM 2553 C CA . ARG A 1 336 ? -2.491 -3.434 1.646 1.00 87.12 336 ARG A CA 1
ATOM 2554 C C . ARG A 1 336 ? -1.613 -2.439 2.387 1.00 87.12 336 ARG A C 1
ATOM 2556 O O . ARG A 1 336 ? -1.120 -1.459 1.818 1.00 87.12 336 ARG A O 1
ATOM 2563 N N . MET A 1 337 ? -1.373 -2.742 3.656 1.00 89.56 337 MET A N 1
ATOM 2564 C CA . MET A 1 337 ? -0.452 -2.001 4.505 1.00 89.56 337 MET A CA 1
ATOM 2565 C C . MET A 1 337 ? 0.825 -2.814 4.689 1.00 89.56 337 MET A C 1
ATOM 2567 O O . MET A 1 337 ? 0.768 -4.000 5.004 1.00 89.56 337 MET A O 1
ATOM 2571 N N . VAL A 1 338 ? 1.979 -2.195 4.458 1.00 90.31 338 VAL A N 1
ATOM 2572 C CA . VAL A 1 338 ? 3.281 -2.863 4.597 1.00 90.31 338 VAL A CA 1
ATOM 2573 C C . VAL A 1 338 ? 4.113 -2.088 5.597 1.00 90.31 338 VAL A C 1
ATOM 2575 O O . VAL A 1 338 ? 4.255 -0.871 5.463 1.00 90.31 338 VAL A O 1
ATOM 2578 N N . PHE A 1 339 ? 4.678 -2.797 6.569 1.00 91.62 339 PHE A N 1
ATOM 2579 C CA . PHE A 1 339 ? 5.522 -2.241 7.618 1.00 91.62 339 PHE A CA 1
ATOM 2580 C C . PHE A 1 339 ? 6.966 -2.707 7.470 1.00 91.62 339 PHE A C 1
ATOM 2582 O O . PHE A 1 339 ? 7.253 -3.834 7.062 1.00 91.62 339 PHE A O 1
ATOM 2589 N N . GLY A 1 340 ? 7.880 -1.817 7.825 1.00 89.81 340 GLY A N 1
ATOM 2590 C CA . GLY A 1 340 ? 9.314 -2.014 7.750 1.00 89.81 340 GLY A CA 1
ATOM 2591 C C . GLY A 1 340 ? 9.980 -1.637 9.051 1.00 89.81 340 GLY A C 1
ATOM 2592 O O . GLY A 1 340 ? 9.999 -0.460 9.390 1.00 89.81 340 GLY A O 1
ATOM 2593 N N . GLN A 1 341 ? 10.541 -2.597 9.781 1.00 87.94 341 GLN A N 1
ATOM 2594 C CA . GLN A 1 341 ? 11.252 -2.280 11.015 1.00 87.94 341 GLN A CA 1
ATOM 2595 C C . GLN A 1 341 ? 12.511 -1.467 10.702 1.00 87.94 341 GLN A C 1
ATOM 2597 O O . GLN A 1 341 ? 13.303 -1.826 9.823 1.00 87.94 341 GLN A O 1
ATOM 2602 N N . VAL A 1 342 ? 12.702 -0.389 11.458 1.00 77.88 342 VAL A N 1
ATOM 2603 C CA . VAL A 1 342 ? 13.890 0.460 11.384 1.00 77.88 342 VAL A CA 1
ATOM 2604 C C . VAL A 1 342 ? 14.754 0.201 12.609 1.00 77.88 342 VAL A C 1
ATOM 2606 O O . VAL A 1 342 ? 14.267 0.226 13.737 1.00 77.88 342 VAL A O 1
ATOM 2609 N N . GLU A 1 343 ? 16.036 -0.077 12.386 1.00 70.06 343 GLU A N 1
ATOM 2610 C CA . GLU A 1 343 ? 17.004 -0.297 13.469 1.00 70.06 343 GLU A CA 1
ATOM 2611 C C . GLU A 1 343 ? 17.960 0.877 13.660 1.00 70.06 343 GLU A C 1
ATOM 2613 O O . GLU A 1 343 ? 18.406 1.110 14.778 1.00 70.06 343 GLU A O 1
ATOM 2618 N N . ASP A 1 344 ? 18.287 1.601 12.589 1.00 67.06 344 ASP A N 1
ATOM 2619 C CA . ASP A 1 344 ? 19.329 2.621 12.612 1.00 67.06 344 ASP A CA 1
ATOM 2620 C C . ASP A 1 344 ? 19.137 3.697 11.533 1.00 67.06 344 ASP A C 1
ATOM 2622 O O . ASP A 1 344 ? 18.234 3.658 10.695 1.00 67.06 344 ASP A O 1
ATOM 2626 N N . GLY A 1 345 ? 20.033 4.675 11.567 1.00 60.69 345 GLY A N 1
ATOM 2627 C CA . GLY A 1 345 ? 20.098 5.868 10.746 1.00 60.69 345 GLY A CA 1
ATOM 2628 C C . GLY A 1 345 ? 20.628 5.678 9.358 1.00 60.69 345 GLY A C 1
ATOM 2629 O O . GLY A 1 345 ? 20.437 6.591 8.561 1.00 60.69 345 GLY A O 1
ATOM 2630 N N . TRP A 1 346 ? 21.204 4.527 9.005 1.00 59.38 346 TRP A N 1
ATOM 2631 C CA . TRP A 1 346 ? 21.310 4.177 7.587 1.00 59.38 346 TRP A CA 1
ATOM 2632 C C . TRP A 1 346 ? 19.974 3.713 7.028 1.00 59.38 346 TRP A C 1
ATOM 2634 O O . TRP A 1 346 ? 19.760 3.827 5.814 1.00 59.38 346 TRP A O 1
ATOM 2644 N N . GLU A 1 347 ? 19.051 3.309 7.903 1.00 57.06 347 GLU A N 1
ATOM 2645 C CA . GLU A 1 347 ? 17.937 2.443 7.555 1.00 57.06 347 GLU A CA 1
ATOM 2646 C C . GLU A 1 347 ? 18.483 1.258 6.772 1.00 57.06 347 GLU A C 1
ATOM 2648 O O . GLU A 1 347 ? 18.113 1.009 5.626 1.00 57.06 347 GLU A O 1
ATOM 2653 N N . VAL A 1 348 ? 19.392 0.535 7.428 1.00 49.81 348 VAL A N 1
ATOM 2654 C CA . VAL A 1 348 ? 19.572 -0.904 7.225 1.00 49.81 348 VAL A CA 1
ATOM 2655 C C . VAL A 1 348 ? 18.223 -1.576 7.528 1.00 49.81 348 VAL A C 1
ATOM 2657 O O . VAL A 1 348 ? 17.963 -2.118 8.601 1.00 49.81 348 VAL A O 1
ATOM 2660 N N . GLY A 1 349 ? 17.276 -1.402 6.618 1.00 49.97 349 GLY A N 1
ATOM 2661 C CA . GLY A 1 349 ? 15.861 -1.568 6.892 1.00 49.97 349 GLY A CA 1
ATOM 2662 C C . GLY A 1 349 ? 15.009 -1.208 5.683 1.00 49.97 349 GLY A C 1
ATOM 2663 O O . GLY A 1 349 ? 15.492 -0.882 4.594 1.00 49.97 349 GLY A O 1
ATOM 2664 N N . VAL A 1 350 ? 13.698 -1.315 5.859 1.00 58.91 350 VAL A N 1
ATOM 2665 C CA . VAL A 1 350 ? 12.764 -1.164 4.749 1.00 58.91 350 VAL A CA 1
ATOM 2666 C C . VAL A 1 350 ? 12.394 0.309 4.597 1.00 58.91 350 VAL A C 1
ATOM 2668 O O . VAL A 1 350 ? 11.500 0.827 5.256 1.00 58.91 350 VAL A O 1
ATOM 2671 N N . LYS A 1 351 ? 13.083 1.018 3.704 1.00 72.62 351 LYS A N 1
ATOM 2672 C CA . LYS A 1 351 ? 12.625 2.323 3.212 1.00 72.62 351 LYS A CA 1
ATOM 2673 C C . LYS A 1 351 ? 11.222 2.195 2.626 1.00 72.62 351 LYS A C 1
ATOM 2675 O O . LYS A 1 351 ? 10.873 1.143 2.094 1.00 72.62 351 LYS A O 1
ATOM 2680 N N . HIS A 1 352 ? 10.466 3.293 2.565 1.00 78.31 352 HIS A N 1
ATOM 2681 C CA . HIS A 1 352 ? 9.195 3.313 1.823 1.00 78.31 352 HIS A CA 1
ATOM 2682 C C . HIS A 1 352 ? 9.349 2.823 0.380 1.00 78.31 352 HIS A C 1
ATOM 2684 O O . HIS A 1 352 ? 8.452 2.169 -0.127 1.00 78.31 352 HIS A O 1
ATOM 2690 N N . ALA A 1 353 ? 10.501 3.058 -0.258 1.00 73.25 353 ALA A N 1
ATOM 2691 C CA . ALA A 1 353 ? 10.808 2.509 -1.579 1.00 73.25 353 ALA A CA 1
ATOM 2692 C C . ALA A 1 353 ? 10.910 0.973 -1.594 1.00 73.25 353 ALA A C 1
ATOM 2694 O O . ALA A 1 353 ? 10.371 0.335 -2.494 1.00 73.25 353 ALA A O 1
ATOM 2695 N N . HIS A 1 354 ? 11.548 0.375 -0.584 1.00 75.56 354 HIS A N 1
ATOM 2696 C CA . HIS A 1 354 ? 11.632 -1.082 -0.439 1.00 75.56 354 HIS A CA 1
ATOM 2697 C C . HIS A 1 354 ? 10.257 -1.682 -0.110 1.00 75.56 354 HIS A C 1
ATOM 2699 O O . HIS A 1 354 ? 9.911 -2.745 -0.621 1.00 75.56 354 HIS A O 1
ATOM 2705 N N . LEU A 1 355 ? 9.457 -0.982 0.706 1.00 81.31 355 LEU A N 1
ATOM 2706 C CA . LEU A 1 355 ? 8.076 -1.365 0.996 1.00 81.31 355 LEU A CA 1
ATOM 2707 C C . LEU A 1 355 ? 7.221 -1.313 -0.282 1.00 81.31 355 LEU A C 1
ATOM 2709 O O . LEU A 1 355 ? 6.419 -2.214 -0.527 1.00 81.31 355 LEU A O 1
ATOM 2713 N N . ALA A 1 356 ? 7.413 -0.271 -1.100 1.00 80.44 356 ALA A N 1
ATOM 2714 C CA . ALA A 1 356 ? 6.645 -0.023 -2.317 1.00 80.44 356 ALA A CA 1
ATOM 2715 C C . ALA A 1 356 ? 6.953 -1.053 -3.403 1.00 80.44 356 ALA A C 1
ATOM 2717 O O . ALA A 1 356 ? 6.030 -1.562 -4.023 1.00 80.44 356 ALA A O 1
ATOM 2718 N N . ASN A 1 357 ? 8.230 -1.394 -3.605 1.00 78.25 357 ASN A N 1
ATOM 2719 C CA . ASN A 1 357 ? 8.662 -2.451 -4.522 1.00 78.25 357 ASN A CA 1
ATOM 2720 C C . ASN A 1 357 ? 8.089 -2.317 -5.952 1.00 78.25 357 ASN A C 1
ATOM 2722 O O . ASN A 1 357 ? 7.571 -3.272 -6.523 1.00 78.25 357 ASN A O 1
ATOM 2726 N N . GLY A 1 358 ? 8.129 -1.111 -6.519 1.00 75.44 358 GLY A N 1
ATOM 2727 C CA . GLY A 1 358 ? 7.557 -0.820 -7.839 1.00 75.44 358 GLY A CA 1
ATOM 2728 C C . GLY A 1 358 ? 6.040 -0.603 -7.832 1.00 75.44 358 GLY A C 1
ATOM 2729 O O . GLY A 1 358 ? 5.487 -0.142 -8.826 1.00 75.44 358 GLY A O 1
ATOM 2730 N N . GLU A 1 359 ? 5.358 -0.884 -6.722 1.00 81.31 359 GLU A N 1
ATOM 2731 C CA . GLU A 1 359 ? 3.918 -0.693 -6.595 1.00 81.31 359 GLU A CA 1
ATOM 2732 C C . GLU A 1 359 ? 3.576 0.764 -6.255 1.00 81.31 359 GLU A C 1
ATOM 2734 O O . GLU A 1 359 ? 4.402 1.544 -5.757 1.00 81.31 359 GLU A O 1
ATOM 2739 N N . LYS A 1 360 ? 2.327 1.134 -6.545 1.00 82.31 360 LYS A N 1
ATOM 2740 C CA . LYS A 1 360 ? 1.789 2.464 -6.268 1.00 82.31 360 LYS A CA 1
ATOM 2741 C C . LYS A 1 360 ? 1.468 2.624 -4.788 1.00 82.31 360 LYS A C 1
ATOM 2743 O O . LYS A 1 360 ? 0.765 1.806 -4.194 1.00 82.31 360 LYS A O 1
ATOM 2748 N N . VAL A 1 361 ? 1.914 3.746 -4.237 1.00 82.62 361 VAL A N 1
ATOM 2749 C CA . VAL A 1 361 ? 1.708 4.127 -2.836 1.00 82.62 361 VAL A CA 1
ATOM 2750 C C . VAL A 1 361 ? 0.726 5.292 -2.752 1.00 82.62 361 VAL A C 1
ATOM 2752 O O . VAL A 1 361 ? 0.877 6.264 -3.495 1.00 82.62 361 VAL A O 1
ATOM 2755 N N . VAL A 1 362 ? -0.248 5.194 -1.841 1.00 84.88 362 VAL A N 1
ATOM 2756 C CA . VAL A 1 362 ? -1.256 6.240 -1.562 1.00 84.88 362 VAL A CA 1
ATOM 2757 C C . VAL A 1 362 ? -0.989 6.990 -0.256 1.00 84.88 362 VAL A C 1
ATOM 2759 O O . VAL A 1 362 ? -1.378 8.146 -0.126 1.00 84.88 362 VAL A O 1
ATOM 2762 N N . ALA A 1 363 ? -0.282 6.369 0.693 1.00 87.50 363 ALA A N 1
ATOM 2763 C CA . ALA A 1 363 ? 0.158 7.007 1.931 1.00 87.50 363 ALA A CA 1
ATOM 2764 C C . ALA A 1 363 ? 1.454 6.369 2.442 1.00 87.50 363 ALA A C 1
ATOM 2766 O O . ALA A 1 363 ? 1.703 5.184 2.217 1.00 87.50 363 ALA A O 1
ATOM 2767 N N . ALA A 1 364 ? 2.278 7.143 3.143 1.00 88.25 364 ALA A N 1
ATOM 2768 C CA . ALA A 1 364 ? 3.501 6.655 3.766 1.00 88.25 364 ALA A CA 1
ATOM 2769 C C . ALA A 1 364 ? 3.830 7.452 5.030 1.00 88.25 364 ALA A C 1
ATOM 2771 O O . ALA A 1 364 ? 3.614 8.664 5.089 1.00 88.25 364 ALA A O 1
ATOM 2772 N N . GLY A 1 365 ? 4.430 6.802 6.014 1.00 89.75 365 GLY A N 1
ATOM 2773 C CA . GLY A 1 365 ? 4.834 7.483 7.236 1.00 89.75 365 GLY A CA 1
ATOM 2774 C C . GLY A 1 365 ? 5.653 6.600 8.153 1.00 89.75 365 GLY A C 1
ATOM 2775 O O . GLY A 1 365 ? 6.215 5.583 7.730 1.00 89.75 365 GLY A O 1
ATOM 2776 N N . GLU A 1 366 ? 5.719 7.008 9.408 1.00 90.75 366 GLU A N 1
ATOM 2777 C CA . GLU A 1 366 ? 6.398 6.293 10.477 1.00 90.75 366 GLU A CA 1
ATOM 2778 C C . GLU A 1 366 ? 5.396 5.954 11.576 1.00 90.75 366 GLU A C 1
ATOM 2780 O O . GLU A 1 366 ? 4.455 6.708 11.835 1.00 90.75 366 GLU A O 1
ATOM 2785 N N . ILE A 1 367 ? 5.600 4.818 12.231 1.00 90.75 367 ILE A N 1
ATOM 2786 C CA . ILE A 1 367 ? 4.831 4.386 13.393 1.00 90.75 367 ILE A CA 1
ATOM 2787 C C . ILE A 1 367 ? 5.787 3.859 14.459 1.00 90.75 367 ILE A C 1
ATOM 2789 O O . ILE A 1 367 ? 6.713 3.113 14.163 1.00 90.75 367 ILE A O 1
ATOM 2793 N N . SER A 1 368 ? 5.570 4.242 15.711 1.00 91.19 368 SER A N 1
ATOM 2794 C CA . SER A 1 368 ? 6.286 3.719 16.873 1.00 91.19 368 SER A CA 1
ATOM 2795 C C . SER A 1 368 ? 5.288 3.058 17.808 1.00 91.19 368 SER A C 1
ATOM 2797 O O . SER A 1 368 ? 4.287 3.681 18.162 1.00 91.19 368 SER A O 1
ATOM 2799 N N . ILE A 1 369 ? 5.549 1.807 18.183 1.00 90.38 369 ILE A N 1
ATOM 2800 C CA . ILE A 1 369 ? 4.697 1.002 19.061 1.00 90.38 369 ILE A CA 1
ATOM 2801 C C . ILE A 1 369 ? 5.475 0.764 20.348 1.00 90.38 369 ILE A C 1
ATOM 2803 O O . ILE A 1 369 ? 6.556 0.174 20.320 1.00 90.38 369 ILE A O 1
ATOM 2807 N N . ASP A 1 370 ? 4.947 1.212 21.481 1.00 89.88 370 ASP A N 1
ATOM 2808 C CA . ASP A 1 370 ? 5.602 1.022 22.772 1.00 89.88 370 ASP A CA 1
ATOM 2809 C C . ASP A 1 370 ? 5.377 -0.394 23.340 1.00 89.88 370 ASP A C 1
ATOM 2811 O O . ASP A 1 370 ? 4.699 -1.234 22.746 1.00 89.88 370 ASP A O 1
ATOM 2815 N N . GLY A 1 371 ? 5.975 -0.694 24.498 1.00 88.44 371 GLY A N 1
ATOM 2816 C CA . GLY A 1 371 ? 5.852 -2.010 25.140 1.00 88.44 371 GLY A CA 1
ATOM 2817 C C . GLY A 1 371 ? 4.420 -2.385 25.552 1.00 88.44 371 GLY A C 1
ATOM 2818 O O . GLY A 1 371 ? 4.091 -3.571 25.638 1.00 88.44 371 GLY A O 1
ATOM 2819 N N . SER A 1 372 ? 3.550 -1.394 25.766 1.00 87.25 372 SER A N 1
ATOM 2820 C CA . SER A 1 372 ? 2.137 -1.600 26.100 1.00 87.25 372 SER A CA 1
ATOM 2821 C C . SER A 1 372 ? 1.271 -1.878 24.866 1.00 87.25 372 SER A C 1
ATOM 2823 O O . SER A 1 372 ? 0.190 -2.448 24.997 1.00 87.25 372 SER A O 1
ATOM 2825 N N . GLY A 1 373 ? 1.769 -1.546 23.670 1.00 84.81 373 GLY A N 1
ATOM 2826 C CA . GLY A 1 373 ? 1.023 -1.597 22.414 1.00 84.81 373 GLY A CA 1
ATOM 2827 C C . GLY A 1 373 ? 0.348 -0.272 22.055 1.00 84.81 373 GLY A C 1
ATOM 2828 O O . GLY A 1 373 ? -0.272 -0.183 20.998 1.00 84.81 373 GLY A O 1
ATOM 2829 N N . ALA A 1 374 ? 0.481 0.763 22.891 1.00 87.75 374 ALA A N 1
ATOM 2830 C CA . ALA A 1 374 ? 0.119 2.113 22.487 1.00 87.75 374 ALA A CA 1
ATOM 2831 C C . ALA A 1 374 ? 1.081 2.585 21.393 1.00 87.75 374 ALA A C 1
ATOM 2833 O O . ALA A 1 374 ? 2.261 2.217 21.369 1.00 87.75 374 ALA A O 1
ATOM 2834 N N . PHE A 1 375 ? 0.571 3.389 20.464 1.00 90.81 375 PHE A N 1
ATOM 2835 C CA . PHE A 1 375 ? 1.338 3.758 19.286 1.00 90.81 375 PHE A CA 1
ATOM 2836 C C . PHE A 1 375 ? 1.215 5.234 18.936 1.00 90.81 375 PHE A C 1
ATOM 2838 O O . PHE A 1 375 ? 0.213 5.906 19.197 1.00 90.81 375 PHE A O 1
ATOM 2845 N N . LYS A 1 376 ? 2.279 5.737 18.321 1.00 92.62 376 LYS A N 1
ATOM 2846 C CA . LYS A 1 376 ? 2.337 7.057 17.704 1.00 92.62 376 LYS A CA 1
ATOM 2847 C C . LYS A 1 376 ? 2.604 6.876 16.227 1.00 92.62 376 LYS A C 1
ATOM 2849 O O . LYS A 1 376 ? 3.400 6.014 15.870 1.00 92.62 376 LYS A O 1
ATOM 2854 N N . TRP A 1 377 ? 1.982 7.681 15.385 1.00 92.81 377 TRP A N 1
ATOM 2855 C CA . TRP A 1 377 ? 2.233 7.652 13.950 1.00 92.81 377 TRP A CA 1
ATOM 2856 C C . TRP A 1 377 ? 2.298 9.066 13.386 1.00 92.81 377 TRP A C 1
ATOM 2858 O O . TRP A 1 377 ? 1.751 10.000 13.971 1.00 92.81 377 TRP A O 1
ATOM 2868 N N . ASN A 1 378 ? 2.980 9.217 12.259 1.00 91.06 378 ASN A N 1
ATOM 2869 C CA . ASN A 1 378 ? 3.089 10.481 11.543 1.00 91.06 378 ASN A CA 1
ATOM 2870 C C . ASN A 1 378 ? 2.901 10.271 10.033 1.00 91.06 378 ASN A C 1
ATOM 2872 O O . ASN A 1 378 ? 2.773 9.142 9.542 1.00 91.06 378 ASN A O 1
ATOM 2876 N N . LEU A 1 379 ? 2.900 11.385 9.303 1.00 87.31 379 LEU A N 1
ATOM 2877 C CA . LEU A 1 379 ? 2.944 11.443 7.839 1.00 87.31 379 LEU A CA 1
ATOM 2878 C C . LEU A 1 379 ? 4.238 12.078 7.316 1.00 87.31 379 LEU A C 1
ATOM 2880 O O . LEU A 1 379 ? 4.367 12.337 6.117 1.00 87.31 379 LEU A O 1
ATOM 2884 N N . GLU A 1 380 ? 5.225 12.275 8.194 1.00 72.62 380 GLU A N 1
ATOM 2885 C CA . GLU A 1 380 ? 6.511 12.926 7.910 1.00 72.62 380 GLU A CA 1
ATOM 2886 C C . GLU A 1 380 ? 7.481 12.034 7.107 1.00 72.62 380 GLU A C 1
ATOM 2888 O O . GLU A 1 380 ? 8.703 12.118 7.212 1.00 72.62 380 GLU A O 1
ATOM 2893 N N . SER A 1 381 ? 6.949 11.211 6.197 1.00 65.50 381 SER A N 1
ATOM 2894 C CA . SER A 1 381 ? 7.755 10.615 5.137 1.00 65.50 381 SER A CA 1
ATOM 2895 C C . SER A 1 381 ? 7.983 11.636 4.023 1.00 65.50 381 SER A C 1
ATOM 2897 O O . SER A 1 381 ? 7.176 11.803 3.098 1.00 65.50 381 SER A O 1
ATOM 2899 N N . GLY A 1 382 ? 9.147 12.286 4.061 1.00 56.19 382 GLY A N 1
ATOM 2900 C CA . GLY A 1 382 ? 9.591 13.229 3.030 1.00 56.19 382 GLY A CA 1
ATOM 2901 C C . GLY A 1 382 ? 9.690 12.648 1.607 1.00 56.19 382 GLY A C 1
ATOM 2902 O O . GLY A 1 382 ? 9.851 13.413 0.659 1.00 56.19 382 GLY A O 1
ATOM 2903 N N . SER A 1 383 ? 9.583 11.323 1.431 1.00 60.41 383 SER A N 1
ATOM 2904 C CA . SER A 1 383 ? 9.797 10.650 0.139 1.00 60.41 383 SER A CA 1
ATOM 2905 C C . SER A 1 383 ? 8.521 10.470 -0.693 1.00 60.41 383 SER A C 1
ATOM 2907 O O . SER A 1 383 ? 8.591 10.573 -1.918 1.00 60.41 383 SER A O 1
ATOM 2909 N N . TYR A 1 384 ? 7.374 10.224 -0.048 1.00 66.44 384 TYR A N 1
ATOM 2910 C CA . TYR A 1 384 ? 6.108 9.887 -0.721 1.00 66.44 384 TYR A CA 1
ATOM 2911 C C . TYR A 1 384 ? 4.995 10.862 -0.345 1.00 66.44 384 TYR A C 1
ATOM 2913 O O . TYR A 1 384 ? 4.488 11.567 -1.212 1.00 66.44 384 TYR A O 1
ATOM 2921 N N . THR A 1 385 ? 4.677 10.991 0.943 1.00 68.00 385 THR A N 1
ATOM 2922 C CA . THR A 1 385 ? 3.582 11.848 1.421 1.00 68.00 385 THR A CA 1
ATOM 2923 C C . THR A 1 385 ? 3.800 13.313 1.068 1.00 68.00 385 THR A C 1
ATOM 2925 O O . THR A 1 385 ? 2.915 13.958 0.506 1.00 68.00 385 THR A O 1
ATOM 2928 N N . ARG A 1 386 ? 5.023 13.820 1.260 1.00 66.88 386 ARG A N 1
ATOM 2929 C CA . ARG A 1 386 ? 5.371 15.186 0.854 1.00 66.88 386 ARG A CA 1
ATOM 2930 C C . ARG A 1 386 ? 5.201 15.409 -0.654 1.00 66.88 386 ARG A C 1
ATOM 2932 O O . ARG A 1 386 ? 4.702 16.457 -1.043 1.00 66.88 386 ARG A O 1
ATOM 2939 N N . LYS A 1 387 ? 5.552 14.430 -1.497 1.00 67.62 387 LYS A N 1
ATOM 2940 C CA . LYS A 1 387 ? 5.373 14.529 -2.957 1.00 67.62 387 LYS A CA 1
ATOM 2941 C C . LYS A 1 387 ? 3.901 14.477 -3.367 1.00 67.62 387 LYS A C 1
ATOM 2943 O O . LYS A 1 387 ? 3.498 15.249 -4.231 1.00 67.62 387 LYS A O 1
ATOM 2948 N N . LEU A 1 388 ? 3.102 13.616 -2.734 1.00 65.00 388 LEU A N 1
ATOM 2949 C CA . LEU A 1 388 ? 1.659 13.524 -2.982 1.00 65.00 388 LEU A CA 1
ATOM 2950 C C . LEU A 1 388 ? 0.968 14.854 -2.648 1.00 65.00 388 LEU A C 1
ATOM 2952 O O . LEU A 1 388 ? 0.228 15.381 -3.478 1.00 65.00 388 LEU A O 1
ATOM 2956 N N . VAL A 1 389 ? 1.297 15.456 -1.500 1.00 61.91 389 VAL A N 1
ATOM 2957 C CA . VAL A 1 389 ? 0.787 16.781 -1.104 1.00 61.91 389 VAL A CA 1
ATOM 2958 C C . VAL A 1 389 ? 1.289 17.883 -2.047 1.00 61.91 389 VAL A C 1
ATOM 2960 O O . VAL A 1 389 ? 0.496 18.688 -2.524 1.00 61.91 389 VAL A O 1
ATOM 2963 N N . GLN A 1 390 ? 2.582 17.901 -2.389 1.00 67.56 390 GLN A N 1
ATOM 2964 C CA . GLN A 1 390 ? 3.164 18.895 -3.307 1.00 67.56 390 GLN A CA 1
ATOM 2965 C C . GLN A 1 390 ? 2.599 18.819 -4.732 1.00 67.56 390 GLN A C 1
ATOM 2967 O O . GLN A 1 390 ? 2.585 19.822 -5.439 1.00 67.56 390 GLN A O 1
ATOM 2972 N N . SER A 1 391 ? 2.123 17.648 -5.158 1.00 67.62 391 SER A N 1
ATOM 2973 C CA . SER A 1 391 ? 1.479 17.464 -6.462 1.00 67.62 391 SER A CA 1
ATOM 2974 C C . SER A 1 391 ? 0.023 17.958 -6.519 1.00 67.62 391 SER A C 1
ATOM 2976 O O . SER A 1 391 ? -0.625 17.794 -7.550 1.00 67.62 391 SER A O 1
ATOM 2978 N N . ASN A 1 392 ? -0.501 18.559 -5.436 1.00 60.31 392 ASN A N 1
ATOM 2979 C CA . ASN A 1 392 ? -1.892 19.017 -5.281 1.00 60.31 392 ASN A CA 1
ATOM 2980 C C . ASN A 1 392 ? -2.959 17.922 -5.488 1.00 60.31 392 ASN A C 1
ATOM 2982 O O . ASN A 1 392 ? -4.128 18.227 -5.716 1.00 60.31 392 ASN A O 1
ATOM 2986 N N . GLN A 1 393 ? -2.587 16.643 -5.397 1.00 68.06 393 GLN A N 1
ATOM 2987 C CA . GLN A 1 393 ? -3.527 15.525 -5.535 1.00 68.06 393 GLN A CA 1
ATOM 2988 C C . GLN A 1 393 ? -4.343 15.280 -4.254 1.00 68.06 393 GLN A C 1
ATOM 2990 O O . GLN A 1 393 ? -5.416 14.684 -4.316 1.00 68.06 393 GLN A O 1
ATOM 2995 N N . THR A 1 394 ? -3.843 15.733 -3.099 1.00 75.19 394 THR A N 1
ATOM 2996 C CA . THR A 1 394 ? -4.509 15.660 -1.790 1.00 75.19 394 THR A CA 1
ATOM 2997 C C . THR A 1 394 ? -3.947 16.726 -0.838 1.00 75.19 394 THR A C 1
ATOM 2999 O O . THR A 1 394 ? -2.885 17.293 -1.100 1.00 75.19 394 THR A O 1
ATOM 3002 N N . THR A 1 395 ? -4.635 17.001 0.274 1.00 81.88 395 THR A N 1
ATOM 3003 C CA . THR A 1 395 ? -4.116 17.848 1.363 1.00 81.88 395 THR A CA 1
ATOM 3004 C C . THR A 1 395 ? -3.574 16.988 2.501 1.00 81.88 395 THR A C 1
ATOM 3006 O O . THR A 1 395 ? -4.044 15.868 2.707 1.00 81.88 395 THR A O 1
ATOM 3009 N N . MET A 1 396 ? -2.618 17.517 3.275 1.00 83.31 396 MET A N 1
ATOM 3010 C CA . MET A 1 396 ? -2.107 16.815 4.461 1.00 83.31 396 MET A CA 1
ATOM 3011 C C . MET A 1 396 ? -3.238 16.479 5.442 1.00 83.31 396 MET A C 1
ATOM 3013 O O . MET A 1 396 ? -3.320 15.354 5.912 1.00 83.31 396 MET A O 1
ATOM 3017 N N . GLU A 1 397 ? -4.169 17.411 5.660 1.00 84.06 397 GLU A N 1
ATOM 3018 C CA . GLU A 1 397 ? -5.334 17.208 6.531 1.00 84.06 397 GLU A CA 1
ATOM 3019 C C . GLU A 1 397 ? -6.241 16.061 6.049 1.00 84.06 397 GLU A C 1
ATOM 3021 O O . GLU A 1 397 ? -6.718 15.249 6.844 1.00 84.06 397 GLU A O 1
ATOM 3026 N N . THR A 1 398 ? -6.478 15.965 4.736 1.00 83.94 398 THR A N 1
ATOM 3027 C CA . THR A 1 398 ? -7.280 14.876 4.157 1.00 83.94 398 THR A CA 1
ATOM 3028 C C . THR A 1 398 ? -6.579 13.539 4.354 1.00 83.94 398 THR A C 1
ATOM 3030 O O . THR A 1 398 ? -7.209 12.571 4.782 1.00 83.94 398 THR A O 1
ATOM 3033 N N . LEU A 1 399 ? -5.273 13.498 4.084 1.00 83.88 399 LEU A N 1
ATOM 3034 C CA . LEU A 1 399 ? -4.466 12.296 4.226 1.00 83.88 399 LEU A CA 1
ATOM 3035 C C . LEU A 1 399 ? -4.365 11.849 5.689 1.00 83.88 399 LEU A C 1
ATOM 3037 O O . LEU A 1 399 ? -4.508 10.662 5.967 1.00 83.88 399 LEU A O 1
ATOM 3041 N N . GLU A 1 400 ? -4.199 12.782 6.628 1.00 88.12 400 GLU A N 1
ATOM 3042 C CA . GLU A 1 400 ? -4.213 12.503 8.066 1.00 88.12 400 GLU A CA 1
ATOM 3043 C C . GLU A 1 400 ? -5.556 11.908 8.487 1.00 88.12 400 GLU A C 1
ATOM 3045 O O . GLU A 1 400 ? -5.598 10.877 9.151 1.00 88.12 400 GLU A O 1
ATOM 3050 N N . ARG A 1 401 ? -6.673 12.500 8.055 1.00 86.00 401 ARG A N 1
ATOM 3051 C CA . ARG A 1 401 ? -8.017 12.000 8.376 1.00 86.00 401 ARG A CA 1
ATOM 3052 C C . ARG A 1 401 ? -8.262 10.593 7.822 1.00 86.00 401 ARG A C 1
ATOM 3054 O O . ARG A 1 401 ? -8.816 9.739 8.519 1.00 86.00 401 ARG A O 1
ATOM 3061 N N . GLN A 1 402 ? -7.839 10.345 6.582 1.00 87.25 402 GLN A N 1
ATOM 3062 C CA . GLN A 1 402 ? -7.902 9.024 5.953 1.00 87.25 402 GLN A CA 1
ATOM 3063 C C . GLN A 1 402 ? -7.043 8.017 6.724 1.00 87.25 402 GLN A C 1
ATOM 3065 O O . GLN A 1 402 ? -7.535 6.955 7.100 1.00 87.25 402 GLN A O 1
ATOM 3070 N N . MET A 1 403 ? -5.796 8.371 7.039 1.00 89.00 403 MET A N 1
ATOM 3071 C CA . MET A 1 403 ? -4.878 7.493 7.761 1.00 89.00 403 MET A CA 1
ATOM 3072 C C . MET A 1 403 ? -5.300 7.238 9.200 1.00 89.00 403 MET A C 1
ATOM 3074 O O . MET A 1 403 ? -5.176 6.111 9.662 1.00 89.00 403 MET A O 1
ATOM 3078 N N . ARG A 1 404 ? -5.886 8.220 9.885 1.00 88.81 404 ARG A N 1
ATOM 3079 C CA . ARG A 1 404 ? -6.515 8.018 11.192 1.00 88.81 404 ARG A CA 1
ATOM 3080 C C . ARG A 1 404 ? -7.583 6.937 11.116 1.00 88.81 404 ARG A C 1
ATOM 3082 O O . ARG A 1 404 ? -7.546 6.008 11.902 1.00 88.81 404 ARG A O 1
ATOM 3089 N N . THR A 1 405 ? -8.450 6.992 10.105 1.00 85.88 405 THR A N 1
ATOM 3090 C CA . THR A 1 405 ? -9.474 5.957 9.890 1.00 85.88 405 THR A CA 1
ATOM 3091 C C . THR A 1 405 ? -8.848 4.580 9.640 1.00 85.88 405 THR A C 1
ATOM 3093 O O . THR A 1 405 ? -9.342 3.578 10.149 1.00 85.88 405 THR A O 1
ATOM 3096 N N . VAL A 1 406 ? -7.753 4.513 8.875 1.00 87.12 406 VAL A N 1
ATOM 3097 C CA . VAL A 1 406 ? -7.007 3.263 8.643 1.00 87.12 406 VAL A CA 1
ATOM 3098 C C . VAL A 1 406 ? -6.421 2.721 9.946 1.00 87.12 406 VAL A C 1
ATOM 3100 O O . VAL A 1 406 ? -6.608 1.546 10.251 1.00 87.12 406 VAL A O 1
ATOM 3103 N N . PHE A 1 407 ? -5.744 3.566 10.724 1.00 87.75 407 PHE A N 1
ATOM 3104 C CA . PHE A 1 407 ? -5.128 3.181 11.989 1.00 87.75 407 PHE A CA 1
ATOM 3105 C C . PHE A 1 407 ? -6.167 2.802 13.043 1.00 87.75 407 PHE A C 1
ATOM 3107 O O . PHE A 1 407 ? -6.002 1.774 13.683 1.00 87.75 407 PHE A O 1
ATOM 3114 N N . ASP A 1 408 ? -7.265 3.542 13.173 1.00 84.44 408 ASP A N 1
ATOM 3115 C CA . ASP A 1 408 ? -8.353 3.217 14.100 1.00 84.44 408 ASP A CA 1
ATOM 3116 C C . ASP A 1 408 ? -8.964 1.844 13.774 1.00 84.44 408 ASP A C 1
ATOM 3118 O O . ASP A 1 408 ? -9.264 1.065 14.676 1.00 84.44 408 ASP A O 1
ATOM 3122 N N . LYS A 1 409 ? -9.081 1.495 12.485 1.00 80.50 409 LYS A N 1
ATOM 3123 C CA . LYS A 1 409 ? -9.535 0.163 12.053 1.00 80.50 409 LYS A CA 1
ATOM 3124 C C . LYS A 1 409 ? -8.507 -0.936 12.323 1.00 80.50 409 LYS A C 1
ATOM 3126 O O . LYS A 1 409 ? -8.880 -2.020 12.752 1.00 80.50 409 LYS A O 1
ATOM 3131 N N . GLN A 1 410 ? -7.231 -0.676 12.049 1.00 78.75 410 GLN A N 1
ATOM 3132 C CA . GLN A 1 410 ? -6.165 -1.682 12.126 1.00 78.75 410 GLN A CA 1
ATOM 3133 C C . GLN A 1 410 ? -5.622 -1.896 13.550 1.00 78.75 410 GLN A C 1
ATOM 3135 O O . GLN A 1 410 ? -5.193 -2.995 13.888 1.00 78.75 410 GLN A O 1
ATOM 3140 N N . PHE A 1 411 ? -5.629 -0.853 14.381 1.00 76.19 411 PHE A N 1
ATOM 3141 C CA . PHE A 1 411 ? -4.991 -0.805 15.701 1.00 76.19 411 PHE A CA 1
ATOM 3142 C C . PHE A 1 411 ? -5.976 -0.454 16.833 1.00 76.19 411 PHE A C 1
ATOM 3144 O O . PHE A 1 411 ? -5.630 -0.590 18.008 1.00 76.19 411 PHE A O 1
ATOM 3151 N N . GLY A 1 412 ? -7.191 0.004 16.513 1.00 77.31 412 GLY A N 1
ATOM 3152 C CA . GLY A 1 412 ? -8.113 0.608 17.478 1.00 77.31 412 GLY A CA 1
ATOM 3153 C C . GLY A 1 412 ? -7.782 2.076 17.793 1.00 77.31 412 GLY A C 1
ATOM 3154 O O . GLY A 1 412 ? -6.741 2.603 17.406 1.00 77.31 412 GLY A O 1
ATOM 3155 N N . ASN A 1 413 ? -8.653 2.736 18.565 1.00 74.25 413 ASN A N 1
ATOM 3156 C CA . ASN A 1 413 ? -8.540 4.159 18.946 1.00 74.25 413 ASN A CA 1
ATOM 3157 C C . ASN A 1 413 ? -7.438 4.465 19.993 1.00 74.25 413 ASN A C 1
ATOM 3159 O O . ASN A 1 413 ? -7.568 5.394 20.789 1.00 74.25 413 ASN A O 1
ATOM 3163 N N . SER A 1 414 ? -6.362 3.679 20.051 1.00 72.25 414 SER A N 1
ATOM 3164 C CA . SER A 1 414 ? -5.243 3.871 20.990 1.00 72.25 414 SER A CA 1
ATOM 3165 C C . SER A 1 414 ? -4.079 4.679 20.396 1.00 72.25 414 SER A C 1
ATOM 3167 O O . SER A 1 414 ? -3.103 4.964 21.093 1.00 72.25 414 SER A O 1
ATOM 3169 N N . GLY A 1 415 ? -4.179 5.065 19.121 1.00 81.06 415 GLY A N 1
ATOM 3170 C CA . GLY A 1 415 ? -3.133 5.762 18.379 1.00 81.06 415 GLY A CA 1
ATOM 3171 C C . GLY A 1 415 ? -3.125 7.272 18.551 1.00 81.06 415 GLY A C 1
ATOM 3172 O O . GLY A 1 415 ? -4.166 7.927 18.505 1.00 81.06 415 GLY A O 1
ATOM 3173 N N . LYS A 1 416 ? -1.928 7.860 18.640 1.00 88.62 416 LYS A N 1
ATOM 3174 C CA . LYS A 1 416 ? -1.735 9.316 18.595 1.00 88.62 416 LYS A CA 1
ATOM 3175 C C . LYS A 1 416 ? -1.000 9.736 17.321 1.00 88.62 416 LYS A C 1
ATOM 3177 O O . LYS A 1 416 ? 0.134 9.326 17.097 1.00 88.62 416 LYS A O 1
ATOM 3182 N N . TYR A 1 417 ? -1.621 10.611 16.534 1.00 88.38 417 TYR A N 1
ATOM 3183 C CA . TYR A 1 417 ? -0.918 11.322 15.467 1.00 88.38 417 TYR A CA 1
ATOM 3184 C C . TYR A 1 417 ? 0.058 12.347 16.069 1.00 88.38 417 TYR A C 1
ATOM 3186 O O . TYR A 1 417 ? -0.295 13.038 17.033 1.00 88.38 417 TYR A O 1
ATOM 3194 N N . VAL A 1 418 ? 1.273 12.431 15.528 1.00 89.31 418 VAL A N 1
ATOM 3195 C CA . VAL A 1 418 ? 2.284 13.427 15.905 1.00 89.31 418 VAL A CA 1
ATOM 3196 C C . VAL A 1 418 ? 2.933 14.036 14.662 1.00 89.31 418 VAL A C 1
ATOM 3198 O O . VAL A 1 418 ? 3.148 13.337 13.677 1.00 89.31 418 VAL A O 1
ATOM 3201 N N . ASP A 1 419 ? 3.300 15.313 14.742 1.00 81.44 419 ASP A N 1
ATOM 3202 C CA . ASP A 1 419 ? 4.035 16.027 13.683 1.00 81.44 419 ASP A CA 1
ATOM 3203 C C . ASP A 1 419 ? 5.567 15.926 13.841 1.00 81.44 419 ASP A C 1
ATOM 3205 O O . ASP A 1 419 ? 6.327 16.611 13.160 1.00 81.44 419 ASP A O 1
ATOM 3209 N N . ASP A 1 420 ? 6.034 15.060 14.743 1.00 80.88 420 ASP A N 1
ATOM 3210 C CA . ASP A 1 420 ? 7.454 14.837 15.010 1.00 80.88 420 ASP A CA 1
ATOM 3211 C C . ASP A 1 420 ? 7.981 13.607 14.260 1.00 80.88 420 ASP A C 1
ATOM 3213 O O . ASP A 1 420 ? 7.254 12.637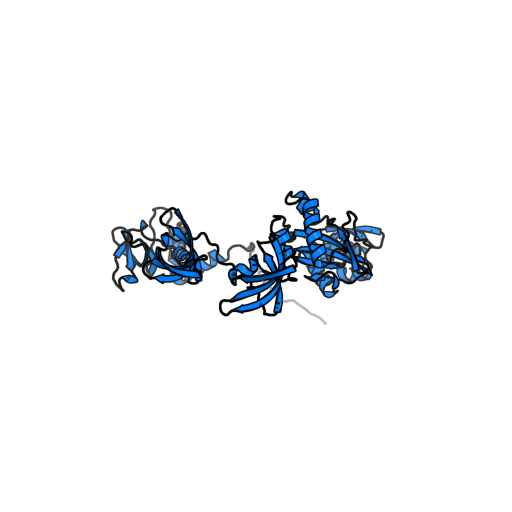 14.018 1.00 80.88 420 ASP A O 1
ATOM 3217 N N . VAL A 1 421 ? 9.283 13.609 13.957 1.00 78.31 421 VAL A N 1
ATOM 3218 C CA . VAL A 1 421 ? 10.000 12.413 13.487 1.00 78.31 421 VAL A CA 1
ATOM 3219 C C . VAL A 1 421 ? 9.984 11.365 14.601 1.00 78.31 421 VAL A C 1
ATOM 3221 O O . VAL A 1 421 ? 10.422 11.624 15.722 1.00 78.31 421 VAL A O 1
ATOM 3224 N N . LEU A 1 422 ? 9.471 10.176 14.294 1.00 78.88 422 LEU A N 1
ATOM 3225 C CA . LEU A 1 422 ? 9.337 9.068 15.243 1.00 78.88 422 LEU A CA 1
ATOM 3226 C C . LEU A 1 422 ? 10.521 8.105 15.178 1.00 78.88 422 LEU A C 1
ATOM 3228 O O . LEU A 1 422 ? 10.779 7.354 16.124 1.00 78.88 422 LEU A O 1
ATOM 3232 N N . LEU A 1 423 ? 11.240 8.118 14.061 1.00 75.31 423 LEU A N 1
ATOM 3233 C CA . LEU A 1 423 ? 12.448 7.337 13.865 1.00 75.31 423 LEU A CA 1
ATOM 3234 C C . LEU A 1 423 ? 13.667 8.092 14.404 1.00 75.31 423 LEU A C 1
ATOM 3236 O O . LEU A 1 423 ? 14.335 8.829 13.682 1.00 75.31 423 LEU A O 1
ATOM 3240 N N . ASN A 1 424 ? 13.996 7.865 15.679 1.00 63.91 424 ASN A N 1
ATOM 3241 C CA . ASN A 1 424 ? 15.337 8.162 16.179 1.00 63.91 424 ASN A CA 1
ATOM 3242 C C . ASN A 1 424 ? 16.296 7.121 15.619 1.00 63.91 424 ASN A C 1
ATOM 3244 O O . ASN A 1 424 ? 16.160 5.927 15.875 1.00 63.91 424 ASN A O 1
ATOM 3248 N N . SER A 1 425 ? 17.234 7.581 14.805 1.00 62.09 425 SER A N 1
ATOM 3249 C CA . SER A 1 425 ? 18.029 6.696 13.982 1.00 62.09 425 SER A CA 1
ATOM 3250 C C . SER A 1 425 ? 19.492 6.791 14.411 1.00 62.09 425 SER A C 1
ATOM 3252 O O . SER A 1 425 ? 20.234 7.660 13.940 1.00 62.09 425 SER A O 1
ATOM 3254 N N . ASP A 1 426 ? 19.890 5.924 15.342 1.00 69.31 426 ASP A N 1
ATOM 3255 C CA . ASP A 1 426 ? 21.287 5.792 15.768 1.00 69.31 426 ASP A CA 1
ATOM 3256 C C . ASP A 1 426 ? 22.180 5.493 14.557 1.00 69.31 426 ASP A C 1
ATOM 3258 O O . ASP A 1 426 ? 21.719 4.859 13.616 1.00 69.31 426 ASP A O 1
ATOM 3262 N N . PRO A 1 427 ? 23.448 5.923 14.493 1.00 70.06 427 PRO A N 1
ATOM 3263 C CA . PRO A 1 427 ? 24.327 5.505 13.401 1.00 70.06 427 PRO A CA 1
ATOM 3264 C C . PRO A 1 427 ? 24.376 3.964 13.314 1.00 70.06 427 PRO A C 1
ATOM 3266 O O . PRO A 1 427 ? 24.361 3.300 14.352 1.00 70.06 427 PRO A O 1
ATOM 3269 N N . PRO A 1 428 ? 24.440 3.373 12.105 1.00 70.94 428 PRO A N 1
ATOM 3270 C CA . PRO A 1 428 ? 24.476 1.919 11.964 1.00 70.94 428 PRO A CA 1
ATOM 3271 C C . PRO A 1 428 ? 25.692 1.343 12.671 1.00 70.94 428 PRO A C 1
ATOM 3273 O O . PRO A 1 428 ? 26.751 1.975 12.759 1.00 70.94 428 PRO A O 1
ATOM 3276 N N . ASN A 1 429 ? 25.582 0.097 13.106 1.00 77.50 429 ASN A N 1
ATOM 3277 C CA . ASN A 1 429 ? 26.726 -0.588 13.680 1.00 77.50 429 ASN A CA 1
ATOM 3278 C C . ASN A 1 429 ? 27.594 -1.249 12.594 1.00 77.50 429 ASN A C 1
ATOM 3280 O O . ASN A 1 429 ? 27.178 -1.502 11.461 1.00 77.50 429 ASN A O 1
ATOM 3284 N N . LEU A 1 430 ? 28.840 -1.564 12.954 1.00 78.19 430 LEU A N 1
ATOM 3285 C CA . LEU A 1 430 ? 29.813 -2.139 12.024 1.00 78.19 430 LEU A CA 1
ATOM 3286 C C . LEU A 1 430 ? 29.384 -3.511 11.470 1.00 78.19 430 LEU A C 1
ATOM 3288 O O . LEU A 1 430 ? 29.736 -3.843 10.341 1.00 78.19 430 LEU A O 1
ATOM 3292 N N . ALA A 1 431 ? 28.645 -4.319 12.238 1.00 79.94 431 ALA A N 1
ATOM 3293 C CA . ALA A 1 431 ? 28.209 -5.646 11.803 1.00 79.94 431 ALA A CA 1
ATOM 3294 C C . ALA A 1 431 ? 27.180 -5.564 10.667 1.00 79.94 431 ALA A C 1
ATOM 3296 O O . ALA A 1 431 ? 27.268 -6.319 9.703 1.00 79.94 431 ALA A O 1
ATOM 3297 N N . GLN A 1 432 ? 26.259 -4.606 10.734 1.00 74.00 432 GLN A N 1
ATOM 3298 C CA . GLN A 1 432 ? 25.305 -4.345 9.659 1.00 74.00 432 GLN A CA 1
ATOM 3299 C C . GLN A 1 432 ? 26.016 -3.867 8.391 1.00 74.00 432 GLN A C 1
ATOM 3301 O O . GLN A 1 432 ? 25.792 -4.418 7.318 1.00 74.00 432 GLN A O 1
ATOM 3306 N N . ILE A 1 433 ? 26.941 -2.910 8.516 1.00 76.25 433 ILE A N 1
ATOM 3307 C CA . ILE A 1 433 ? 27.730 -2.388 7.387 1.00 76.25 433 ILE A CA 1
ATOM 3308 C C . ILE A 1 433 ? 28.467 -3.520 6.656 1.00 76.25 433 ILE A C 1
ATOM 3310 O O . ILE A 1 433 ? 28.494 -3.540 5.426 1.00 76.25 433 ILE A O 1
ATOM 3314 N N . LYS A 1 434 ? 29.024 -4.488 7.401 1.00 81.88 434 LYS A N 1
ATOM 3315 C CA . LYS A 1 434 ? 29.669 -5.683 6.829 1.00 81.88 434 LYS A CA 1
ATOM 3316 C C . LYS A 1 434 ? 28.730 -6.464 5.915 1.00 81.88 434 LYS A C 1
ATOM 3318 O O . LYS A 1 434 ? 29.147 -6.870 4.838 1.00 81.88 434 LYS A O 1
ATOM 3323 N N . ILE A 1 435 ? 27.481 -6.667 6.337 1.00 80.12 435 ILE A N 1
ATOM 3324 C CA . ILE A 1 435 ? 26.486 -7.415 5.559 1.00 80.12 435 ILE A CA 1
ATOM 3325 C C . ILE A 1 435 ? 26.236 -6.718 4.216 1.00 80.12 435 ILE A C 1
ATOM 3327 O O . ILE A 1 435 ? 26.321 -7.375 3.184 1.00 80.12 435 ILE A O 1
ATOM 3331 N N . PHE A 1 436 ? 26.031 -5.396 4.203 1.00 76.81 436 PHE A N 1
ATOM 3332 C CA . PHE A 1 436 ? 25.805 -4.659 2.950 1.00 76.81 436 PHE A CA 1
ATOM 3333 C C . PHE A 1 436 ? 27.036 -4.597 2.059 1.00 76.81 436 PHE A C 1
ATOM 3335 O O . PHE A 1 436 ? 26.936 -4.798 0.858 1.00 76.81 436 PHE A O 1
ATOM 3342 N N . CYS A 1 437 ? 28.218 -4.343 2.618 1.00 85.12 437 CYS A N 1
ATOM 3343 C CA . CYS A 1 437 ? 29.430 -4.273 1.804 1.00 85.12 437 CYS A CA 1
ATOM 3344 C C . CYS A 1 437 ? 29.883 -5.641 1.263 1.00 85.12 437 CYS A C 1
ATOM 3346 O O . CYS A 1 437 ? 30.724 -5.672 0.366 1.00 85.12 437 CYS A O 1
ATOM 3348 N N . ASN A 1 438 ? 29.331 -6.750 1.768 1.00 85.50 438 ASN A N 1
ATOM 3349 C CA . ASN A 1 438 ? 29.500 -8.080 1.181 1.00 85.50 438 ASN A CA 1
ATOM 3350 C C . ASN A 1 438 ? 28.538 -8.347 0.010 1.00 85.50 438 ASN A C 1
ATOM 3352 O O . ASN A 1 438 ? 28.797 -9.263 -0.770 1.00 85.50 438 ASN A O 1
ATOM 3356 N N . ASP A 1 439 ? 27.464 -7.566 -0.136 1.00 81.94 439 ASP A N 1
ATOM 3357 C CA . ASP A 1 439 ? 26.595 -7.629 -1.308 1.00 81.94 439 ASP A CA 1
ATOM 3358 C C . ASP A 1 439 ? 27.270 -6.932 -2.511 1.00 81.94 439 ASP A C 1
ATOM 3360 O O . ASP A 1 439 ? 27.644 -5.754 -2.414 1.00 81.94 439 ASP A O 1
ATOM 3364 N N . PRO A 1 440 ? 27.454 -7.617 -3.658 1.00 82.94 440 PRO A N 1
ATOM 3365 C CA . PRO A 1 440 ? 28.139 -7.042 -4.812 1.00 82.94 440 PRO A CA 1
ATOM 3366 C C . PRO A 1 440 ? 27.469 -5.778 -5.360 1.00 82.94 440 PRO A C 1
ATOM 3368 O O . PRO A 1 440 ? 28.168 -4.829 -5.721 1.00 82.94 440 PRO A O 1
ATOM 3371 N N . ASN A 1 441 ? 26.136 -5.732 -5.404 1.00 78.62 441 ASN A N 1
ATOM 3372 C CA . ASN A 1 441 ? 25.398 -4.613 -5.985 1.00 78.62 441 ASN A CA 1
ATOM 3373 C C . ASN A 1 441 ? 25.482 -3.387 -5.076 1.00 78.62 441 ASN A C 1
ATOM 3375 O O . ASN A 1 441 ? 25.804 -2.287 -5.539 1.00 78.62 441 ASN A O 1
ATOM 3379 N N . PHE A 1 442 ? 25.288 -3.574 -3.770 1.00 79.56 442 PHE A N 1
ATOM 3380 C CA . PHE A 1 442 ? 25.462 -2.501 -2.799 1.00 79.56 442 PHE A CA 1
ATOM 3381 C C . PHE A 1 442 ? 26.898 -1.968 -2.823 1.00 79.56 442 PHE A C 1
ATOM 3383 O O . PHE A 1 442 ? 27.107 -0.751 -2.876 1.00 79.56 442 PHE A O 1
ATOM 3390 N N . LYS A 1 443 ? 27.893 -2.866 -2.837 1.00 84.06 443 LYS A N 1
ATOM 3391 C CA . LYS A 1 443 ? 29.316 -2.507 -2.869 1.00 84.06 443 LYS A CA 1
ATOM 3392 C C . LYS A 1 443 ? 29.676 -1.704 -4.116 1.00 84.06 443 LYS A C 1
ATOM 3394 O O . LYS A 1 443 ? 30.380 -0.705 -3.996 1.00 84.06 443 LYS A O 1
ATOM 3399 N N . ILE A 1 444 ? 29.180 -2.084 -5.296 1.00 83.81 444 ILE A N 1
ATOM 3400 C CA . ILE A 1 444 ? 29.419 -1.346 -6.548 1.00 83.81 444 ILE A CA 1
ATOM 3401 C C . ILE A 1 444 ? 28.869 0.083 -6.449 1.00 83.81 444 ILE A C 1
ATOM 3403 O O . ILE A 1 444 ? 29.528 1.043 -6.851 1.00 83.81 444 ILE A O 1
ATOM 3407 N N . LEU A 1 445 ? 27.678 0.249 -5.878 1.00 79.75 445 LEU A N 1
ATOM 3408 C CA . LEU A 1 445 ? 26.984 1.538 -5.846 1.00 79.75 445 LEU A CA 1
ATOM 3409 C C . LEU A 1 445 ? 27.432 2.459 -4.710 1.00 79.75 445 LEU A C 1
ATOM 3411 O O . LEU A 1 445 ? 27.304 3.681 -4.828 1.00 79.75 445 LEU A O 1
ATOM 3415 N N . ASN A 1 446 ? 27.992 1.879 -3.649 1.00 82.69 446 ASN A N 1
ATOM 3416 C CA . ASN A 1 446 ? 28.475 2.560 -2.451 1.00 82.69 446 ASN A CA 1
ATOM 3417 C C . ASN A 1 446 ? 29.977 2.315 -2.216 1.00 82.69 446 ASN A C 1
ATOM 3419 O O . ASN A 1 446 ? 30.445 2.321 -1.075 1.00 82.69 446 ASN A O 1
ATOM 3423 N N . ALA A 1 447 ? 30.749 2.129 -3.293 1.00 87.25 447 ALA A N 1
ATOM 3424 C CA . ALA A 1 447 ? 32.157 1.730 -3.237 1.00 87.25 447 ALA A CA 1
ATOM 3425 C C . ALA A 1 447 ? 33.022 2.651 -2.364 1.00 87.25 447 ALA A C 1
ATOM 3427 O O . ALA A 1 447 ? 33.889 2.175 -1.632 1.00 87.25 447 ALA A O 1
ATOM 3428 N N . SER A 1 448 ? 32.773 3.966 -2.396 1.00 85.56 448 SER A N 1
ATOM 3429 C CA . SER A 1 448 ? 33.489 4.927 -1.551 1.00 85.56 448 SER A CA 1
ATOM 3430 C C . SER A 1 448 ? 33.247 4.676 -0.063 1.00 85.56 448 SER A C 1
ATOM 3432 O O . SER A 1 448 ? 34.200 4.663 0.707 1.00 85.56 448 SER A O 1
ATOM 3434 N N . ILE A 1 449 ? 32.000 4.409 0.333 1.00 84.50 449 ILE A N 1
ATOM 3435 C CA . ILE A 1 449 ? 31.617 4.146 1.724 1.00 84.50 449 ILE A CA 1
ATOM 3436 C C . ILE A 1 449 ? 32.214 2.821 2.195 1.00 84.50 449 ILE A C 1
ATOM 3438 O O . ILE A 1 449 ? 32.862 2.785 3.239 1.00 84.50 449 ILE A O 1
ATOM 3442 N N . CYS A 1 450 ? 32.060 1.752 1.408 1.00 87.31 450 CYS A N 1
ATOM 3443 C CA . CYS A 1 450 ? 32.624 0.447 1.749 1.00 87.31 450 CYS A CA 1
ATOM 3444 C C . CYS A 1 450 ? 34.153 0.515 1.879 1.00 87.31 450 CYS A C 1
ATOM 3446 O O . CYS A 1 450 ? 34.708 0.040 2.869 1.00 87.31 450 CYS A O 1
ATOM 3448 N N . LYS A 1 451 ? 34.834 1.222 0.969 1.00 88.81 451 LYS A N 1
ATOM 3449 C CA . LYS A 1 451 ? 36.285 1.430 1.048 1.00 88.81 451 LYS A CA 1
ATOM 3450 C C . LYS A 1 451 ? 36.701 2.240 2.279 1.00 88.81 451 LYS A C 1
ATOM 3452 O O . LYS A 1 451 ? 37.642 1.845 2.962 1.00 88.81 451 LYS A O 1
ATOM 3457 N N . THR A 1 452 ? 36.014 3.346 2.588 1.00 84.94 452 THR A N 1
ATOM 3458 C CA . THR A 1 452 ? 36.288 4.171 3.785 1.00 84.94 452 THR A CA 1
ATOM 3459 C C . THR A 1 452 ? 36.172 3.364 5.078 1.00 84.94 452 THR A C 1
ATOM 3461 O O . THR A 1 452 ? 36.871 3.653 6.045 1.00 84.94 452 THR A O 1
ATOM 3464 N N . LEU A 1 453 ? 35.324 2.338 5.090 1.00 82.00 453 LEU A N 1
ATOM 3465 C CA . LEU A 1 453 ? 35.081 1.481 6.248 1.00 82.00 453 LEU A CA 1
ATOM 3466 C C . LEU A 1 453 ? 35.930 0.195 6.244 1.00 82.00 453 LEU A C 1
ATOM 3468 O O . LEU A 1 453 ? 35.732 -0.664 7.099 1.00 82.00 453 LEU A O 1
ATOM 3472 N N . GLY A 1 454 ? 36.896 0.078 5.324 1.00 85.00 454 GLY A N 1
ATOM 3473 C CA . GLY A 1 454 ? 37.878 -1.010 5.297 1.00 85.00 454 GLY A CA 1
ATOM 3474 C C . GLY A 1 454 ? 37.467 -2.251 4.499 1.00 85.00 454 GLY A C 1
ATOM 3475 O O . GLY A 1 454 ? 38.123 -3.282 4.620 1.00 85.00 454 GLY A O 1
ATOM 3476 N N . PHE A 1 455 ? 36.419 -2.172 3.676 1.00 80.44 455 PHE A N 1
ATOM 3477 C CA . PHE A 1 455 ? 35.990 -3.255 2.787 1.00 80.44 455 PHE A CA 1
ATOM 3478 C C . PHE A 1 455 ? 36.630 -3.074 1.406 1.00 80.44 455 PHE A C 1
ATOM 3480 O O . PHE A 1 455 ? 36.305 -2.118 0.699 1.00 80.44 455 PHE A O 1
ATOM 3487 N N . GLN A 1 456 ? 37.563 -3.963 1.043 1.00 73.62 456 GLN A N 1
ATOM 3488 C CA . GLN A 1 456 ? 38.224 -3.982 -0.271 1.00 73.62 456 GLN A CA 1
ATOM 3489 C C . GLN A 1 456 ? 37.476 -4.860 -1.257 1.00 73.62 456 GLN A C 1
ATOM 3491 O O . GLN A 1 456 ? 37.035 -5.967 -0.882 1.00 73.62 456 GLN A O 1
#

Sequence (456 aa):
MRSVSIFLFISLIIPSTGLFACPEGVSALSQAVRRTMNQHGSGETAMAIRQGAYVRDGLIFRKADGAVDIVPSAEVLVKRGGDKGWTRGTITGTDDKGRVLVDFIEDGVGKTKPVQPGAIATNIKILDENLSLMAPGRRVFVNRNGGGKSVGTITSYETSGKVRVDFYDQNTGDWAHKMISAENINNSVKPISTQPRLVLQEGETIEIFSRTDNAFNTGTITKVDETGAVHVSYKMKDGRVGTKSILAEFVDKTIRPVNQGNDIAEIFARSPSHFNSADGMFSAPRMLPNGTKARVKYIVDDRNIAIAQGKLFDNVSAAELPRGKSYTYIVKEDGRMVFGQVEDGWEVGVKHAHLANGEKVVAAGEISIDGSGAFKWNLESGSYTRKLVQSNQTTMETLERQMRTVFDKQFGNSGKYVDDVLLNSDPPNLAQIKIFCNDPNFKILNASICKTLGFQ

Mean predicted aligned error: 21.14 Å

Secondary structure (DSSP, 8-state):
----------PPPPP----PPPPS--SHHHHHHHHHHHHH-HHHHHHHHHTT-EEETTEEE-TTT--EE--TT-EEEEE-SSS--EEEEEEEEE-TTSPEEEEEGGG-TT-EEEE-GGGEE--HHHHHHHHHTT-TT-EEEEE-TTS-EEEEEEEEE-TTSEEEEEEE-TTT--EEEEEEEGGGEE--S-----PPP----TT-EEEEEETTTTEEEEEEEEEE-TT-PEEEEEE-TTSPEEEEEE-GGGHHHHEEETTSSHHHHHHHTT----EETTS---EEEEE-TTS-EEEEEP-THHHHHHHHTT-EEES--GGGSPSSEEEEEEEETTS-EEEEE--STT--S--HHHHHTTSEEEEEEEEEE-TTS-EEE----TTTHHHHHHTTSS-HHHHHHHHHHHHHHHH-TTEEE-SS-----PPPPHHHHHHHHHSHHHHHHTHHHHHHTT--

Radius of gyration: 34.11 Å; Cα contacts (8 Å, |Δi|>4): 767; chains: 1; bounding box: 117×48×90 Å

Foldseek 3Di:
DDDDDDDDDDDDDDDDDDDDDDDDDDDPVVVVVVVLCVPPPVPPSVVLVVQVWDDDPNWIGDDPPRDTPDDFQQKWWFQDPDPQGIFIWTFHQADPVRFTWTHTPVVDPPPTDTGHPVRIDSPVVVVVVLVVLQDFQDWWWAADPVGDTFIWTFHDDDPSQWTKTWGQDPVPRDIDIDIGHSVRTDSPDDGPPPPPQDPDDFQAWKWFQDPVQRDTFIWTFHDQDPQRWTWTWTADPVRDIDIDTHGSSCCVVTIGRLDDQQVLLVLCVPQPFWDFLPDDWDWDWFQAPVRDTDIATDDLVLLVVQVVVVFKDKQDFLVPDDAQFKWKWFQFNSRIIMTKTADARVCSIQDVSNRCSRGITPAIWMKHAHPVRQIEIERPPPPGSVVSCVVVSDHRVSRVVSVCVVCCSRRNPRYHYDPDHPDPGHHDDPVSLVVQCVDPVSCVRPVVVCVVSPHD

Nearest PDB structures (foldseek):
  3mp1-assembly1_A  TM=3.594E-01  e=1.883E-03  Escherichia coli K-12
  3mp8-assembly1_A  TM=3.581E-01  e=5.045E-03  Escherichia coli K-12
  1wfw-assembly1_A  TM=5.677E-01  e=1.021E+00  Mus musculus
  3lgv-assembly3_I  TM=2.266E-01  e=1.280E-02  Escherichia coli K-12
  1v1c-assembly1_A  TM=7.110E-01  e=4.240E+00  Homo sapiens

Solvent-accessible surface area (backbone atoms only — not comparable to full-atom values): 26697 Å² total; per-residue (Å²): 134,89,85,89,83,88,85,86,81,88,77,89,82,79,86,82,80,86,80,86,84,79,84,89,86,71,72,67,67,57,51,54,54,52,55,53,39,74,74,67,47,66,63,63,62,52,52,45,46,74,71,60,28,50,77,56,96,86,33,50,40,45,78,86,78,77,57,70,57,76,54,63,70,41,69,33,33,34,58,43,86,74,97,67,47,71,45,58,25,31,29,70,46,65,50,101,83,71,25,38,23,29,31,30,69,87,77,38,92,86,53,62,43,78,37,57,65,90,43,50,44,79,57,54,66,63,52,52,50,54,49,65,68,58,38,62,76,35,65,40,37,36,70,44,98,88,65,64,71,45,69,28,30,25,69,43,74,44,99,85,55,32,31,35,29,41,30,74,40,87,87,79,72,46,78,48,76,47,81,39,53,56,87,57,45,49,83,83,57,74,74,82,72,88,62,82,72,81,87,80,55,68,71,42,62,27,32,33,63,39,80,92,76,73,40,73,28,61,24,32,27,72,40,68,48,99,86,45,31,39,29,32,42,27,48,46,98,89,69,50,77,45,76,49,78,35,50,57,92,44,34,84,80,39,43,40,67,77,83,65,63,57,66,46,20,57,69,44,70,81,49,86,38,68,49,74,55,70,73,67,72,52,72,48,83,27,50,42,80,85,72,45,79,44,74,49,57,52,61,79,66,55,38,58,56,25,49,77,68,71,32,54,42,75,66,60,55,55,87,76,51,71,62,62,40,36,27,32,32,35,30,33,65,78,24,48,39,30,39,11,40,52,75,24,38,66,42,79,32,36,47,64,65,50,65,36,65,55,37,45,37,61,43,32,22,36,37,31,28,36,81,86,64,46,33,38,34,31,57,83,26,78,80,51,33,47,49,40,38,74,67,69,50,49,50,68,69,56,51,50,55,48,48,49,53,49,43,36,72,54,62,36,90,62,62,40,82,43,99,58,89,69,76,80,47,51,55,45,53,72,71,60,52,51,59,48,51,69,35,67,69,50,26,69,67,31,41,69,60,31,44,77,72,71,50,129